Protein 7RGC (pdb70)

Foldseek 3Di:
DLAAFEAEEDADADDDLVLLVVQLVVFQVPFPLDPSYQYEYEYAPVCLLVNLVSDVVTSYAYEHAEAFLDQDDDDPPGHHVVVCVVSRHQEYEADAVVCVVPPDDDLQRLQSNCVRCVVSNRQYEYEDAEEPVCVVVPCGLVRRLVSVCSNCPPPPCLLSYAYEYEHDYPVDLVVVLVSLVSVCVSSVDDNHAYAYAYDDFLVCLLVNCPRSSHRYYHYYPQVSDSVRVSSSVVSVVD/DAFEAEEEADADDDPVLVVVLLVLQQVDAPLDPRYQAEYEYAPVCLLVVLVSCVPGSYAYEHAEAFLDQDDDDPPGHHVVVCVVSRHQEYEADDVVCVVPPVRDLQRLLSNCVSCVVSNRQYEYEDAEEPVCVVVVCTLVRRLVSVCSNPPPPDDLLSYAYEHEHHYPDDDLPPDDLVVVLVSLVSVCVSSVDDNHAYAYAYNDWLVCLQSNLPRPSHRYYHYYPQVSDSVRVSSSVVSNSD

Radius of gyration: 25.05 Å; Cα contacts (8 Å, |Δi|>4): 913; chains: 2; bounding box: 59×47×72 Å

Sequence (480 aa):
SHMKYLIGANFKMYKSHKDLQEYFDQFVNNYACFVNIDLMIAPMTVCLGTASEMTKDSCVHLGAQNMHYEDQGAYTGETSPLILKELGAEYVIIGHSERRQYFGETNQMINKKLKSALQHGIRPILCIGENLEQKELGISKETLKIQLREALQGIDTLDQIDVAYEPVRAITPEEVQDIHEYIRSVLGNEKSRIIYGGSVNDTNADILIAQPAVNGFLIGSASLDPQKFLKILDVVSKMKYLIGANFKMYKSHKDLQEYFDQFVNNYACFVNIDLMIAPMTVCLGTASEMTKDSCVHLGAQNMHYEDQGAYTGETSPLILKELGAEYVIIGHSERRQYFGETNQMINKKLKSALQHGIRPILCIGENLEQKELGISKETLKIQLREALQGIDTLDQIDVAYEPVRAIGTGKSATPEEVQDIHEYIRSVLGNEKSRIIYGGSVNDTNADILIAQPAVNGFLIGSASLDPQKFLKILDVVSK

Organism: NCBI:txid1394709

Structure (mmCIF, N/CA/C/O backbone):
data_7RGC
#
_entry.id   7RGC
#
_cell.length_a   151.797
_cell.length_b   151.797
_cell.length_c   118.439
_cell.angle_alpha   90.000
_cell.angle_beta   90.000
_cell.angle_gamma   120.000
#
_symmetry.space_group_name_H-M   'H 3 2'
#
loop_
_entity.id
_entity.type
_entity.pdbx_description
1 polymer 'Triosephosphate isomerase'
2 water water
#
loop_
_atom_site.group_PDB
_atom_site.id
_atom_site.type_symbol
_atom_site.label_atom_id
_atom_site.label_alt_id
_atom_site.label_comp_id
_atom_site.label_asym_id
_atom_site.label_entity_id
_atom_site.label_seq_id
_atom_site.pdbx_PDB_ins_code
_atom_site.Cartn_x
_atom_site.Cartn_y
_atom_site.Cartn_z
_atom_site.occupancy
_atom_site.B_iso_or_equiv
_atom_site.auth_seq_id
_atom_site.auth_comp_id
_atom_site.auth_asym_id
_atom_site.auth_atom_id
_atom_site.pdbx_PDB_model_num
ATOM 1 N N . SER A 1 1 ? 43.63909 -8.02307 22.68443 1.000 55.89796 -1 SER A N 1
ATOM 2 C CA . SER A 1 1 ? 44.90619 -7.77242 23.38349 1.000 63.80170 -1 SER A CA 1
ATOM 3 C C . SER A 1 1 ? 44.92339 -8.55792 24.70296 1.000 63.76484 -1 SER A C 1
ATOM 4 O O . SER A 1 1 ? 45.97214 -8.98474 25.17778 1.000 66.64844 -1 SER A O 1
ATOM 7 N N . HIS A 1 2 ? 43.74032 -8.73652 25.28850 1.000 60.49236 0 HIS A N 1
ATOM 8 C CA . HIS A 1 2 ? 43.51594 -9.69475 26.36285 1.000 61.18791 0 HIS A CA 1
ATOM 9 C C . HIS A 1 2 ? 43.45454 -11.11648 25.84751 1.000 61.14014 0 HIS A C 1
ATOM 10 O O . HIS A 1 2 ? 43.13661 -12.03512 26.60991 1.000 63.22467 0 HIS A O 1
ATOM 17 N N . MET A 1 3 ? 43.72986 -11.30682 24.56449 1.000 61.65446 1 MET A N 1
ATOM 18 C CA . MET A 1 3 ? 43.38736 -12.53946 23.89191 1.000 55.98972 1 MET A CA 1
ATOM 19 C C . MET A 1 3 ? 44.50703 -12.96997 22.96463 1.000 51.13646 1 MET A C 1
ATOM 20 O O . MET A 1 3 ? 45.04580 -12.15893 22.20790 1.000 48.41554 1 MET A O 1
ATOM 25 N N . LYS A 1 4 ? 44.82456 -14.25518 23.00846 1.000 51.64545 2 LYS A N 1
ATOM 26 C CA . LYS A 1 4 ? 45.64541 -14.88239 21.98897 1.000 48.07018 2 LYS A CA 1
ATOM 27 C C . LYS A 1 4 ? 44.72202 -15.65916 21.06282 1.000 45.78072 2 LYS A C 1
ATOM 28 O O . LYS A 1 4 ? 43.79269 -16.32658 21.52299 1.000 45.01943 2 LYS A O 1
ATOM 30 N N . TYR A 1 5 ? 44.94778 -15.53195 19.75770 1.000 43.00667 3 TYR A N 1
ATOM 31 C CA . TYR A 1 5 ? 44.13642 -16.26635 18.80216 1.000 43.02412 3 TYR A CA 1
ATOM 32 C C . TYR A 1 5 ? 44.51307 -17.74404 18.86404 1.000 46.00551 3 TYR A C 1
ATOM 33 O O . TYR A 1 5 ? 45.67415 -18.09395 19.09491 1.000 43.94085 3 TYR A O 1
ATOM 42 N N . LEU A 1 6 ? 43.52043 -18.61564 18.69374 1.000 42.23744 4 LEU A N 1
ATOM 43 C CA . LEU A 1 6 ? 43.73566 -20.05505 18.68523 1.000 42.01069 4 LEU A CA 1
ATOM 44 C C . LEU A 1 6 ? 43.55830 -20.54630 17.25527 1.000 43.42461 4 LEU A C 1
ATOM 45 O O . LEU A 1 6 ? 42.49018 -20.36091 16.66410 1.000 42.78158 4 LEU A O 1
ATOM 50 N N . ILE A 1 7 ? 44.60096 -21.15497 16.69076 1.000 42.65626 5 ILE A N 1
ATOM 51 C CA . ILE A 1 7 ? 44.52054 -21.69580 15.33668 1.000 45.09153 5 ILE A CA 1
ATOM 52 C C . ILE A 1 7 ? 44.94945 -23.16330 15.37897 1.000 47.61489 5 ILE A C 1
ATOM 53 O O . ILE A 1 7 ? 46.11381 -23.47801 15.67085 1.000 43.15338 5 ILE A O 1
ATOM 58 N N . GLY A 1 8 ? 44.01304 -24.05607 15.09326 1.000 43.38811 6 GLY A N 1
ATOM 59 C CA . GLY A 1 8 ? 44.21153 -25.47924 15.29338 1.000 44.94638 6 GLY A CA 1
ATOM 60 C C . GLY A 1 8 ? 44.08005 -26.26259 14.00778 1.000 44.29024 6 GLY A C 1
ATOM 61 O O . GLY A 1 8 ? 43.27908 -25.91809 13.13349 1.000 42.37400 6 GLY A O 1
ATOM 62 N N . ALA A 1 9 ? 44.87803 -27.31433 13.89007 1.000 43.04573 7 ALA A N 1
ATOM 63 C CA . ALA A 1 9 ? 44.77059 -28.23967 12.78019 1.000 41.67383 7 ALA A CA 1
ATOM 64 C C . ALA A 1 9 ? 44.09183 -29.49533 13.30718 1.000 43.97197 7 ALA A C 1
ATOM 65 O O . ALA A 1 9 ? 44.60748 -30.14290 14.22321 1.000 42.59278 7 ALA A O 1
ATOM 67 N N . ASN A 1 10 ? 42.91481 -29.80632 12.77268 1.000 42.12185 8 ASN A N 1
ATOM 68 C CA . ASN A 1 10 ? 42.26807 -31.09009 13.02600 1.000 41.87498 8 ASN A CA 1
ATOM 69 C C . ASN A 1 10 ? 42.56934 -31.98995 11.82938 1.000 42.20955 8 ASN A C 1
ATOM 70 O O . ASN A 1 10 ? 41.92079 -31.89007 10.78407 1.000 43.57894 8 ASN A O 1
ATOM 75 N N . PHE A 1 11 ? 43.57025 -32.86692 11.98257 1.000 41.05285 9 PHE A N 1
ATOM 76 C CA . PHE A 1 11 ? 43.93721 -33.78099 10.90465 1.000 42.71541 9 PHE A CA 1
ATOM 77 C C . PHE A 1 11 ? 42.86182 -34.83043 10.64223 1.000 43.03574 9 PHE A C 1
ATOM 78 O O . PHE A 1 11 ? 42.88099 -35.46595 9.58094 1.000 43.21238 9 PHE A O 1
ATOM 86 N N . LYS A 1 12 ? 41.92702 -35.01822 11.57944 1.000 42.15863 10 LYS A N 1
ATOM 87 C CA . LYS A 1 12 ? 40.92608 -36.07993 11.49984 1.000 42.76099 10 LYS A CA 1
ATOM 88 C C . LYS A 1 12 ? 41.64844 -37.40763 11.28725 1.000 42.97885 10 LYS A C 1
ATOM 89 O O . LYS A 1 12 ? 42.72939 -37.61995 11.84877 1.000 41.88700 10 LYS A O 1
ATOM 95 N N . MET A 1 13 ? 41.08834 -38.30270 10.47708 1.000 46.73737 11 MET A N 1
ATOM 96 C CA . MET A 1 13 ? 41.67665 -39.63559 10.30226 1.000 46.72720 11 MET A CA 1
ATOM 97 C C . MET A 1 13 ? 42.57341 -39.66675 9.06040 1.000 48.75260 11 MET A C 1
ATOM 98 O O . MET A 1 13 ? 42.33367 -40.39076 8.09067 1.000 49.73156 11 MET A O 1
ATOM 103 N N . TYR A 1 14 ? 43.63673 -38.86078 9.11768 1.000 46.66359 12 TYR A N 1
ATOM 104 C CA . TYR A 1 14 ? 44.56976 -38.70825 8.01029 1.000 49.17920 12 TYR A CA 1
ATOM 105 C C . TYR A 1 14 ? 46.00050 -38.73138 8.51039 1.000 50.46722 12 TYR A C 1
ATOM 106 O O . TYR A 1 14 ? 46.28894 -38.32564 9.64061 1.000 48.53263 12 TYR A O 1
ATOM 115 N N . LYS A 1 15 ? 46.88569 -39.17264 7.60855 1.000 57.85576 13 LYS A N 1
ATOM 116 C CA . LYS A 1 15 ? 48.34554 -39.21190 7.70166 1.000 58.13215 13 LYS A CA 1
ATOM 117 C C . LYS A 1 15 ? 48.87420 -40.47112 8.37289 1.000 59.97940 13 LYS A C 1
ATOM 118 O O . LYS A 1 15 ? 48.49409 -40.80463 9.50121 1.000 57.79623 13 LYS A O 1
ATOM 124 N N . SER A 1 16 ? 49.76045 -41.16703 7.66216 1.000 62.32439 14 SER A N 1
ATOM 125 C CA . SER A 1 16 ? 50.56170 -42.24057 8.22934 1.000 64.58015 14 SER A CA 1
ATOM 126 C C . SER A 1 16 ? 51.56045 -41.67281 9.23798 1.000 63.68610 14 SER A C 1
ATOM 127 O O . SER A 1 16 ? 51.63616 -40.46300 9.46831 1.000 62.43844 14 SER A O 1
ATOM 130 N N . HIS A 1 17 ? 52.34584 -42.56650 9.84830 1.000 64.60872 15 HIS A N 1
ATOM 131 C CA . HIS A 1 17 ? 53.41913 -42.11598 10.73392 1.000 67.11822 15 HIS A CA 1
ATOM 132 C C . HIS A 1 17 ? 54.47569 -41.31804 9.97827 1.000 64.96247 15 HIS A C 1
ATOM 133 O O . HIS A 1 17 ? 55.09858 -40.41721 10.55303 1.000 63.06456 15 HIS A O 1
ATOM 140 N N . LYS A 1 18 ? 54.68049 -41.62715 8.69240 1.000 64.21889 16 LYS A N 1
ATOM 141 C CA . LYS A 1 18 ? 55.70163 -40.95275 7.89714 1.000 65.32220 16 LYS A CA 1
ATOM 142 C C . LYS A 1 18 ? 55.21504 -39.60441 7.38621 1.000 65.01446 16 LYS A C 1
ATOM 143 O O . LYS A 1 18 ? 55.97176 -38.62742 7.39412 1.000 66.73487 16 LYS A O 1
ATOM 145 N N . ASP A 1 19 ? 53.96596 -39.53112 6.92525 1.000 66.68062 17 ASP A N 1
ATOM 146 C CA . ASP A 1 19 ? 53.38998 -38.23276 6.59372 1.000 66.01163 17 ASP A CA 1
ATOM 147 C C . ASP A 1 19 ? 53.43854 -37.29451 7.79117 1.000 63.76539 17 ASP A C 1
ATOM 148 O O . ASP A 1 19 ? 53.71201 -36.10074 7.64221 1.000 62.69690 17 ASP A O 1
ATOM 153 N N . LEU A 1 20 ? 53.15707 -37.81835 8.98712 1.000 64.91291 18 LEU A N 1
ATOM 154 C CA . LEU A 1 20 ? 53.21123 -37.00540 10.19668 1.000 63.59607 18 LEU A CA 1
ATOM 155 C C . LEU A 1 20 ? 54.62928 -36.52821 10.48768 1.000 64.35039 18 LEU A C 1
ATOM 156 O O . LEU A 1 20 ? 54.81764 -35.41986 11.00547 1.000 65.07384 18 LEU A O 1
ATOM 161 N N . GLN A 1 21 ? 55.63516 -37.33994 10.15815 1.000 65.30627 19 GLN A N 1
ATOM 162 C CA . GLN A 1 21 ? 57.02087 -36.92017 10.34727 1.000 63.15960 19 GLN A CA 1
ATOM 163 C C . GLN A 1 21 ? 57.40847 -35.83481 9.35282 1.000 61.13136 19 GLN A C 1
ATOM 164 O O . GLN A 1 21 ? 58.01162 -34.82360 9.72949 1.000 61.07501 19 GLN A O 1
ATOM 166 N N . GLU A 1 22 ? 57.09108 -36.04125 8.06949 1.000 60.66828 20 GLU A N 1
ATOM 167 C CA . GLU A 1 22 ? 57.36486 -35.02223 7.05854 1.000 63.70560 20 GLU A CA 1
ATOM 168 C C . GLU A 1 22 ? 56.67708 -33.70560 7.40143 1.000 62.16138 20 GLU A C 1
ATOM 169 O O . GLU A 1 22 ? 57.21719 -32.62753 7.13477 1.000 63.63656 20 GLU A O 1
ATOM 175 N N . TYR A 1 23 ? 55.48869 -33.77328 8.00298 1.000 60.52021 21 TYR A N 1
ATOM 176 C CA . TYR A 1 23 ? 54.75773 -32.55898 8.34609 1.000 59.53783 21 TYR A CA 1
ATOM 177 C C . TYR A 1 23 ? 55.47148 -31.77749 9.44140 1.000 57.14066 21 TYR A C 1
ATOM 178 O O . TYR A 1 23 ? 55.80953 -30.60542 9.25982 1.000 58.10223 21 TYR A O 1
ATOM 187 N N . PHE A 1 24 ? 55.70525 -32.41402 10.59164 1.000 58.53874 22 PHE A N 1
ATOM 188 C CA . PHE A 1 24 ? 56.23993 -31.69421 11.74367 1.000 58.62960 22 PHE A CA 1
ATOM 189 C C . PHE A 1 24 ? 57.63680 -31.14954 11.46813 1.000 60.29699 22 PHE A C 1
ATOM 190 O O . PHE A 1 24 ? 57.96702 -30.03335 11.88291 1.000 60.91896 22 PHE A O 1
ATOM 198 N N . ASP A 1 25 ? 58.47821 -31.92804 10.78572 1.000 62.46431 23 ASP A N 1
ATOM 199 C CA . ASP A 1 25 ? 59.79714 -31.42688 10.41551 1.000 64.55684 23 ASP A CA 1
ATOM 200 C C . ASP A 1 25 ? 59.66620 -30.15449 9.59184 1.000 60.54233 23 ASP A C 1
ATOM 201 O O . ASP A 1 25 ? 60.21299 -29.10662 9.95060 1.000 61.23183 23 ASP A O 1
ATOM 203 N N . GLN A 1 26 ? 58.89398 -30.22234 8.50644 1.000 61.86011 24 GLN A N 1
ATOM 204 C CA . GLN A 1 26 ? 58.69869 -29.06601 7.64377 1.000 61.47248 24 GLN A CA 1
ATOM 205 C C . GLN A 1 26 ? 57.98546 -27.93877 8.37901 1.000 62.11020 24 GLN A C 1
ATOM 206 O O . GLN A 1 26 ? 58.19922 -26.76084 8.06978 1.000 60.29476 24 GLN A O 1
ATOM 212 N N . PHE A 1 27 ? 57.16986 -28.27339 9.38030 1.000 60.75232 25 PHE A N 1
ATOM 213 C CA . PHE A 1 27 ? 56.40525 -27.24916 10.08445 1.000 58.50360 25 PHE A CA 1
ATOM 214 C C . PHE A 1 27 ? 57.20888 -26.59673 11.21111 1.000 59.44668 25 PHE A C 1
ATOM 215 O O . PHE A 1 27 ? 57.42364 -25.38201 11.20012 1.000 59.61292 25 PHE A O 1
ATOM 223 N N . VAL A 1 28 ? 57.63763 -27.38503 12.20456 1.000 59.86768 26 VAL A N 1
ATOM 224 C CA . VAL A 1 28 ? 58.24493 -26.81527 13.40697 1.000 58.60204 26 VAL A CA 1
ATOM 225 C C . VAL A 1 28 ? 59.43364 -25.93236 13.05234 1.000 63.53054 26 VAL A C 1
ATOM 226 O O . VAL A 1 28 ? 59.61660 -24.85595 13.63213 1.000 62.30099 26 VAL A O 1
ATOM 230 N N . ASN A 1 29 ? 60.23595 -26.34982 12.07251 1.000 66.73916 27 ASN A N 1
ATOM 231 C CA . ASN A 1 29 ? 61.43101 -25.60457 11.69487 1.000 66.02858 27 ASN A CA 1
ATOM 232 C C . ASN A 1 29 ? 61.12694 -24.35303 10.87919 1.000 64.03036 27 ASN A C 1
ATOM 233 O O . ASN A 1 29 ? 62.04366 -23.56590 10.62323 1.000 62.93840 27 ASN A O 1
ATOM 235 N N . ASN A 1 30 ? 59.87465 -24.13982 10.46817 1.000 60.95824 28 ASN A N 1
ATOM 236 C CA . ASN A 1 30 ? 59.55316 -22.99818 9.62816 1.000 61.15617 28 ASN A CA 1
ATOM 237 C C . ASN A 1 30 ? 58.43348 -22.11913 10.16375 1.000 60.96655 28 ASN A C 1
ATOM 238 O O . ASN A 1 30 ? 58.13856 -21.08813 9.54781 1.000 59.79821 28 ASN A O 1
ATOM 243 N N . TYR A 1 31 ? 57.80105 -22.47935 11.27722 1.000 59.76197 29 TYR A N 1
ATOM 244 C CA . TYR A 1 31 ? 56.70125 -21.67967 11.80492 1.000 59.08184 29 TYR A CA 1
ATOM 245 C C . TYR A 1 31 ? 57.23984 -20.69907 12.84195 1.000 56.46895 29 TYR A C 1
ATOM 246 O O . TYR A 1 31 ? 57.93487 -21.09754 13.78423 1.000 51.91016 29 TYR A O 1
ATOM 255 N N . ALA A 1 32 ? 56.88612 -19.42270 12.67668 1.000 56.62106 30 ALA A N 1
ATOM 256 C CA . ALA A 1 32 ? 57.53688 -18.32017 13.37590 1.000 52.85735 30 ALA A CA 1
ATOM 257 C C . ALA A 1 32 ? 57.13370 -18.17750 14.84370 1.000 54.94492 30 ALA A C 1
ATOM 258 O O . ALA A 1 32 ? 57.64091 -17.26965 15.51340 1.000 55.32686 30 ALA A O 1
ATOM 260 N N . CYS A 1 33 ? 56.23377 -19.02171 15.35750 1.000 55.35535 31 CYS A N 1
ATOM 261 C CA . CYS A 1 33 ? 55.81749 -18.98229 16.76633 1.000 53.45344 31 CYS A CA 1
ATOM 262 C C . CYS A 1 33 ? 55.27398 -17.61334 17.17816 1.000 51.77704 31 CYS A C 1
ATOM 263 O O . CYS A 1 33 ? 55.64794 -17.06825 18.21772 1.000 52.84050 31 CYS A O 1
ATOM 266 N N . PHE A 1 34 ? 54.35805 -17.07508 16.36716 1.000 52.96989 32 PHE A N 1
ATOM 267 C CA . PHE A 1 34 ? 53.77050 -15.76298 16.63724 1.000 52.73293 32 PHE A CA 1
ATOM 268 C C . PHE A 1 34 ? 53.24959 -15.66441 18.06459 1.000 52.03475 32 PHE A C 1
ATOM 269 O O . PHE A 1 34 ? 52.60759 -16.58210 18.57448 1.000 51.28846 32 PHE A O 1
ATOM 277 N N . VAL A 1 35 ? 53.53103 -14.53424 18.71157 1.000 47.87519 33 VAL A N 1
ATOM 278 C CA . VAL A 1 35 ? 53.18353 -14.39444 20.12120 1.000 48.89926 33 VAL A CA 1
ATOM 279 C C . VAL A 1 35 ? 51.68129 -14.24390 20.29817 1.000 52.69891 33 VAL A C 1
ATOM 280 O O . VAL A 1 35 ? 51.14082 -14.58635 21.35725 1.000 56.62485 33 VAL A O 1
ATOM 282 N N . ASN A 1 36 ? 50.98131 -13.73829 19.27625 1.000 50.73031 34 ASN A N 1
ATOM 283 C CA . ASN A 1 36 ? 49.54014 -13.53683 19.33895 1.000 49.63891 34 ASN A CA 1
ATOM 284 C C . ASN A 1 36 ? 48.72938 -14.81143 19.11493 1.000 48.75875 34 ASN A C 1
ATOM 285 O O . ASN A 1 36 ? 47.50682 -14.77302 19.29434 1.000 50.41695 34 ASN A O 1
ATOM 287 N N . ILE A 1 37 ? 49.36408 -15.92618 18.74599 1.000 48.89028 35 ILE A N 1
ATOM 288 C CA . ILE A 1 37 ? 48.68116 -17.11907 18.24727 1.000 49.27922 35 ILE A CA 1
ATOM 289 C C . ILE A 1 37 ? 49.03817 -18.30598 19.13641 1.000 50.55425 35 ILE A C 1
ATOM 290 O O . ILE A 1 37 ? 50.21938 -18.55949 19.38402 1.000 48.30579 35 ILE A O 1
ATOM 295 N N . ASP A 1 38 ? 48.01949 -19.02274 19.62468 1.000 47.07248 36 ASP A N 1
ATOM 296 C CA . ASP A 1 38 ? 48.19490 -20.36702 20.17407 1.000 49.19116 36 ASP A CA 1
ATOM 297 C C . ASP A 1 38 ? 48.03745 -21.34277 19.01195 1.000 47.34973 36 ASP A C 1
ATOM 298 O O . ASP A 1 38 ? 46.94167 -21.47013 18.45029 1.000 47.54337 36 ASP A O 1
ATOM 303 N N . LEU A 1 39 ? 49.11525 -22.02804 18.64037 1.000 47.47518 37 LEU A N 1
ATOM 304 C CA . LEU A 1 39 ? 49.07047 -22.93274 17.50245 1.000 47.80643 37 LEU A CA 1
ATOM 305 C C . LEU A 1 39 ? 48.92576 -24.35756 18.01151 1.000 45.16387 37 LEU A C 1
ATOM 306 O O . LEU A 1 39 ? 49.70268 -24.80266 18.86210 1.000 44.08350 37 LEU A O 1
ATOM 311 N N . MET A 1 40 ? 47.95095 -25.06928 17.45180 1.000 46.79834 38 MET A N 1
ATOM 312 C CA . MET A 1 40 ? 47.49006 -26.36040 17.94677 1.000 42.76899 38 MET A CA 1
ATOM 313 C C . MET A 1 40 ? 47.43102 -27.32267 16.77185 1.000 43.42069 38 MET A C 1
ATOM 314 O O . MET A 1 40 ? 46.89620 -26.97708 15.71448 1.000 44.09315 38 MET A O 1
ATOM 319 N N . ILE A 1 41 ? 47.98234 -28.52165 16.94220 1.000 42.74775 39 ILE A N 1
ATOM 320 C CA . ILE A 1 41 ? 47.88368 -29.55838 15.92469 1.000 40.63363 39 ILE A CA 1
ATOM 321 C C . ILE A 1 41 ? 47.37113 -30.81870 16.59597 1.000 39.22475 39 ILE A C 1
ATOM 322 O O . ILE A 1 41 ? 47.84865 -31.19699 17.67079 1.000 39.99597 39 ILE A O 1
ATOM 327 N N . ALA A 1 42 ? 46.37181 -31.43557 15.97949 1.000 38.36275 40 ALA A N 1
ATOM 328 C CA . ALA A 1 42 ? 45.63716 -32.55478 16.55057 1.000 38.96713 40 ALA A CA 1
ATOM 329 C C . ALA A 1 42 ? 45.72170 -33.65597 15.51106 1.000 41.70134 40 ALA A C 1
ATOM 330 O O . ALA A 1 42 ? 44.90041 -33.71347 14.58161 1.000 41.24295 40 ALA A O 1
ATOM 332 N N . PRO A 1 43 ? 46.71120 -34.53587 15.62565 1.000 39.24561 41 PRO A N 1
ATOM 333 C CA . PRO A 1 43 ? 46.80362 -35.70111 14.74994 1.000 44.86507 41 PRO A CA 1
ATOM 334 C C . PRO A 1 43 ? 45.96546 -36.85817 15.29961 1.000 45.31526 41 PRO A C 1
ATOM 335 O O . PRO A 1 43 ? 45.36981 -36.77933 16.37395 1.000 42.07368 41 PRO A O 1
ATOM 339 N N . MET A 1 44 ? 45.96100 -37.95591 14.54724 1.000 43.73310 42 MET A N 1
ATOM 340 C CA . MET A 1 44 ? 45.26489 -39.16476 14.96140 1.000 46.79521 42 MET A CA 1
ATOM 341 C C . MET A 1 44 ? 45.75373 -39.62539 16.32935 1.000 47.24186 42 MET A C 1
ATOM 342 O O . MET A 1 44 ? 46.93356 -39.50186 16.66480 1.000 48.05220 42 MET A O 1
ATOM 347 N N . THR A 1 45 ? 44.82855 -40.17225 17.11953 1.000 47.39104 43 THR A N 1
ATOM 348 C CA . THR A 1 45 ? 45.15373 -40.55434 18.49151 1.000 48.80401 43 THR A CA 1
ATOM 349 C C . THR A 1 45 ? 46.30691 -41.55355 18.53623 1.000 47.56474 43 THR A C 1
ATOM 350 O O . THR A 1 45 ? 47.17878 -41.46655 19.41022 1.000 48.01372 43 THR A O 1
ATOM 354 N N . VAL A 1 46 ? 46.36384 -42.47148 17.56818 1.000 49.60964 44 VAL A N 1
ATOM 355 C CA . VAL A 1 46 ? 47.42899 -43.47677 17.52944 1.000 46.34438 44 VAL A CA 1
ATOM 356 C C . VAL A 1 46 ? 48.79466 -42.85653 17.20471 1.000 52.45000 44 VAL A C 1
ATOM 357 O O . VAL A 1 46 ? 49.83497 -43.46414 17.49483 1.000 50.29524 44 VAL A O 1
ATOM 361 N N . CYS A 1 47 ? 48.83110 -41.64924 16.63030 1.000 49.36008 45 CYS A N 1
ATOM 362 C CA . CYS A 1 47 ? 50.08981 -40.97670 16.32359 1.000 53.70647 45 CYS A CA 1
ATOM 363 C C . CYS A 1 47 ? 50.45273 -39.89669 17.34160 1.000 51.46073 45 CYS A C 1
ATOM 364 O O . CYS A 1 47 ? 51.38566 -39.12514 17.09984 1.000 49.91368 45 CYS A O 1
ATOM 367 N N . LEU A 1 48 ? 49.75338 -39.83644 18.48075 1.000 50.15897 46 LEU A N 1
ATOM 368 C CA . LEU A 1 48 ? 50.01759 -38.78599 19.46266 1.000 50.89583 46 LEU A CA 1
ATOM 369 C C . LEU A 1 48 ? 51.37850 -38.95637 20.13055 1.000 51.31254 46 LEU A C 1
ATOM 370 O O . LEU A 1 48 ? 51.99082 -37.96530 20.53290 1.000 51.30889 46 LEU A O 1
ATOM 375 N N . GLY A 1 49 ? 51.86052 -40.19049 20.27685 1.000 50.26976 47 GLY A N 1
ATOM 376 C CA . GLY A 1 49 ? 53.18975 -40.38988 20.84547 1.000 54.35508 47 GLY A CA 1
ATOM 377 C C . GLY A 1 49 ? 54.29289 -39.86196 19.94397 1.000 52.59564 47 GLY A C 1
ATOM 378 O O . GLY A 1 49 ? 55.19167 -39.14223 20.39322 1.000 55.31663 47 GLY A O 1
ATOM 379 N N . THR A 1 50 ? 54.23804 -40.21885 18.65731 1.000 52.51035 48 THR A N 1
ATOM 380 C CA . THR A 1 50 ? 55.13414 -39.63523 17.66367 1.000 54.81196 48 THR A CA 1
ATOM 381 C C . THR A 1 50 ? 55.05221 -38.11164 17.68764 1.000 55.03334 48 THR A C 1
ATOM 382 O O . THR A 1 50 ? 56.07382 -37.41934 17.78927 1.000 51.61819 48 THR A O 1
ATOM 386 N N . ALA A 1 51 ? 53.82888 -37.57458 17.59870 1.000 53.81961 49 ALA A N 1
ATOM 387 C CA . ALA A 1 51 ? 53.65330 -36.13139 17.49171 1.000 51.35760 49 ALA A CA 1
ATOM 388 C C . ALA A 1 51 ? 54.23862 -35.40891 18.69384 1.000 54.44364 49 ALA A C 1
ATOM 389 O O . ALA A 1 51 ? 54.91058 -34.38493 18.53563 1.000 53.14107 49 ALA A O 1
ATOM 391 N N . SER A 1 52 ? 54.00653 -35.92712 19.90447 1.000 52.16036 50 SER A N 1
ATOM 392 C CA . SER A 1 52 ? 54.52622 -35.24789 21.08872 1.000 52.84326 50 SER A CA 1
ATOM 393 C C . SER A 1 52 ? 56.04716 -35.24707 21.10414 1.000 57.55042 50 SER A C 1
ATOM 394 O O . SER A 1 52 ? 56.66773 -34.24653 21.49161 1.000 59.04302 50 SER A O 1
ATOM 397 N N . GLU A 1 53 ? 56.67203 -36.35154 20.67297 1.000 54.56320 51 GLU A N 1
ATOM 398 C CA . GLU A 1 53 ? 58.12846 -36.35812 20.55355 1.000 57.44415 51 GLU A CA 1
ATOM 399 C C . GLU A 1 53 ? 58.61291 -35.24905 19.62849 1.000 58.70784 51 GLU A C 1
ATOM 400 O O . GLU A 1 53 ? 59.66191 -34.64916 19.87869 1.000 61.62765 51 GLU A O 1
ATOM 402 N N . MET A 1 54 ? 57.85653 -34.93902 18.57807 1.000 59.69304 52 MET A N 1
ATOM 403 C CA . MET A 1 54 ? 58.30294 -33.93953 17.61897 1.000 59.79471 52 MET A CA 1
ATOM 404 C C . MET A 1 54 ? 58.01435 -32.50975 18.05327 1.000 61.28924 52 MET A C 1
ATOM 405 O O . MET A 1 54 ? 58.55206 -31.58554 17.43488 1.000 66.52464 52 MET A O 1
ATOM 410 N N . THR A 1 55 ? 57.20349 -32.29207 19.09601 1.000 61.54652 53 THR A N 1
ATOM 411 C CA . THR A 1 55 ? 56.83465 -30.93604 19.49485 1.000 64.04962 53 THR A CA 1
ATOM 412 C C . THR A 1 55 ? 57.20373 -30.57376 20.92609 1.000 64.22317 53 THR A C 1
ATOM 413 O O . THR A 1 55 ? 56.93663 -29.44234 21.34312 1.000 64.87024 53 THR A O 1
ATOM 417 N N . LYS A 1 56 ? 57.77694 -31.49111 21.69737 1.000 65.72854 54 LYS A N 1
ATOM 418 C CA . LYS A 1 56 ? 58.48469 -31.08078 22.89913 1.000 69.09626 54 LYS A CA 1
ATOM 419 C C . LYS A 1 56 ? 59.60666 -30.13072 22.49407 1.000 72.96951 54 LYS A C 1
ATOM 420 O O . LYS A 1 56 ? 60.25255 -30.32529 21.45875 1.000 75.28383 54 LYS A O 1
ATOM 422 N N . ASP A 1 57 ? 59.82655 -29.08656 23.29807 1.000 67.86260 55 ASP A N 1
ATOM 423 C CA . ASP A 1 57 ? 60.82864 -28.06425 22.98337 1.000 70.50614 55 ASP A CA 1
ATOM 424 C C . ASP A 1 57 ? 60.48210 -27.36407 21.66625 1.000 70.93864 55 ASP A C 1
ATOM 425 O O . ASP A 1 57 ? 61.33043 -27.15737 20.79280 1.000 71.26518 55 ASP A O 1
ATOM 427 N N . SER A 1 58 ? 59.20277 -27.01255 21.53266 1.000 68.25180 56 SER A N 1
ATOM 428 C CA . SER A 1 58 ? 58.65292 -26.34233 20.36224 1.000 63.71646 56 SER A CA 1
ATOM 429 C C . SER A 1 58 ? 57.46144 -25.51689 20.82518 1.000 60.05671 56 SER A C 1
ATOM 430 O O . SER A 1 58 ? 56.94255 -25.71672 21.92707 1.000 62.48637 56 SER A O 1
ATOM 433 N N . CYS A 1 59 ? 57.03272 -24.57474 19.98597 1.000 53.43874 57 CYS A N 1
ATOM 434 C CA . CYS A 1 59 ? 55.86857 -23.77439 20.34462 1.000 55.08479 57 CYS A CA 1
ATOM 435 C C . CYS A 1 59 ? 54.54613 -24.40656 19.91494 1.000 54.51293 57 CYS A C 1
ATOM 436 O O . CYS A 1 59 ? 53.48762 -23.91397 20.32028 1.000 53.23080 57 CYS A O 1
ATOM 439 N N . VAL A 1 60 ? 54.57074 -25.48082 19.12606 1.000 51.96837 58 VAL A N 1
ATOM 440 C CA . VAL A 1 60 ? 53.32944 -26.14444 18.73499 1.000 53.00445 58 VAL A CA 1
ATOM 441 C C . VAL A 1 60 ? 52.73351 -26.84477 19.94749 1.000 51.17847 58 VAL A C 1
ATOM 442 O O . VAL A 1 60 ? 53.38271 -27.70203 20.56573 1.000 48.38135 58 VAL A O 1
ATOM 446 N N . HIS A 1 61 ? 51.49415 -26.47333 20.29042 1.000 45.30211 59 HIS A N 1
ATOM 447 C CA . HIS A 1 61 ? 50.71124 -27.17038 21.30379 1.000 48.42613 59 HIS A CA 1
ATOM 448 C C . HIS A 1 61 ? 50.07057 -28.41509 20.69664 1.000 45.56034 59 HIS A C 1
ATOM 449 O O . HIS A 1 61 ? 49.46340 -28.35098 19.62250 1.000 45.21449 59 HIS A O 1
ATOM 456 N N . LEU A 1 62 ? 50.19542 -29.54308 21.38818 1.000 44.71005 60 LEU A N 1
ATOM 457 C CA . LEU A 1 62 ? 49.59015 -30.78778 20.92875 1.000 41.75701 60 LEU A CA 1
ATOM 458 C C . LEU A 1 62 ? 48.11534 -30.85372 21.32110 1.000 41.17203 60 LEU A C 1
ATOM 459 O O . LEU A 1 62 ? 47.75698 -30.58028 22.46901 1.000 41.68416 60 LEU A O 1
ATOM 464 N N . GLY A 1 63 ? 47.26699 -31.24425 20.37434 1.000 41.24878 61 GLY A N 1
ATOM 465 C CA . GLY A 1 63 ? 45.86578 -31.50389 20.65035 1.000 38.03031 61 GLY A CA 1
ATOM 466 C C . GLY A 1 63 ? 45.46819 -32.93816 20.33738 1.000 38.79873 61 GLY A C 1
ATOM 467 O O . GLY A 1 63 ? 46.01349 -33.56653 19.42854 1.000 40.84800 61 GLY A O 1
ATOM 468 N N . ALA A 1 64 ? 44.51384 -33.45871 21.11423 1.000 39.51124 62 ALA A N 1
ATOM 469 C CA . ALA A 1 64 ? 43.84217 -34.72893 20.85045 1.000 38.70805 62 ALA A CA 1
ATOM 470 C C . ALA A 1 64 ? 42.47263 -34.47320 20.23369 1.000 42.30954 62 ALA A C 1
ATOM 471 O O . ALA A 1 64 ? 41.80188 -33.49002 20.56300 1.000 42.03648 62 ALA A O 1
ATOM 473 N N . GLN A 1 65 ? 42.05535 -35.37187 19.33577 1.000 40.74536 63 GLN A N 1
ATOM 474 C CA . GLN A 1 65 ? 40.80278 -35.20337 18.60378 1.000 40.40507 63 GLN A CA 1
ATOM 475 C C . GLN A 1 65 ? 39.57811 -35.70319 19.36005 1.000 43.61460 63 GLN A C 1
ATOM 476 O O . GLN A 1 65 ? 38.45164 -35.52358 18.87148 1.000 42.61743 63 GLN A O 1
ATOM 482 N N . ASN A 1 66 ? 39.76603 -36.33652 20.51501 1.000 41.15611 64 ASN A N 1
ATOM 483 C CA . ASN A 1 66 ? 38.69198 -36.87075 21.34319 1.000 42.33319 64 ASN A CA 1
ATOM 484 C C . ASN A 1 66 ? 39.34444 -37.42652 22.59847 1.000 43.36090 64 ASN A C 1
ATOM 485 O O . ASN A 1 66 ? 40.55500 -37.66618 22.62873 1.000 42.25969 64 ASN A O 1
ATOM 490 N N . MET A 1 67 ? 38.54667 -37.60244 23.64234 1.000 42.56466 65 MET A N 1
ATOM 491 C CA . MET A 1 67 ? 39.04769 -38.30964 24.81013 1.000 42.55072 65 MET A CA 1
ATOM 492 C C . MET A 1 67 ? 37.84956 -38.76559 25.61762 1.000 40.07482 65 MET A C 1
ATOM 493 O O . MET A 1 67 ? 36.71974 -38.39296 25.33334 1.000 42.17577 65 MET A O 1
ATOM 498 N N . HIS A 1 68 ? 38.11852 -39.58673 26.62152 1.000 40.29452 66 HIS A N 1
ATOM 499 C CA . HIS A 1 68 ? 37.10694 -40.11850 27.51489 1.000 42.52624 66 HIS A CA 1
ATOM 500 C C . HIS A 1 68 ? 37.07117 -39.28923 28.79102 1.000 39.55094 66 HIS A C 1
ATOM 501 O O . HIS A 1 68 ? 37.97978 -38.51746 29.08160 1.000 41.75362 66 HIS A O 1
ATOM 508 N N . TYR A 1 69 ? 36.00805 -39.45213 29.56467 1.000 42.24897 67 TYR A N 1
ATOM 509 C CA . TYR A 1 69 ? 35.88148 -38.61248 30.74881 1.000 46.21257 67 TY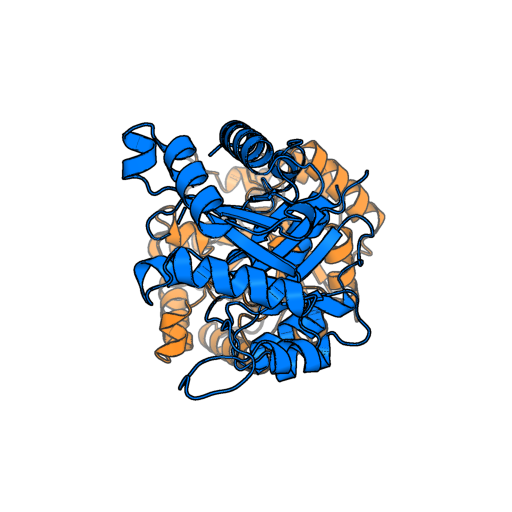R A CA 1
ATOM 510 C C . TYR A 1 69 ? 36.43424 -39.26472 32.00914 1.000 46.97849 67 TYR A C 1
ATOM 511 O O . TYR A 1 69 ? 36.65041 -38.56040 32.99998 1.000 47.37815 67 TYR A O 1
ATOM 520 N N . GLU A 1 70 ? 36.69491 -40.57042 31.99507 1.000 47.41863 68 GLU A N 1
ATOM 521 C CA . GLU A 1 70 ? 37.32700 -41.24436 33.12051 1.000 48.73664 68 GLU A CA 1
ATOM 522 C C . GLU A 1 70 ? 38.83299 -41.36234 32.91145 1.000 46.49373 68 GLU A C 1
ATOM 523 O O . GLU A 1 70 ? 39.33203 -41.38164 31.78386 1.000 44.62697 68 GLU A O 1
ATOM 529 N N . ASP A 1 71 ? 39.55182 -41.45987 34.03113 1.000 48.06293 69 ASP A N 1
ATOM 530 C CA . ASP A 1 71 ? 41.01188 -41.54537 34.00399 1.000 52.67523 69 ASP A CA 1
ATOM 531 C C . ASP A 1 71 ? 41.49967 -42.93760 33.61273 1.000 51.14297 69 ASP A C 1
ATOM 532 O O . ASP A 1 71 ? 42.47885 -43.06976 32.87636 1.000 46.79190 69 ASP A O 1
ATOM 537 N N . GLN A 1 72 ? 40.81353 -43.97243 34.09705 1.000 53.55284 70 GLN A N 1
ATOM 538 C CA . GLN A 1 72 ? 41.12558 -45.38552 33.91894 1.000 52.75892 70 GLN A CA 1
ATOM 539 C C . GLN A 1 72 ? 39.81333 -46.14778 33.86575 1.000 52.22798 70 GLN A C 1
ATOM 540 O O . GLN A 1 72 ? 38.78729 -45.68174 34.36744 1.000 52.42805 70 GLN A O 1
ATOM 546 N N . GLY A 1 73 ? 39.84838 -47.33735 33.27933 1.000 50.34645 71 GLY A N 1
ATOM 547 C CA . GLY A 1 73 ? 38.74766 -48.23623 33.52017 1.000 49.82549 71 GLY A CA 1
ATOM 548 C C . GLY A 1 73 ? 38.33921 -49.00611 32.29267 1.000 48.24145 71 GLY A C 1
ATOM 549 O O . GLY A 1 73 ? 39.00150 -48.98296 31.25328 1.000 45.64488 71 GLY A O 1
ATOM 550 N N . ALA A 1 74 ? 37.20328 -49.68446 32.45036 1.000 47.34056 72 ALA A N 1
ATOM 551 C CA . ALA A 1 74 ? 36.69202 -50.65073 31.48659 1.000 45.35952 72 ALA A CA 1
ATOM 552 C C . ALA A 1 74 ? 35.99493 -49.92418 30.34103 1.000 44.53852 72 ALA A C 1
ATOM 553 O O . ALA A 1 74 ? 34.77955 -49.98513 30.17217 1.000 47.01619 72 ALA A O 1
ATOM 555 N N . TYR A 1 75 ? 36.78869 -49.23087 29.53482 1.000 45.51344 73 TYR A N 1
ATOM 556 C CA . TYR A 1 75 ? 36.25357 -48.46689 28.40670 1.000 45.65657 73 TYR A CA 1
ATOM 557 C C . TYR A 1 75 ? 37.04278 -48.86703 27.17211 1.000 43.70841 73 TYR A C 1
ATOM 558 O O . TYR A 1 75 ? 37.89535 -48.11108 26.69986 1.000 44.42998 73 TYR A O 1
ATOM 567 N N . THR A 1 76 ? 36.75500 -50.06605 26.66399 1.000 41.40768 74 THR A N 1
ATOM 568 C CA . THR A 1 76 ? 37.49886 -50.61094 25.53170 1.000 41.30570 74 THR A CA 1
ATOM 569 C C . THR A 1 76 ? 37.50062 -49.62421 24.36966 1.000 40.05929 74 THR A C 1
ATOM 570 O O . THR A 1 76 ? 36.45765 -49.09594 23.99360 1.000 39.43462 74 THR A O 1
ATOM 574 N N . GLY A 1 77 ? 38.69298 -49.32869 23.85329 1.000 41.77193 75 GLY A N 1
ATOM 575 C CA . GLY A 1 77 ? 38.87103 -48.44166 22.72439 1.000 38.49280 75 GLY A CA 1
ATOM 576 C C . GLY A 1 77 ? 38.92921 -46.96095 23.04341 1.000 42.09370 75 GLY A C 1
ATOM 577 O O . GLY A 1 77 ? 39.01136 -46.15497 22.10712 1.000 39.47122 75 GLY A O 1
ATOM 578 N N . GLU A 1 78 ? 38.89590 -46.57278 24.31751 1.000 40.09709 76 GLU A N 1
ATOM 579 C CA . GLU A 1 78 ? 38.86819 -45.16837 24.70880 1.000 43.94936 76 GLU A CA 1
ATOM 580 C C . GLU A 1 78 ? 40.26026 -44.68559 25.09509 1.000 40.55116 76 GLU A C 1
ATOM 581 O O . GLU A 1 78 ? 41.14814 -45.47801 25.39432 1.000 39.80606 76 GLU A O 1
ATOM 587 N N . THR A 1 79 ? 40.43218 -43.36320 25.10483 1.000 43.94310 77 THR A N 1
ATOM 588 C CA . THR A 1 79 ? 41.71940 -42.71746 25.37366 1.000 41.98624 77 THR A CA 1
ATOM 589 C C . THR A 1 79 ? 41.66047 -42.02942 26.73121 1.000 41.90668 77 THR A C 1
ATOM 590 O O . THR A 1 79 ? 40.78213 -41.20242 26.96600 1.000 44.29604 77 THR A O 1
ATOM 594 N N . SER A 1 80 ? 42.59391 -42.34687 27.60866 1.000 43.42378 78 SER A N 1
ATOM 595 C CA . SER A 1 80 ? 42.49618 -41.74084 28.93292 1.000 47.03713 78 SER A CA 1
ATOM 596 C C . SER A 1 80 ? 43.07755 -40.32413 28.92905 1.000 47.13922 78 SER A C 1
ATOM 597 O O . SER A 1 80 ? 44.13600 -40.08754 28.33496 1.000 50.67492 78 SER A O 1
ATOM 600 N N . PRO A 1 81 ? 42.42008 -39.36906 29.59634 1.000 46.62585 79 PRO A N 1
ATOM 601 C CA . PRO A 1 81 ? 43.02442 -38.02831 29.73064 1.000 49.24470 79 PRO A CA 1
ATOM 602 C C . PRO A 1 81 ? 44.37347 -38.04297 30.44356 1.000 49.74341 79 PRO A C 1
ATOM 603 O O . PRO A 1 81 ? 45.19810 -37.15039 30.20597 1.000 50.99524 79 PRO A O 1
ATOM 607 N N . LEU A 1 82 ? 44.63072 -39.04508 31.29446 1.000 50.92525 80 LEU A N 1
ATOM 608 C CA . LEU A 1 82 ? 45.93724 -39.16006 31.93578 1.000 51.79170 80 LEU A CA 1
ATOM 609 C C . LEU A 1 82 ? 47.03056 -39.41767 30.91802 1.000 50.93488 80 LEU A C 1
ATOM 610 O O . LEU A 1 82 ? 48.12421 -38.85476 31.02116 1.000 54.13388 80 LEU A O 1
ATOM 615 N N . ILE A 1 83 ? 46.77003 -40.28329 29.93962 1.000 49.36040 81 ILE A N 1
ATOM 616 C CA . ILE A 1 83 ? 47.77464 -40.51693 28.90736 1.000 51.60404 81 ILE A CA 1
ATOM 617 C C . ILE A 1 83 ? 48.01028 -39.24470 28.10732 1.000 50.69883 81 ILE A C 1
ATOM 618 O O . ILE A 1 83 ? 49.15633 -38.89018 27.79746 1.000 51.48206 81 ILE A O 1
ATOM 623 N N . LEU A 1 84 ? 46.93364 -38.52164 27.77981 1.000 50.34234 82 LEU A N 1
ATOM 624 C CA . LEU A 1 84 ? 47.10144 -37.24477 27.08965 1.000 49.62806 82 LEU A CA 1
ATOM 625 C C . LEU A 1 84 ? 47.97127 -36.29104 27.89757 1.000 51.73714 82 LEU A C 1
ATOM 626 O O . LEU A 1 84 ? 48.85911 -35.62687 27.34570 1.000 52.26219 82 LEU A O 1
ATOM 631 N N . LYS A 1 85 ? 47.74673 -36.21452 29.20936 1.000 51.02736 83 LYS A N 1
ATOM 632 C CA . LYS A 1 85 ? 48.54997 -35.29728 30.00997 1.000 52.08779 83 LYS A CA 1
ATOM 633 C C . LYS A 1 85 ? 50.00759 -35.73935 30.05741 1.000 53.63879 83 LYS A C 1
ATOM 634 O O . LYS A 1 85 ? 50.91376 -34.90983 29.93074 1.000 53.33812 83 LYS A O 1
ATOM 636 N N . GLU A 1 86 ? 50.26621 -37.04119 30.21440 1.000 52.97350 84 GLU A N 1
ATOM 637 C CA . GLU A 1 86 ? 51.65754 -37.49127 30.23806 1.000 52.78522 84 GLU A CA 1
ATOM 638 C C . GLU A 1 86 ? 52.35572 -37.18612 28.91598 1.000 54.21978 84 GLU A C 1
ATOM 639 O O . GLU A 1 86 ? 53.53740 -36.81564 28.89291 1.000 55.13796 84 GLU A O 1
ATOM 641 N N . LEU A 1 87 ? 51.62698 -37.30609 27.80655 1.000 54.40177 85 LEU A N 1
ATOM 642 C CA . LEU A 1 87 ? 52.14375 -37.02352 26.47281 1.000 53.91093 85 LEU A CA 1
ATOM 643 C C . LEU A 1 87 ? 52.32179 -35.53197 26.19989 1.000 54.01464 85 LEU A C 1
ATOM 644 O O . LEU A 1 87 ? 52.93300 -35.17608 25.18753 1.000 56.25896 85 LEU A O 1
ATOM 649 N N . GLY A 1 88 ? 51.79785 -34.65798 27.05382 1.000 49.30092 86 GLY A N 1
ATOM 650 C CA . GLY A 1 88 ? 51.90202 -33.22724 26.83886 1.000 47.76391 86 GLY A CA 1
ATOM 651 C C . GLY A 1 88 ? 50.78927 -32.60732 26.02415 1.000 46.56487 86 GLY A C 1
ATOM 652 O O . GLY A 1 88 ? 50.93813 -31.46108 25.57403 1.000 48.18578 86 GLY A O 1
ATOM 653 N N . ALA A 1 89 ? 49.68751 -33.32647 25.80726 1.000 49.28712 87 ALA A N 1
ATOM 654 C CA . ALA A 1 89 ? 48.51391 -32.74070 25.17113 1.000 46.71996 87 ALA A CA 1
ATOM 655 C C . ALA A 1 89 ? 48.00028 -31.57873 26.00485 1.000 46.20997 87 ALA A C 1
ATOM 656 O O . ALA A 1 89 ? 47.78979 -31.70626 27.21614 1.000 45.81172 87 ALA A O 1
ATOM 658 N N . GLU A 1 90 ? 47.81915 -30.43430 25.35319 1.000 44.97238 88 GLU A N 1
ATOM 659 C CA . GLU A 1 90 ? 47.28303 -29.25466 26.00876 1.000 43.90868 88 GLU A CA 1
ATOM 660 C C . GLU A 1 90 ? 45.85898 -28.93333 25.58782 1.000 43.12353 88 GLU A C 1
ATOM 661 O O . GLU A 1 90 ? 45.13309 -28.30638 26.36156 1.000 42.34184 88 GLU A O 1
ATOM 667 N N . TYR A 1 91 ? 45.43899 -29.39437 24.41251 1.000 43.93616 89 TYR A N 1
ATOM 668 C CA . TYR A 1 91 ? 44.10338 -29.20802 23.87644 1.000 40.35801 89 TYR A CA 1
ATOM 669 C C . TYR A 1 91 ? 43.43477 -30.55669 23.65281 1.000 41.46433 89 TYR A C 1
ATOM 670 O O . TYR A 1 91 ? 44.10115 -31.57580 23.46710 1.000 41.15543 89 TYR A O 1
ATOM 679 N N . VAL A 1 92 ? 42.10292 -30.56268 23.67430 1.000 42.37740 90 VAL A N 1
ATOM 680 C CA . VAL A 1 92 ? 41.33393 -31.71670 23.21233 1.000 42.68395 90 VAL A CA 1
ATOM 681 C C . VAL A 1 92 ? 40.09671 -31.19635 22.49739 1.000 40.50571 90 VAL A C 1
ATOM 682 O O . VAL A 1 92 ? 39.46676 -30.23680 22.94987 1.000 41.26951 90 VAL A O 1
ATOM 686 N N . ILE A 1 93 ? 39.78307 -31.78998 21.35292 1.000 40.72491 91 ILE A N 1
ATOM 687 C CA . ILE A 1 93 ? 38.57766 -31.45286 20.60761 1.000 41.07140 91 ILE A CA 1
ATOM 688 C C . ILE A 1 93 ? 37.44070 -32.29919 21.16306 1.000 41.26180 91 ILE A C 1
ATOM 689 O O . ILE A 1 93 ? 37.51516 -33.53431 21.14016 1.000 39.63472 91 ILE A O 1
ATOM 694 N N . ILE A 1 94 ? 36.39035 -31.64189 21.66753 1.000 40.14690 92 ILE A N 1
ATOM 695 C CA . ILE A 1 94 ? 35.25164 -32.31788 22.29912 1.000 39.75599 92 ILE A CA 1
ATOM 696 C C . ILE A 1 94 ? 33.99197 -32.07770 21.48108 1.000 38.97804 92 ILE A C 1
ATOM 697 O O . ILE A 1 94 ? 33.64686 -30.92859 21.17237 1.000 43.61577 92 ILE A O 1
ATOM 702 N N . GLY A 1 95 ? 33.28002 -33.14901 21.16845 1.000 38.51057 93 GLY A N 1
ATOM 703 C CA . GLY A 1 95 ? 31.97034 -32.99264 20.57752 1.000 40.45152 93 GLY A CA 1
ATOM 704 C C . GLY A 1 95 ? 31.97749 -32.60518 19.12156 1.000 38.49086 93 GLY A C 1
ATOM 705 O O . GLY A 1 95 ? 31.01710 -31.98905 18.65401 1.000 37.75356 93 GLY A O 1
ATOM 706 N N . HIS A 1 96 ? 33.03443 -32.94844 18.38448 1.000 38.20314 94 HIS A N 1
ATOM 707 C CA . HIS A 1 96 ? 33.03142 -32.71411 16.94762 1.000 37.78485 94 HIS A CA 1
ATOM 708 C C . HIS A 1 96 ? 31.77947 -33.30243 16.30704 1.000 40.64554 94 HIS A C 1
ATOM 709 O O . HIS A 1 96 ? 31.33129 -34.39885 16.66922 1.000 39.05309 94 HIS A O 1
ATOM 716 N N . SER A 1 97 ? 31.23208 -32.57244 15.32935 1.000 36.52261 95 SER A N 1
ATOM 717 C CA . SER A 1 97 ? 30.01052 -33.01142 14.65839 1.000 41.83107 95 SER A CA 1
ATOM 718 C C . SER A 1 97 ? 30.11894 -34.44699 14.15199 1.000 42.04563 95 SER A C 1
ATOM 719 O O . SER A 1 97 ? 29.12582 -35.18587 14.15500 1.000 42.20233 95 SER A O 1
ATOM 722 N N . GLU A 1 98 ? 31.30725 -34.87113 13.72637 1.000 39.78029 96 GLU A N 1
ATOM 723 C CA . GLU A 1 98 ? 31.43829 -36.23698 13.22364 1.000 43.20917 96 GLU A CA 1
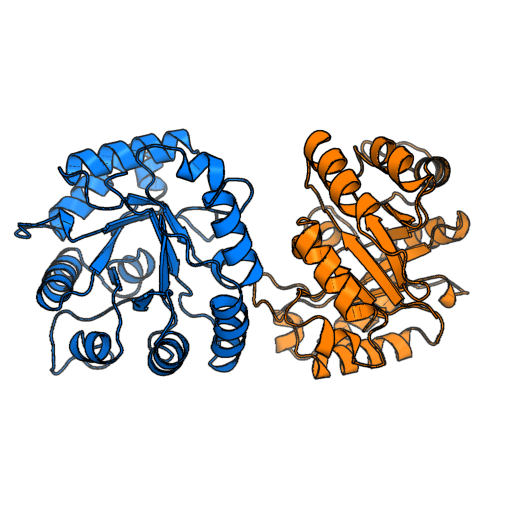ATOM 724 C C . GLU A 1 98 ? 31.16856 -37.26468 14.32227 1.000 40.86630 96 GLU A C 1
ATOM 725 O O . GLU A 1 98 ? 30.53802 -38.29111 14.07239 1.000 44.12770 96 GLU A O 1
ATOM 731 N N . ARG A 1 99 ? 31.62865 -37.00058 15.54690 1.000 43.18029 97 ARG A N 1
ATOM 732 C CA . ARG A 1 99 ? 31.34390 -37.90082 16.66056 1.000 42.05495 97 ARG A CA 1
ATOM 733 C C . ARG A 1 99 ? 29.86196 -37.89502 17.01128 1.000 46.02820 97 ARG A C 1
ATOM 734 O O . ARG A 1 99 ? 29.28483 -38.94889 17.31842 1.000 44.87988 97 ARG A O 1
ATOM 742 N N . ARG A 1 100 ? 29.24298 -36.70532 17.01659 1.000 42.52811 98 ARG A N 1
ATOM 743 C CA . ARG A 1 100 ? 27.81973 -36.59149 17.33393 1.000 44.27610 98 ARG A CA 1
ATOM 744 C C . ARG A 1 100 ? 26.98088 -37.46891 16.41996 1.000 45.38450 98 ARG A C 1
ATOM 745 O O . ARG A 1 100 ? 26.07490 -38.16495 16.88569 1.000 47.11792 98 ARG A O 1
ATOM 753 N N . GLN A 1 101 ? 27.25499 -37.44788 15.11332 1.000 44.79560 99 GLN A N 1
ATOM 754 C CA . GLN A 1 101 ? 26.39162 -38.20541 14.21643 1.000 48.83603 99 GLN A CA 1
ATOM 755 C C . GLN A 1 101 ? 26.73961 -39.69029 14.22225 1.000 50.44636 99 GLN A C 1
ATOM 756 O O . GLN A 1 101 ? 25.84420 -40.53470 14.32603 1.000 56.24315 99 GLN A O 1
ATOM 762 N N . TYR A 1 102 ? 28.02954 -40.03166 14.16666 1.000 48.40668 100 TYR A N 1
ATOM 763 C CA . TYR A 1 102 ? 28.44525 -41.41629 13.95130 1.000 49.97285 100 TYR A CA 1
ATOM 764 C C . TYR A 1 102 ? 28.57300 -42.23832 15.23090 1.000 51.64926 100 TYR A C 1
ATOM 765 O O . TYR A 1 102 ? 28.13720 -43.39379 15.27264 1.000 55.30742 100 TYR A O 1
ATOM 774 N N . PHE A 1 103 ? 29.22920 -41.69980 16.25550 1.000 48.80749 101 PHE A N 1
ATOM 775 C CA . PHE A 1 103 ? 29.72719 -42.51782 17.35525 1.000 51.52284 101 PHE A CA 1
ATOM 776 C C . PHE A 1 103 ? 29.14856 -42.10276 18.69826 1.000 52.81738 101 PHE A C 1
ATOM 777 O O . PHE A 1 103 ? 29.79462 -42.25980 19.73953 1.000 54.77149 101 PHE A O 1
ATOM 785 N N . GLY A 1 104 ? 27.93404 -41.57414 18.67549 1.000 52.84266 102 GLY A N 1
ATOM 786 C CA . GLY A 1 104 ? 27.19666 -41.23107 19.87300 1.000 57.99129 102 GLY A CA 1
ATOM 787 C C . GLY A 1 104 ? 27.90102 -40.37193 20.90722 1.000 56.72386 102 GLY A C 1
ATOM 788 O O . GLY A 1 104 ? 28.06881 -40.81072 22.05149 1.000 57.41470 102 GLY A O 1
ATOM 789 N N . GLU A 1 105 ? 28.33234 -39.16533 20.53638 1.000 52.44523 103 GLU A N 1
ATOM 790 C CA . GLU A 1 105 ? 28.52820 -38.12716 21.53995 1.000 50.88940 103 GLU A CA 1
ATOM 791 C C . GLU A 1 105 ? 27.16212 -37.55686 21.85642 1.000 45.07013 103 GLU A C 1
ATOM 792 O O . GLU A 1 105 ? 26.46076 -37.07935 20.95805 1.000 47.04773 103 GLU A O 1
ATOM 798 N N . THR A 1 106 ? 26.76138 -37.65042 23.10908 1.000 45.62279 104 THR A N 1
ATOM 799 C CA . THR A 1 106 ? 25.63143 -36.88055 23.58989 1.000 44.42376 104 THR A CA 1
ATOM 800 C C . THR A 1 106 ? 26.14436 -35.63709 24.28536 1.000 42.19454 104 THR A C 1
ATOM 801 O O . THR A 1 106 ? 27.30643 -35.55829 24.69422 1.000 41.54772 104 THR A O 1
ATOM 805 N N . ASN A 1 107 ? 25.25578 -34.66719 24.42854 1.000 40.40795 105 ASN A N 1
ATOM 806 C CA . ASN A 1 107 ? 25.59663 -33.50005 25.22584 1.000 46.46497 105 ASN A CA 1
ATOM 807 C C . ASN A 1 107 ? 25.94662 -33.89311 26.65082 1.000 44.49759 105 ASN A C 1
ATOM 808 O O . ASN A 1 107 ? 26.72816 -33.19754 27.30722 1.000 45.76605 105 ASN A O 1
ATOM 813 N N . GLN A 1 108 ? 25.40607 -35.00881 27.14281 1.000 43.73553 106 GLN A N 1
ATOM 814 C CA . GLN A 1 108 ? 25.75242 -35.41330 28.49767 1.000 46.66454 106 GLN A CA 1
ATOM 815 C C . GLN A 1 108 ? 27.17618 -35.92854 28.56072 1.000 44.57397 106 GLN A C 1
ATOM 816 O O . GLN A 1 108 ? 27.91437 -35.60903 29.49951 1.000 44.82306 106 GLN A O 1
ATOM 822 N N . MET A 1 109 ? 27.57685 -36.72600 27.56898 1.000 44.01112 107 MET A N 1
ATOM 823 C CA . MET A 1 109 ? 28.95475 -37.19348 27.49778 1.000 39.84419 107 MET A CA 1
ATOM 824 C C . MET A 1 109 ? 29.91608 -36.02343 27.31966 1.000 42.65351 107 MET A C 1
ATOM 825 O O . MET A 1 109 ? 30.93003 -35.92097 28.02369 1.000 41.68772 107 MET A O 1
ATOM 827 N N . ILE A 1 110 ? 29.61702 -35.14288 26.35996 1.000 39.20261 108 ILE A N 1
ATOM 828 C CA . ILE A 1 110 ? 30.43282 -33.95422 26.12304 1.000 41.07721 108 ILE A CA 1
ATOM 829 C C . ILE A 1 110 ? 30.66161 -33.19203 27.42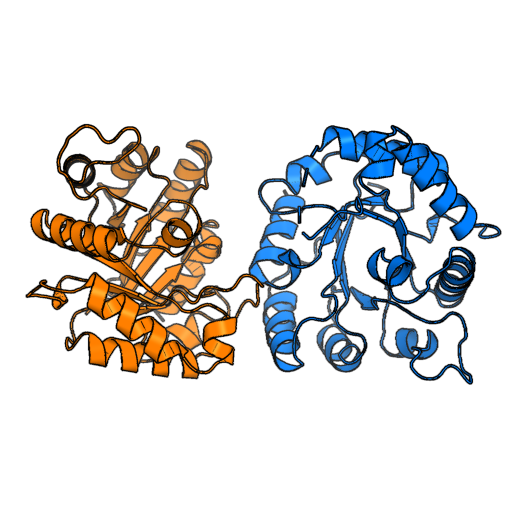091 1.000 39.19691 108 ILE A C 1
ATOM 830 O O . ILE A 1 110 ? 31.77459 -32.73598 27.70815 1.000 41.22952 108 ILE A O 1
ATOM 835 N N . ASN A 1 111 ? 29.61105 -33.06951 28.23291 1.000 41.05459 109 ASN A N 1
ATOM 836 C CA . ASN A 1 111 ? 29.68748 -32.33654 29.49534 1.000 40.44585 109 ASN A CA 1
ATOM 837 C C . ASN A 1 111 ? 30.69993 -32.97032 30.44940 1.000 40.62515 109 ASN A C 1
ATOM 838 O O . ASN A 1 111 ? 31.52192 -32.27157 31.05535 1.000 41.00543 109 ASN A O 1
ATOM 843 N N . LYS A 1 112 ? 30.66803 -34.30043 30.58756 1.000 39.49153 110 LYS A N 1
ATOM 844 C CA . LYS A 1 112 ? 31.64367 -34.96763 31.44605 1.000 40.16209 110 LYS A CA 1
ATOM 845 C C . LYS A 1 112 ? 33.05627 -34.85530 30.88540 1.000 38.14981 110 LYS A C 1
ATOM 846 O O . LYS A 1 112 ? 34.02498 -34.76059 31.65071 1.000 38.33860 110 LYS A O 1
ATOM 852 N N . LYS A 1 113 ? 33.19586 -34.86944 29.55908 1.000 37.39640 111 LYS A N 1
ATOM 853 C CA . LYS A 1 113 ? 34.50691 -34.68282 28.94666 1.000 38.29584 111 LYS A CA 1
ATOM 854 C C . LYS A 1 113 ? 35.06606 -33.28651 29.21008 1.000 39.20793 111 LYS A C 1
ATOM 855 O O . LYS A 1 113 ? 36.26020 -33.13922 29.49188 1.000 42.66817 111 LYS A O 1
ATOM 861 N N . LEU A 1 114 ? 34.22931 -32.24374 29.12940 1.000 41.09327 112 LEU A N 1
ATOM 862 C CA . LEU A 1 114 ? 34.73773 -30.89980 29.41243 1.000 39.49508 112 LEU A CA 1
ATOM 863 C C . LEU A 1 114 ? 35.11981 -30.75845 30.88065 1.000 38.83616 112 LEU A C 1
ATOM 864 O O . LEU A 1 114 ? 36.13989 -30.14260 31.20114 1.000 43.15856 112 LEU A O 1
ATOM 869 N N . LYS A 1 115 ? 34.32915 -31.34079 31.78440 1.000 40.67949 113 LYS A N 1
ATOM 870 C CA . LYS A 1 115 ? 34.68285 -31.33539 33.20096 1.000 40.52270 113 LYS A CA 1
ATOM 871 C C . LYS A 1 115 ? 35.98570 -32.08695 33.44474 1.000 44.31369 113 LYS A C 1
ATOM 872 O O . LYS A 1 115 ? 36.83037 -31.64990 34.23743 1.000 48.20922 113 LYS A O 1
ATOM 878 N N . SER A 1 116 ? 36.17783 -33.20891 32.75381 1.000 41.16746 114 SER A N 1
ATOM 879 C CA . SER A 1 116 ? 37.41049 -33.97444 32.91375 1.000 44.72309 114 SER A CA 1
ATOM 880 C C . SER A 1 116 ? 38.61757 -33.19279 32.40897 1.000 45.72286 114 SER A C 1
ATOM 881 O O . SER A 1 116 ? 39.61569 -33.04161 33.12249 1.000 46.33768 114 SER A O 1
ATOM 884 N N . ALA A 1 117 ? 38.55110 -32.70989 31.16749 1.000 45.91349 115 ALA A N 1
ATOM 885 C CA . ALA A 1 117 ? 39.64440 -31.92346 30.61153 1.000 44.16031 115 ALA A CA 1
ATOM 886 C C . ALA A 1 117 ? 40.02949 -30.77092 31.53480 1.000 45.79156 115 ALA A C 1
ATOM 887 O O . ALA A 1 117 ? 41.21833 -30.46155 31.69226 1.000 45.03488 115 ALA A O 1
ATOM 889 N N . LEU A 1 118 ? 39.03957 -30.12605 32.16445 1.000 44.66720 116 LEU A N 1
ATOM 890 C CA . LEU A 1 118 ? 39.36525 -29.01622 33.05612 1.000 48.96076 116 LEU A CA 1
ATOM 891 C C . LEU A 1 118 ? 40.06008 -29.50663 34.32392 1.000 49.11990 116 LEU A C 1
ATOM 892 O O . LEU A 1 118 ? 40.99203 -28.85694 34.81668 1.000 47.58410 116 LEU A O 1
ATOM 897 N N . GLN A 1 119 ? 39.61791 -30.64087 34.87486 1.000 47.69921 117 GLN A N 1
ATOM 898 C CA . GLN A 1 119 ? 40.25653 -31.14941 36.08345 1.000 49.59713 117 GLN A CA 1
ATOM 899 C C . GLN A 1 119 ? 41.72457 -31.47706 35.83844 1.000 49.66714 117 GLN A C 1
ATOM 900 O O . GLN A 1 119 ? 42.54978 -31.35245 36.75377 1.000 50.24811 117 GLN A O 1
ATOM 902 N N . HIS A 1 120 ? 42.07782 -31.83930 34.60269 1.000 50.60974 118 HIS A N 1
ATOM 903 C CA . HIS A 1 120 ? 43.44311 -32.20391 34.23348 1.000 50.26104 118 HIS A CA 1
ATOM 904 C C . HIS A 1 120 ? 44.21985 -31.06426 33.58962 1.000 49.60564 118 HIS A C 1
ATOM 905 O O . HIS A 1 120 ? 45.34928 -31.28155 33.15309 1.000 49.21208 118 HIS A O 1
ATOM 912 N N . GLY A 1 121 ? 43.64429 -29.87013 33.48200 1.000 52.82851 119 GLY A N 1
ATOM 913 C CA . GLY A 1 121 ? 44.36511 -28.79496 32.82025 1.000 50.18895 119 GLY A CA 1
ATOM 914 C C . GLY A 1 121 ? 44.58849 -28.99214 31.33485 1.000 48.58858 119 GLY A C 1
ATOM 915 O O . GLY A 1 121 ? 45.52780 -28.42655 30.77724 1.000 42.73219 119 GLY A O 1
ATOM 916 N N . ILE A 1 122 ? 43.77523 -29.81318 30.68070 1.000 48.36245 120 ILE A N 1
ATOM 917 C CA . ILE A 1 122 ? 43.73208 -29.85617 29.22614 1.000 45.41177 120 ILE A CA 1
ATOM 918 C C . ILE A 1 122 ? 42.65193 -28.88382 28.77855 1.000 45.04510 120 ILE A C 1
ATOM 919 O O . ILE A 1 122 ? 41.52757 -28.90605 29.29557 1.000 41.34385 120 ILE A O 1
ATOM 924 N N . ARG A 1 123 ? 42.99335 -28.01712 27.83793 1.000 44.18815 121 ARG A N 1
ATOM 925 C CA . ARG A 1 123 ? 42.06001 -26.99589 27.40099 1.000 43.88754 121 ARG A CA 1
ATOM 926 C C . ARG A 1 123 ? 41.14815 -27.59721 26.33645 1.000 42.96023 121 ARG A C 1
ATOM 927 O O . ARG A 1 123 ? 41.64889 -28.07905 25.31167 1.000 44.68527 121 ARG A O 1
ATOM 935 N N . PRO A 1 124 ? 39.84178 -27.64737 26.55485 1.000 39.27567 122 PRO A N 1
ATOM 936 C CA . PRO A 1 124 ? 38.95290 -28.28285 25.58423 1.000 39.49366 122 PRO A CA 1
ATOM 937 C C . PRO A 1 124 ? 38.44475 -27.30780 24.53933 1.000 37.45802 122 PRO A C 1
ATOM 938 O O . PRO A 1 124 ? 38.27089 -26.12532 24.79997 1.000 40.45853 122 PRO A O 1
ATOM 942 N N . ILE A 1 125 ? 38.19931 -27.82581 23.33974 1.000 42.24256 123 ILE A N 1
ATOM 943 C CA . ILE A 1 125 ? 37.58189 -27.07030 22.24843 1.000 40.76887 123 ILE A CA 1
ATOM 944 C C . ILE A 1 125 ? 36.21047 -27.68668 21.98070 1.000 41.38659 123 ILE A C 1
ATOM 945 O O . ILE A 1 125 ? 36.09180 -28.70349 21.28021 1.000 39.15332 123 ILE A O 1
ATOM 950 N N . LEU A 1 126 ? 35.16089 -27.05952 22.50681 1.000 39.12736 124 LEU A N 1
ATOM 951 C CA . LEU A 1 126 ? 33.80554 -27.55368 22.29581 1.000 37.99743 124 LEU A CA 1
ATOM 952 C C . LEU A 1 126 ? 33.33391 -27.22483 20.88127 1.000 37.44524 124 LEU A C 1
ATOM 953 O O . LEU A 1 126 ? 33.31104 -26.05629 20.48428 1.000 38.97097 124 LEU A O 1
ATOM 958 N N . CYS A 1 127 ? 32.91317 -28.24152 20.13438 1.000 38.12073 125 CYS A N 1
ATOM 959 C CA . CYS A 1 127 ? 32.45808 -28.06827 18.76013 1.000 35.50253 125 CYS A CA 1
ATOM 960 C C . CYS A 1 127 ? 30.94644 -27.97990 18.74737 1.000 38.28920 125 CYS A C 1
ATOM 961 O O . CYS A 1 127 ? 30.26494 -28.92639 19.15733 1.000 37.79911 125 CYS A O 1
ATOM 964 N N . ILE A 1 128 ? 30.42716 -26.84631 18.28051 1.000 35.80156 126 ILE A N 1
ATOM 965 C CA . ILE A 1 128 ? 28.99695 -26.66249 18.09032 1.000 38.84688 126 ILE A CA 1
ATOM 966 C C . ILE A 1 128 ? 28.75032 -26.25501 16.64109 1.000 39.46463 126 ILE A C 1
ATOM 967 O O . ILE A 1 128 ? 29.64464 -25.78239 15.93950 1.000 38.56724 126 ILE A O 1
ATOM 972 N N . GLY A 1 129 ? 27.52468 -26.47513 16.18618 1.000 40.11407 127 GLY A N 1
ATOM 973 C CA . GLY A 1 129 ? 27.17325 -26.17645 14.81280 1.000 40.82957 127 GLY A CA 1
ATOM 974 C C . GLY A 1 129 ? 25.77866 -26.64916 14.44207 1.000 42.59564 127 GLY A C 1
ATOM 975 O O . GLY A 1 129 ? 25.33564 -27.71287 14.88866 1.000 39.99078 127 GLY A O 1
ATOM 976 N N . GLU A 1 130 ? 25.07938 -25.85038 13.63748 1.000 42.71282 128 GLU A N 1
ATOM 977 C CA . GLU A 1 130 ? 23.75979 -26.18308 13.12146 1.000 41.83936 128 GLU A CA 1
ATOM 978 C C . GLU A 1 130 ? 23.87664 -26.84154 11.75247 1.000 43.79191 128 GLU A C 1
ATOM 979 O O . GLU A 1 130 ? 24.85446 -26.63153 11.01879 1.000 43.06807 128 GLU A O 1
ATOM 985 N N . ASN A 1 131 ? 22.87278 -27.65726 11.42241 1.000 42.15748 129 ASN A N 1
ATOM 986 C CA . ASN A 1 131 ? 22.78239 -28.27449 10.11060 1.000 43.92194 129 ASN A CA 1
ATOM 987 C C . ASN A 1 131 ? 21.94422 -27.40746 9.17287 1.000 45.73004 129 ASN A C 1
ATOM 988 O O . ASN A 1 131 ? 21.35866 -26.39502 9.57259 1.000 41.91378 129 ASN A O 1
ATOM 993 N N . LEU A 1 132 ? 21.87887 -27.83081 7.90521 1.000 46.79537 130 LEU A N 1
ATOM 994 C CA . LEU A 1 132 ? 21.28264 -26.97671 6.88085 1.000 46.92521 130 LEU A CA 1
ATOM 995 C C . LEU A 1 132 ? 19.78651 -26.80162 7.10022 1.000 47.87568 130 LEU A C 1
ATOM 996 O O . LEU A 1 132 ? 19.25068 -25.70903 6.88609 1.000 49.58178 130 LEU A O 1
ATOM 1001 N N . GLU A 1 133 ? 19.09336 -27.85734 7.54185 1.000 46.31114 131 GLU A N 1
ATOM 1002 C CA . GLU A 1 133 ? 17.67791 -27.70144 7.86102 1.000 47.18765 131 GLU A CA 1
ATOM 1003 C C . GLU A 1 133 ? 17.48210 -26.67720 8.97172 1.000 44.96947 131 GLU A C 1
ATOM 1004 O O . GLU A 1 133 ? 16.54695 -25.87337 8.92725 1.000 43.11325 131 GLU A O 1
ATOM 1006 N N . GLN A 1 134 ? 18.37648 -26.65966 9.95854 1.000 45.61469 132 GLN A N 1
ATOM 1007 C CA . GLN A 1 134 ? 18.19574 -25.72968 11.06597 1.000 42.70539 132 GLN A CA 1
ATOM 1008 C C . GLN A 1 134 ? 18.49892 -24.29441 10.65042 1.000 43.29032 132 GLN A C 1
ATOM 1009 O O . GLN A 1 134 ? 17.86623 -23.36101 11.15539 1.000 42.07038 132 GLN A O 1
ATOM 1015 N N . LYS A 1 135 ? 19.42668 -24.08742 9.71650 1.000 47.69132 133 LYS A N 1
ATOM 1016 C CA . LYS A 1 135 ? 19.58636 -22.72841 9.20141 1.000 46.70515 133 LYS A CA 1
ATOM 1017 C C . LYS A 1 135 ? 18.45185 -22.37033 8.25280 1.000 46.39619 133 LYS A C 1
ATOM 1018 O O . LYS A 1 135 ? 17.95243 -21.23840 8.28403 1.000 47.44609 133 LYS A O 1
ATOM 1020 N N . GLU A 1 136 ? 18.01134 -23.32185 7.42130 1.000 45.09446 134 GLU A N 1
ATOM 1021 C CA . GLU A 1 136 ? 16.91504 -23.02228 6.50522 1.000 49.41917 134 GLU A CA 1
ATOM 1022 C C . GLU A 1 136 ? 15.64001 -22.67155 7.27299 1.000 49.54240 134 GLU A C 1
ATOM 1023 O O . GLU A 1 136 ? 14.89841 -21.75256 6.88371 1.000 46.45292 134 GLU A O 1
ATOM 1029 N N . LEU A 1 137 ? 15.40401 -23.35051 8.40208 1.000 46.33248 135 LEU A N 1
ATOM 1030 C CA . LEU A 1 137 ? 14.25013 -23.03357 9.24649 1.000 47.98962 135 LEU A CA 1
ATOM 1031 C C . LEU A 1 137 ? 14.41887 -21.69216 9.94851 1.000 43.81907 135 LEU A C 1
ATOM 1032 O O . LEU A 1 137 ? 13.43340 -21.03697 10.29897 1.000 53.87462 135 LEU A O 1
ATOM 1037 N N . GLY A 1 138 ? 15.66190 -21.28498 10.18933 1.000 45.88919 136 GLY A N 1
ATOM 1038 C CA . GLY A 1 138 ? 15.95340 -20.04840 10.88387 1.000 46.59083 136 GLY A CA 1
ATOM 1039 C C . GLY A 1 138 ? 16.13950 -20.20485 12.37951 1.000 45.43019 136 GLY A C 1
ATOM 1040 O O . GLY A 1 138 ? 15.75963 -19.32171 13.15572 1.000 46.09404 136 GLY A O 1
ATOM 1041 N N . ILE A 1 139 ? 16.73892 -21.31534 12.79816 1.000 41.42676 137 ILE A N 1
ATOM 1042 C CA . ILE A 1 139 ? 16.87372 -21.62177 14.21628 1.000 41.29818 137 ILE A CA 1
ATOM 1043 C C . ILE A 1 139 ? 18.33112 -21.95639 14.49692 1.000 41.84134 137 ILE A C 1
ATOM 1044 O O . ILE A 1 139 ? 18.64324 -22.68793 15.44126 1.000 40.90142 137 ILE A O 1
ATOM 1049 N N . SER A 1 140 ? 19.23263 -21.39479 13.68505 1.000 43.01795 138 SER A N 1
ATOM 1050 C CA . SER A 1 140 ? 20.66537 -21.62076 13.86322 1.000 42.09257 138 SER A CA 1
ATOM 1051 C C . SER A 1 140 ? 21.12504 -21.21011 15.25500 1.000 40.88144 138 SER A C 1
ATOM 1052 O O . SER A 1 140 ? 21.79082 -21.97668 15.95730 1.000 41.15961 138 SER A O 1
ATOM 1055 N N . LYS A 1 141 ? 20.78355 -19.99781 15.66856 1.000 37.37109 139 LYS A N 1
ATOM 1056 C CA . LYS A 1 141 ? 21.24513 -19.50767 16.96210 1.000 42.03630 139 LYS A CA 1
ATOM 1057 C C . LYS A 1 141 ? 20.61870 -20.29838 18.10318 1.000 38.81497 139 LYS A C 1
ATOM 1058 O O . LYS A 1 141 ? 21.30586 -20.69957 19.04863 1.000 39.83914 139 LYS A O 1
ATOM 1060 N N . GLU A 1 142 ? 19.31372 -20.53696 18.03578 1.000 38.68757 140 GLU A N 1
ATOM 1061 C CA . GLU A 1 142 ? 18.68032 -21.29636 19.10071 1.000 38.51658 140 GLU A CA 1
ATOM 1062 C C . GLU A 1 142 ? 19.29958 -22.68782 19.20437 1.000 39.69752 140 GLU A C 1
ATOM 1063 O O . GLU A 1 142 ? 19.51824 -23.20175 20.30564 1.000 39.70306 140 GLU A O 1
ATOM 1069 N N . THR A 1 143 ? 19.67018 -23.27009 18.06585 1.000 39.60009 141 THR A N 1
ATOM 1070 C CA . THR A 1 143 ? 20.29770 -24.58608 18.05973 1.000 41.28244 141 THR A CA 1
ATOM 1071 C C . THR A 1 143 ? 21.62513 -24.57565 18.81106 1.000 39.60303 141 THR A C 1
ATOM 1072 O O . THR A 1 143 ? 21.91980 -25.49565 19.59118 1.000 38.56427 141 THR A O 1
ATOM 1076 N N . LEU A 1 144 ? 22.43113 -23.53479 18.59479 1.000 39.63979 142 LEU A N 1
ATOM 1077 C CA . LEU A 1 144 ? 23.74459 -23.44259 19.23040 1.000 39.53768 142 LEU A CA 1
ATOM 1078 C C . LEU A 1 144 ? 23.61843 -23.19821 20.72792 1.000 40.64936 142 LEU A C 1
ATOM 1079 O O . LEU A 1 144 ? 24.40129 -23.73856 21.51979 1.000 38.90662 142 LEU A O 1
ATOM 1084 N N . LYS A 1 145 ? 22.63850 -22.38677 21.13699 1.000 40.33325 143 LYS A N 1
ATOM 1085 C CA . LYS A 1 145 ? 22.46569 -22.12187 22.55979 1.000 39.86699 143 LYS A CA 1
ATOM 1086 C C . LYS A 1 145 ? 22.10315 -23.39766 23.30371 1.000 37.93977 143 LYS A C 1
ATOM 1087 O O . LYS A 1 145 ? 22.54586 -23.61168 24.43688 1.000 41.61699 143 LYS A O 1
ATOM 1093 N N . ILE A 1 146 ? 21.29934 -24.25407 22.68041 1.000 35.85424 144 ILE A N 1
ATOM 1094 C CA . ILE A 1 146 ? 20.96211 -25.53704 23.29002 1.000 39.95113 144 ILE A CA 1
ATOM 1095 C C . ILE A 1 146 ? 22.21879 -26.37418 23.45865 1.000 37.82914 144 ILE A C 1
ATOM 1096 O O . ILE A 1 146 ? 22.52821 -26.84814 24.55850 1.000 40.85773 144 ILE A O 1
ATOM 1101 N N . GLN A 1 147 ? 22.97268 -26.55466 22.36883 1.000 39.06543 145 GLN A N 1
ATOM 1102 C CA . GLN A 1 147 ? 24.23419 -27.29282 22.44117 1.000 38.04462 145 GLN A CA 1
ATOM 1103 C C . GLN A 1 147 ? 25.15018 -26.73531 23.52212 1.000 38.12798 145 GLN A C 1
ATOM 1104 O O . GLN A 1 147 ? 25.74377 -27.48871 24.29847 1.000 39.16297 145 GLN A O 1
ATOM 1110 N N . LEU A 1 148 ? 25.29722 -25.41430 23.57735 1.000 36.80185 146 LEU A N 1
ATOM 1111 C CA . LEU A 1 148 ? 26.24661 -24.84011 24.52858 1.000 38.26891 146 LEU A CA 1
ATOM 1112 C C . LEU A 1 148 ? 25.76936 -25.03717 25.96122 1.000 38.85513 146 LEU A C 1
ATOM 1113 O O . LEU A 1 148 ? 26.53706 -25.46273 26.83003 1.000 38.68281 146 LEU A O 1
ATOM 1118 N N . ARG A 1 149 ? 24.50102 -24.72659 26.22418 1.000 35.97085 147 ARG A N 1
ATOM 1119 C CA . ARG A 1 149 ? 23.98624 -24.79792 27.58434 1.000 36.92669 147 ARG A CA 1
ATOM 1120 C C . ARG A 1 149 ? 23.99841 -26.22740 28.10546 1.000 40.31603 147 ARG A C 1
ATOM 1121 O O . ARG A 1 149 ? 24.35825 -26.47298 29.26201 1.000 42.15430 147 ARG A O 1
ATOM 1129 N N . GLU A 1 150 ? 23.60983 -27.18741 27.26754 1.000 38.53893 148 GLU A N 1
ATOM 1130 C CA . GLU A 1 150 ? 23.60495 -28.57065 27.72068 1.000 41.25008 148 GLU A CA 1
ATOM 1131 C C . GLU A 1 150 ? 25.01553 -29.08293 27.94632 1.000 45.07092 148 GLU A C 1
ATOM 1132 O O . GLU A 1 150 ? 25.24024 -29.89474 28.85243 1.000 45.02142 148 GLU A O 1
ATOM 1138 N N . ALA A 1 151 ? 25.97318 -28.60769 27.14816 1.000 40.49619 149 ALA A N 1
ATOM 1139 C CA . ALA A 1 151 ? 27.34811 -29.06133 27.26001 1.000 40.88062 149 ALA A CA 1
ATOM 1140 C C . ALA A 1 151 ? 28.07117 -28.43833 28.44412 1.000 41.04570 149 ALA A C 1
ATOM 1141 O O . ALA A 1 151 ? 29.01873 -29.03721 28.95515 1.000 42.21281 149 ALA A O 1
ATOM 1143 N N . LEU A 1 152 ? 27.63591 -27.26963 28.90618 1.000 39.65179 150 LEU A N 1
ATOM 1144 C CA . LEU A 1 152 ? 28.39058 -26.49995 29.88048 1.000 41.63623 150 LEU A CA 1
ATOM 1145 C C . LEU A 1 152 ? 27.77080 -26.48124 31.26940 1.000 42.36073 150 LEU A C 1
ATOM 1146 O O . LEU A 1 152 ? 28.29573 -25.78395 32.14785 1.000 39.83017 150 LEU A O 1
ATOM 1151 N N . GLN A 1 153 ? 26.68451 -27.22046 31.49859 1.000 41.43980 151 GLN A N 1
ATOM 1152 C CA . GLN A 1 153 ? 25.99698 -27.13443 32.77890 1.000 41.23931 151 GLN A CA 1
ATOM 1153 C C . GLN A 1 153 ? 26.92378 -27.50724 33.93124 1.000 42.20006 151 GLN A C 1
ATOM 1154 O O . GLN A 1 153 ? 27.73134 -28.44133 33.83240 1.000 43.77946 151 GLN A O 1
ATOM 1160 N N . GLY A 1 154 ? 26.81400 -26.74799 35.02446 1.000 39.35545 152 GLY A N 1
ATOM 1161 C CA . GLY A 1 154 ? 27.60251 -26.95485 36.22237 1.000 43.31940 152 GLY A CA 1
ATOM 1162 C C . GLY A 1 154 ? 29.06736 -26.59361 36.12040 1.000 44.34625 152 GLY A C 1
ATOM 1163 O O . GLY A 1 154 ? 29.79724 -26.75460 37.10525 1.000 47.12932 152 GLY A O 1
ATOM 1164 N N . ILE A 1 155 ? 29.52909 -26.11492 34.97257 1.000 46.58716 153 ILE A N 1
ATOM 1165 C CA . ILE A 1 155 ? 30.91430 -25.68125 34.80883 1.000 43.73497 153 ILE A CA 1
ATOM 1166 C C . ILE A 1 155 ? 30.99247 -24.20338 35.17936 1.000 48.95779 153 ILE A C 1
ATOM 1167 O O . ILE A 1 155 ? 30.42000 -23.35613 34.49184 1.000 48.96558 153 ILE A O 1
ATOM 1172 N N . ASP A 1 156 ? 31.72401 -23.88879 36.25517 1.000 50.22612 154 ASP A N 1
ATOM 1173 C CA . ASP A 1 156 ? 31.72950 -22.53496 36.80119 1.000 50.15229 154 ASP A CA 1
ATOM 1174 C C . ASP A 1 156 ? 32.72778 -21.61213 36.12137 1.000 53.88994 154 ASP A C 1
ATOM 1175 O O . ASP A 1 156 ? 32.61269 -20.39195 36.27191 1.000 60.57195 154 ASP A O 1
ATOM 1177 N N . THR A 1 157 ? 33.71136 -22.13425 35.39428 1.000 50.19538 155 THR A N 1
ATOM 1178 C CA . THR A 1 157 ? 34.72533 -21.26190 34.79701 1.000 51.49661 155 THR A CA 1
ATOM 1179 C C . THR A 1 157 ? 34.74132 -21.49767 33.28881 1.000 50.75453 155 THR A C 1
ATOM 1180 O O . THR A 1 157 ? 35.61686 -22.18502 32.75572 1.000 52.83191 155 THR A O 1
ATOM 1184 N N . LEU A 1 158 ? 33.76336 -20.90411 32.60288 1.000 48.05369 156 LEU A N 1
ATOM 1185 C CA . LEU A 1 158 ? 33.65739 -21.01974 31.15504 1.000 44.59010 156 LEU A CA 1
ATOM 1186 C C . LEU A 1 158 ? 34.86458 -20.43042 30.43922 1.000 45.98578 156 LEU A C 1
ATOM 1187 O O . LEU A 1 158 ? 35.12164 -20.78730 29.28445 1.000 45.65825 156 LEU A O 1
ATOM 1192 N N . ASP A 1 159 ? 35.60177 -19.52875 31.09607 1.000 48.27187 157 ASP A N 1
ATOM 1193 C CA . ASP A 1 159 ? 36.79136 -18.92328 30.50429 1.000 48.94718 157 ASP A CA 1
ATOM 1194 C C . ASP A 1 159 ? 37.87179 -19.93333 30.16340 1.000 49.61506 157 ASP A C 1
ATOM 1195 O O . ASP A 1 159 ? 38.76191 -19.60697 29.37306 1.000 44.03367 157 ASP A O 1
ATOM 1200 N N . GLN A 1 160 ? 37.80855 -21.13567 30.74704 1.000 49.43611 158 GLN A N 1
ATOM 1201 C CA . GLN A 1 160 ? 38.75065 -22.22738 30.53472 1.000 52.06182 158 GLN A CA 1
ATOM 1202 C C . GLN A 1 160 ? 38.47324 -23.01842 29.26775 1.000 49.27160 158 GLN A C 1
ATOM 1203 O O . GLN A 1 160 ? 39.19147 -23.98418 28.99068 1.000 49.67407 158 GLN A O 1
ATOM 1209 N N . ILE A 1 161 ? 37.43903 -22.66972 28.51925 1.000 44.52740 159 ILE A N 1
ATOM 1210 C CA . ILE A 1 161 ? 36.92682 -23.50560 27.44421 1.000 43.41647 159 ILE A CA 1
ATOM 1211 C C . ILE A 1 161 ? 36.88270 -22.66147 26.18540 1.000 43.93307 159 ILE A C 1
ATOM 1212 O O . ILE A 1 161 ? 36.43330 -21.51601 26.22681 1.000 43.31882 159 ILE A O 1
ATOM 1217 N N . ASP A 1 162 ? 37.36292 -23.20682 25.08080 1.000 43.41949 160 ASP A N 1
ATOM 1218 C CA . ASP A 1 162 ? 37.21821 -22.55522 23.78823 1.000 42.2233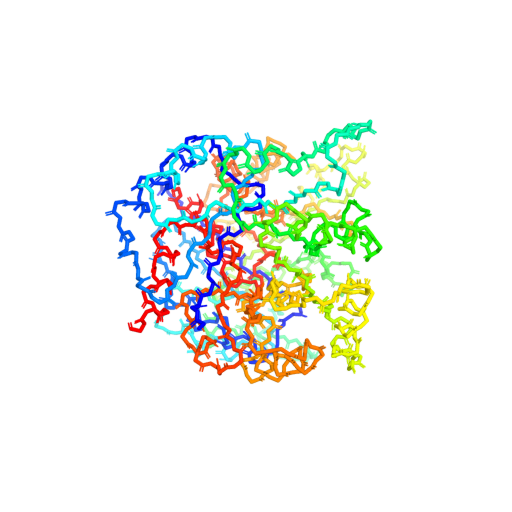9 160 ASP A CA 1
ATOM 1219 C C . ASP A 1 162 ? 36.11056 -23.25043 23.01372 1.000 39.77227 160 ASP A C 1
ATOM 1220 O O . ASP A 1 162 ? 35.72166 -24.36863 23.34318 1.000 38.76701 160 ASP A O 1
ATOM 1225 N N . VAL A 1 163 ? 35.59208 -22.57335 21.99012 1.000 38.05979 161 VAL A N 1
ATOM 1226 C CA . VAL A 1 163 ? 34.48254 -23.08941 21.19299 1.000 37.76723 161 VAL A CA 1
ATOM 1227 C C . VAL A 1 163 ? 34.84481 -22.98895 19.72035 1.000 38.29917 161 VAL A C 1
ATOM 1228 O O . VAL A 1 163 ? 35.27045 -21.92916 19.25173 1.000 36.72401 161 VAL A O 1
ATOM 1232 N N . ALA A 1 164 ? 34.64865 -24.07246 18.98389 1.000 37.69363 162 ALA A N 1
ATOM 1233 C CA . ALA A 1 164 ? 34.77132 -24.04341 17.53477 1.000 37.01228 162 ALA A CA 1
ATOM 1234 C C . ALA A 1 164 ? 33.37825 -24.12484 16.93645 1.000 38.91074 162 ALA A C 1
ATOM 1235 O O . ALA A 1 164 ? 32.64265 -25.08731 17.19334 1.000 38.76148 162 ALA A O 1
ATOM 1237 N N . TYR A 1 165 ? 33.01583 -23.12866 16.13793 1.000 38.42094 163 TYR A N 1
ATOM 1238 C CA . TYR A 1 165 ? 31.74121 -23.14489 15.43406 1.000 40.53503 163 TYR A CA 1
ATOM 1239 C C . TYR A 1 165 ? 31.95951 -23.61511 14.00061 1.000 42.16241 163 TYR A C 1
ATOM 1240 O O . TYR A 1 165 ? 32.75183 -23.02134 13.25654 1.000 39.64814 163 TYR A O 1
ATOM 1249 N N . GLU A 1 166 ? 31.25204 -24.67163 13.61590 1.000 40.94097 164 GLU A N 1
ATOM 1250 C CA . GLU A 1 166 ? 31.28426 -25.13416 12.23666 1.000 43.57985 164 GLU A CA 1
ATOM 1251 C C . GLU A 1 166 ? 29.88241 -25.51527 11.78536 1.000 42.95068 164 GLU A C 1
ATOM 1252 O O . GLU A 1 166 ? 29.25839 -26.39673 12.38851 1.000 41.35998 164 GLU A O 1
ATOM 1258 N N . PRO A 1 167 ? 29.34289 -24.86483 10.75499 1.000 44.59521 165 PRO A N 1
ATOM 1259 C CA . PRO A 1 167 ? 28.06438 -25.32296 10.19749 1.000 45.45905 165 PRO A CA 1
ATOM 1260 C C . PRO A 1 167 ? 28.18787 -26.76848 9.74084 1.000 43.34110 165 PRO A C 1
ATOM 1261 O O . PRO A 1 167 ? 29.13773 -27.14099 9.04923 1.000 47.83456 165 PRO A O 1
ATOM 1265 N N . VAL A 1 168 ? 27.24832 -27.59498 10.17621 1.000 44.20646 166 VAL A N 1
ATOM 1266 C CA . VAL A 1 168 ? 27.24107 -29.00523 9.79781 1.000 41.74751 166 VAL A CA 1
ATOM 1267 C C . VAL A 1 168 ? 26.56447 -29.11783 8.43412 1.000 48.20329 166 VAL A C 1
ATOM 1268 O O . VAL A 1 168 ? 25.39100 -28.75556 8.27943 1.000 45.82838 166 VAL A O 1
ATOM 1272 N N . ARG A 1 169 ? 27.31831 -29.58122 7.43649 1.000 46.80623 167 ARG A N 1
ATOM 1273 C CA . ARG A 1 169 ? 26.87613 -29.66526 6.04946 1.000 49.45406 167 ARG A CA 1
ATOM 1274 C C . ARG A 1 169 ? 27.49367 -30.90018 5.40515 1.000 55.94411 167 ARG A C 1
ATOM 1275 O O . ARG A 1 169 ? 28.48802 -31.44808 5.89522 1.000 57.84913 167 ARG A O 1
ATOM 1283 N N . ALA A 1 170 ? 26.91309 -31.31672 4.27804 1.000 58.08666 168 ALA A N 1
ATOM 1284 C CA . ALA A 1 170 ? 27.45533 -32.44135 3.52301 1.000 62.05109 168 ALA A CA 1
ATOM 1285 C C . ALA A 1 170 ? 28.80223 -32.07935 2.89468 1.000 65.21544 168 ALA A C 1
ATOM 1286 O O . ALA A 1 170 ? 29.11439 -30.90770 2.64616 1.000 63.33098 168 ALA A O 1
ATOM 1288 N N . ILE A 1 171 ? 29.59847 -33.10926 2.61689 1.000 63.85914 169 ILE A N 1
ATOM 1289 C CA . ILE A 1 171 ? 30.95388 -32.90037 2.11056 1.000 67.22235 169 ILE A CA 1
ATOM 1290 C C . ILE A 1 171 ? 30.92698 -32.56569 0.62296 1.000 70.41854 169 ILE A C 1
ATOM 1291 O O . ILE A 1 171 ? 29.85781 -32.49023 0.01385 1.000 75.48689 169 ILE A O 1
ATOM 1293 N N . THR A 1 178 ? 29.20657 -16.66996 5.16721 1.000 63.00164 176 THR A N 1
ATOM 1294 C CA . THR A 1 178 ? 29.76183 -15.34882 4.87842 1.000 56.83887 176 THR A CA 1
ATOM 1295 C C . THR A 1 178 ? 30.41336 -14.75266 6.12710 1.000 56.41036 176 THR A C 1
ATOM 1296 O O . THR A 1 178 ? 30.02821 -15.08243 7.25075 1.000 56.92979 176 THR A O 1
ATOM 1300 N N . PRO A 1 179 ? 31.41120 -13.88640 5.93208 1.000 54.60823 177 PRO A N 1
ATOM 1301 C CA . PRO A 1 179 ? 32.17181 -13.39209 7.09485 1.000 53.97340 177 PRO A CA 1
ATOM 1302 C C . PRO A 1 179 ? 31.31768 -12.64232 8.09662 1.000 56.95903 177 PRO A C 1
ATOM 1303 O O . PRO A 1 179 ? 31.49397 -12.82446 9.30963 1.000 55.27298 177 PRO A O 1
ATOM 1307 N N . GLU A 1 180 ? 30.39896 -11.79285 7.62243 1.000 57.32151 178 GLU A N 1
ATOM 1308 C CA . GLU A 1 180 ? 29.51556 -11.08388 8.53714 1.000 52.82343 178 GLU A CA 1
ATOM 1309 C C . GLU A 1 180 ? 28.55977 -12.05360 9.22002 1.000 53.79855 178 GLU A C 1
ATOM 1310 O O . GLU A 1 180 ? 28.23545 -11.88833 10.40311 1.000 49.79701 178 GLU A O 1
ATOM 1312 N N . GLU A 1 181 ? 28.10758 -13.07866 8.49026 1.000 53.36318 179 GLU A N 1
ATOM 1313 C CA . GLU A 1 181 ? 27.28875 -14.11566 9.10715 1.000 51.29893 179 GLU A CA 1
ATOM 1314 C C . GLU A 1 181 ? 28.07410 -14.88335 10.16600 1.000 49.07613 179 GLU A C 1
ATOM 1315 O O . GLU A 1 181 ? 27.52616 -15.24625 11.21423 1.000 48.58467 179 GLU A O 1
ATOM 1317 N N . VAL A 1 182 ? 29.35797 -15.14092 9.91971 1.000 47.34890 180 VAL A N 1
ATOM 1318 C CA . VAL A 1 182 ? 30.17324 -15.75954 10.95714 1.000 46.54833 180 VAL A CA 1
ATOM 1319 C C . VAL A 1 182 ? 30.24660 -14.85001 12.17580 1.000 44.65310 180 VAL A C 1
ATOM 1320 O O . VAL A 1 182 ? 30.01700 -15.28074 13.31242 1.000 41.36952 180 VAL A O 1
ATOM 1324 N N . GLN A 1 183 ? 30.55021 -13.56987 11.95372 1.000 46.67972 181 GLN A N 1
ATOM 1325 C CA . GLN A 1 183 ? 30.66652 -12.63488 13.06723 1.000 45.22009 181 GLN A CA 1
ATOM 1326 C C . GLN A 1 183 ? 29.38351 -12.61879 13.88587 1.000 43.95901 181 GLN A C 1
ATOM 1327 O O . GLN A 1 183 ? 29.41349 -12.70883 15.11884 1.000 42.17144 181 GLN A O 1
ATOM 1333 N N . ASP A 1 184 ? 28.24449 -12.52482 13.19950 1.000 43.98295 182 ASP A N 1
ATOM 1334 C CA . ASP A 1 184 ? 26.94482 -12.52518 13.86389 1.000 47.36804 182 ASP A CA 1
ATOM 1335 C C . ASP A 1 184 ? 26.76388 -13.76749 14.73338 1.000 45.72609 182 ASP A C 1
ATOM 1336 O O . ASP A 1 184 ? 26.28381 -13.68314 15.87198 1.000 44.91257 182 ASP A O 1
ATOM 1341 N N . ILE A 1 185 ? 27.12463 -14.93667 14.19996 1.000 40.50171 183 ILE A N 1
ATOM 1342 C CA . ILE A 1 185 ? 26.99078 -16.17057 14.96218 1.000 40.13020 183 ILE A CA 1
ATOM 1343 C C . ILE A 1 185 ? 27.95487 -16.17013 16.13783 1.000 42.26691 183 ILE A C 1
ATOM 1344 O O . ILE A 1 185 ? 27.57028 -16.46563 17.27584 1.000 40.58423 183 ILE A O 1
ATOM 1349 N N . HIS A 1 186 ? 29.21522 -15.79108 15.88718 1.000 40.96019 184 HIS A N 1
ATOM 1350 C CA . HIS A 1 186 ? 30.20881 -15.81026 16.95183 1.000 40.85793 184 HIS A CA 1
ATOM 1351 C C . HIS A 1 186 ? 29.85512 -14.81825 18.04359 1.000 37.62133 184 HIS A C 1
ATOM 1352 O O . HIS A 1 186 ? 30.03598 -15.09894 19.23551 1.000 35.41740 184 HIS A O 1
ATOM 1359 N N . GLU A 1 187 ? 29.33970 -13.65067 17.65467 1.000 41.24273 185 GLU A N 1
ATOM 1360 C CA . GLU A 1 187 ? 28.95107 -12.65436 18.64065 1.000 39.22260 185 GLU A CA 1
ATOM 1361 C C . GLU A 1 187 ? 27.83744 -13.18622 19.53708 1.000 42.36228 185 GLU A C 1
ATOM 1362 O O . GLU A 1 187 ? 27.84033 -12.96086 20.75267 1.000 42.12138 185 GLU A O 1
ATOM 1368 N N . TYR A 1 188 ? 26.88317 -13.91073 18.95225 1.000 41.55744 186 TYR A N 1
ATOM 1369 C CA . TYR A 1 188 ? 25.83228 -14.54539 19.74153 1.000 40.44412 186 TYR A CA 1
ATOM 1370 C C . TYR A 1 188 ? 26.40530 -15.60889 20.68167 1.000 38.15810 186 TYR A C 1
ATOM 1371 O O . TYR A 1 188 ? 26.03293 -15.68673 21.86087 1.000 33.79427 186 TYR A O 1
ATOM 1380 N N . ILE A 1 189 ? 27.30431 -16.45068 20.16745 1.000 39.29060 187 ILE A N 1
ATOM 1381 C CA . ILE A 1 189 ? 27.96017 -17.45835 21.00495 1.000 39.06727 187 ILE A CA 1
ATOM 1382 C C . ILE A 1 189 ? 28.68432 -16.79766 22.17437 1.000 39.77646 187 ILE A C 1
ATOM 1383 O O . ILE A 1 189 ? 28.64114 -17.28955 23.31026 1.000 39.30463 187 ILE A O 1
ATOM 1388 N N . ARG A 1 190 ? 29.34842 -15.66593 21.91927 1.000 38.41157 188 ARG A N 1
ATOM 1389 C CA . ARG A 1 190 ? 30.01704 -14.95272 22.99920 1.000 37.25623 188 ARG A CA 1
ATOM 1390 C C . ARG A 1 190 ? 29.03278 -14.61333 24.11549 1.000 38.52030 188 ARG A C 1
ATOM 1391 O O . ARG A 1 190 ? 29.31998 -14.84907 25.29580 1.000 38.39212 188 ARG A O 1
ATOM 1399 N N . SER A 1 191 ? 27.84429 -14.10943 23.75336 1.000 38.69652 189 SER A N 1
ATOM 1400 C CA . SER A 1 191 ? 26.83032 -13.77199 24.75390 1.000 40.19909 189 SER A CA 1
ATOM 1401 C C . SER A 1 191 ? 26.37269 -15.00232 25.52914 1.000 39.39640 189 SER A C 1
ATOM 1402 O O . SER A 1 191 ? 26.13380 -14.93545 26.74242 1.000 39.13540 189 SER A O 1
ATOM 1405 N N . VAL A 1 192 ? 26.23515 -16.13428 24.84822 1.000 37.10566 190 VAL A N 1
ATOM 1406 C CA . VAL A 1 192 ? 25.89954 -17.36539 25.56073 1.000 40.07181 190 VAL A CA 1
ATOM 1407 C C . VAL A 1 192 ? 27.02007 -17.75501 26.51897 1.000 38.96535 190 VAL A C 1
ATOM 1408 O O . VAL A 1 192 ? 26.76358 -18.14504 27.66514 1.000 39.66350 190 VAL A O 1
ATOM 1412 N N . LEU A 1 193 ? 28.28242 -17.61331 26.08809 1.000 34.48547 191 LEU A N 1
ATOM 1413 C CA . LEU A 1 193 ? 29.39232 -17.94421 26.97566 1.000 41.93710 191 LEU A CA 1
ATOM 1414 C C . LEU A 1 193 ? 29.48418 -16.97615 28.15079 1.000 44.15562 191 LEU A C 1
ATOM 1415 O O . LEU A 1 193 ? 29.89521 -17.36017 29.25221 1.000 48.21080 191 LEU A O 1
ATOM 1420 N N . GLY A 1 194 ? 29.14801 -15.71378 27.94357 1.000 41.19149 192 GLY A N 1
ATOM 1421 C CA . GLY A 1 194 ? 29.13944 -14.81050 29.07575 1.000 40.27258 192 GLY A CA 1
ATOM 1422 C C . GLY A 1 194 ? 30.50981 -14.41996 29.58367 1.000 42.64062 192 GLY A C 1
ATOM 1423 O O . GLY A 1 194 ? 30.61752 -13.83374 30.69060 1.000 46.29288 192 GLY A O 1
ATOM 1424 N N . ASN A 1 195 ? 31.56083 -14.75131 28.82141 1.000 46.88785 193 ASN A N 1
ATOM 1425 C CA . ASN A 1 195 ? 32.84737 -14.12436 29.04400 1.000 43.56464 193 ASN A CA 1
ATOM 1426 C C . ASN A 1 195 ? 33.54052 -13.91766 27.72131 1.000 44.49032 193 ASN A C 1
ATOM 1427 O O . ASN A 1 195 ? 33.20962 -14.55143 26.72486 1.000 43.47987 193 ASN A O 1
ATOM 1432 N N . GLU A 1 196 ? 34.55225 -13.07003 27.75967 1.000 39.45843 194 GLU A N 1
ATOM 1433 C CA . GLU A 1 196 ? 35.42670 -12.73322 26.64158 1.000 46.41544 194 GLU A CA 1
ATOM 1434 C C . GLU A 1 196 ? 36.68181 -13.61268 26.55185 1.000 44.96655 194 GLU A C 1
ATOM 1435 O O . GLU A 1 196 ? 37.37274 -13.61285 25.51876 1.000 43.31113 194 GLU A O 1
ATOM 1441 N N . LYS A 1 197 ? 37.04173 -14.31715 27.61940 1.000 43.25996 195 LYS A N 1
ATOM 1442 C CA . LYS A 1 197 ? 38.33630 -14.99306 27.56803 1.000 44.85181 195 LYS A CA 1
ATOM 1443 C C . LYS A 1 197 ? 38.29397 -16.24180 26.68056 1.000 42.81391 195 LYS A C 1
ATOM 1444 O O . LYS A 1 197 ? 39.26252 -16.52678 25.96189 1.000 44.59889 195 LYS A O 1
ATOM 1446 N N . SER A 1 198 ? 37.18903 -16.99444 26.70283 1.000 44.70175 196 SER A N 1
ATOM 1447 C CA . SER A 1 198 ? 37.01400 -18.10630 25.77086 1.000 40.13032 196 SER A CA 1
ATOM 1448 C C . SER A 1 198 ? 37.24705 -17.64917 24.33426 1.000 39.64944 196 SER A C 1
ATOM 1449 O O . SER A 1 198 ? 36.77684 -16.59078 23.91700 1.000 40.99403 196 SER A O 1
ATOM 1452 N N . ARG A 1 199 ? 37.98414 -18.44943 23.57572 1.000 39.01772 197 ARG A N 1
ATOM 1453 C CA . ARG A 1 199 ? 38.16835 -18.20480 22.15008 1.000 39.50263 197 ARG A CA 1
ATOM 1454 C C . ARG A 1 199 ? 37.04676 -18.87899 21.37548 1.000 37.86589 197 ARG A C 1
ATOM 1455 O O . ARG A 1 199 ? 36.73031 -20.04307 21.61838 1.000 37.32336 197 ARG A O 1
ATOM 1463 N N . ILE A 1 200 ? 36.47191 -18.16078 20.43660 1.000 38.38254 198 ILE A N 1
ATOM 1464 C CA . ILE A 1 200 ? 35.44338 -18.69641 19.56246 1.000 40.45281 198 ILE A CA 1
ATOM 1465 C C . ILE A 1 200 ? 36.08589 -18.80198 18.18870 1.000 40.68804 198 ILE A C 1
ATOM 1466 O O . ILE A 1 200 ? 36.25294 -17.79553 17.49527 1.000 39.91124 198 ILE A O 1
ATOM 1471 N N . ILE A 1 201 ? 36.47385 -19.99757 17.79660 1.000 34.48206 199 ILE A N 1
ATOM 1472 C CA . ILE A 1 201 ? 37.19504 -20.16709 16.54687 1.000 36.40321 199 ILE A CA 1
ATOM 1473 C C . ILE A 1 201 ? 36.24703 -20.72811 15.50185 1.000 39.37351 199 ILE A C 1
ATOM 1474 O O . ILE A 1 201 ? 35.33739 -21.51506 15.79889 1.000 38.23218 199 ILE A O 1
ATOM 1479 N N . TYR A 1 202 ? 36.46167 -20.32610 14.25835 1.000 40.09568 200 TYR A N 1
ATOM 1480 C CA . TYR A 1 202 ? 35.59171 -20.73430 13.16318 1.000 44.17114 200 TYR A CA 1
ATOM 1481 C C . TYR A 1 202 ? 36.09290 -22.03213 12.54031 1.000 42.74155 200 TYR A C 1
ATOM 1482 O O . TYR A 1 202 ? 37.28032 -22.16024 12.23494 1.000 47.33311 200 TYR A O 1
ATOM 1491 N N . GLY A 1 203 ? 35.19538 -22.98972 12.34609 1.000 43.82397 201 GLY A N 1
ATOM 1492 C CA . GLY A 1 203 ? 35.60696 -24.25172 11.75933 1.000 42.73660 201 GLY A CA 1
ATOM 1493 C C . GLY A 1 203 ? 35.08392 -24.46453 10.35305 1.000 46.99452 201 GLY A C 1
ATOM 1494 O O . GLY A 1 203 ? 35.28321 -25.52883 9.76724 1.000 49.94580 201 GLY A O 1
ATOM 1495 N N . GLY A 1 204 ? 34.39018 -23.48030 9.79835 1.000 47.36408 202 GLY A N 1
ATOM 1496 C CA . GLY A 1 204 ? 33.95362 -23.57957 8.42398 1.000 47.71215 202 GLY A CA 1
ATOM 1497 C C . GLY A 1 204 ? 35.12388 -23.38577 7.47406 1.000 52.52203 202 GLY A C 1
ATOM 1498 O O . GLY A 1 204 ? 36.29414 -23.44516 7.85429 1.000 51.86554 202 GLY A O 1
ATOM 1499 N N . SER A 1 205 ? 34.79254 -23.12846 6.20763 1.000 54.76102 203 SER A N 1
ATOM 1500 C CA . SER A 1 205 ? 35.81962 -22.98275 5.17739 1.000 55.15744 203 SER A CA 1
ATOM 1501 C C . SER A 1 205 ? 36.76480 -21.83690 5.50381 1.000 59.33044 203 SER A C 1
ATOM 1502 O O . SER A 1 205 ? 36.33043 -20.68410 5.63035 1.000 56.57802 203 SER A O 1
ATOM 1505 N N . VAL A 1 206 ? 38.05818 -22.16013 5.63140 1.000 54.77641 204 VAL A N 1
ATOM 1506 C CA . VAL A 1 206 ? 39.12715 -21.19052 5.87118 1.000 57.30944 204 VAL A CA 1
ATOM 1507 C C . VAL A 1 206 ? 40.30051 -21.55906 4.99594 1.000 59.95508 204 VAL A C 1
ATOM 1508 O O . VAL A 1 206 ? 41.00966 -22.53293 5.27426 1.000 56.18916 204 VAL A O 1
ATOM 1512 N N . ASN A 1 207 ? 40.49839 -20.79022 3.95980 1.000 61.71083 205 ASN A N 1
ATOM 1513 C CA . ASN A 1 207 ? 41.68114 -20.75717 3.13430 1.000 61.69488 205 ASN A CA 1
ATOM 1514 C C . ASN A 1 207 ? 42.43136 -19.43741 3.32768 1.000 64.48794 205 ASN A C 1
ATOM 1515 O O . ASN A 1 207 ? 42.12108 -18.64108 4.21737 1.000 65.72962 205 ASN A O 1
ATOM 1520 N N . ASP A 1 208 ? 43.41583 -19.20145 2.44965 1.000 66.18751 206 ASP A N 1
ATOM 1521 C CA . ASP A 1 208 ? 44.25888 -18.00775 2.47144 1.000 64.37283 206 ASP A CA 1
ATOM 1522 C C . ASP A 1 208 ? 43.54198 -16.79623 1.89388 1.000 65.54049 206 ASP A C 1
ATOM 1523 O O . ASP A 1 208 ? 43.86020 -15.65965 2.26261 1.000 67.87092 206 ASP A O 1
ATOM 1528 N N . THR A 1 209 ? 42.58294 -17.01451 0.98008 1.000 68.11015 207 THR A N 1
ATOM 1529 C CA . THR A 1 209 ? 41.81891 -15.89384 0.43298 1.000 66.63858 207 THR A CA 1
ATOM 1530 C C . THR A 1 209 ? 41.00852 -15.19279 1.51530 1.000 65.50625 207 THR A C 1
ATOM 1531 O O . THR A 1 209 ? 40.75200 -13.98567 1.41911 1.000 68.11914 207 THR A O 1
ATOM 1535 N N . ASN A 1 210 ? 40.61533 -15.91526 2.56489 1.000 64.48398 208 ASN A N 1
ATOM 1536 C CA . ASN A 1 210 ? 39.65598 -15.36380 3.50696 1.000 64.28714 208 ASN A CA 1
ATOM 1537 C C . ASN A 1 210 ? 40.05704 -15.45684 4.97699 1.000 60.99495 208 ASN A C 1
ATOM 1538 O O . ASN A 1 210 ? 39.28635 -15.00658 5.82887 1.000 59.53097 208 ASN A O 1
ATOM 1543 N N . ALA A 1 211 ? 41.21534 -16.02757 5.31208 1.000 59.38323 209 ALA A N 1
ATOM 1544 C CA . ALA A 1 211 ? 41.60142 -16.05904 6.71893 1.000 56.26737 209 ALA A CA 1
ATOM 1545 C C . ALA A 1 211 ? 41.69913 -14.64524 7.29570 1.000 55.17052 209 ALA A C 1
ATOM 1546 O O . ALA A 1 211 ? 41.25972 -14.38987 8.42347 1.000 52.34775 209 ALA A O 1
ATOM 1548 N N . ASP A 1 212 ? 42.24720 -13.70556 6.52884 1.000 58.06274 210 ASP A N 1
ATOM 1549 C CA . ASP A 1 212 ? 42.41402 -12.34828 7.04519 1.000 59.00018 210 ASP A CA 1
ATOM 1550 C C . ASP A 1 212 ? 41.06685 -11.66603 7.28806 1.000 55.64546 210 ASP A C 1
ATOM 1551 O O . ASP A 1 212 ? 40.81068 -11.17676 8.39436 1.000 51.80684 210 ASP A O 1
ATOM 1556 N N . ILE A 1 213 ? 40.19220 -11.62226 6.27169 1.000 57.69196 211 ILE A N 1
ATOM 1557 C CA . ILE A 1 213 ? 38.85977 -11.03487 6.45035 1.000 53.40922 211 ILE A CA 1
ATOM 1558 C C . ILE A 1 213 ? 38.11519 -11.68389 7.61264 1.000 55.32097 211 ILE A C 1
ATOM 1559 O O . ILE A 1 213 ? 37.40704 -11.00575 8.37034 1.000 52.96952 211 ILE A O 1
ATOM 1564 N N . LEU A 1 214 ? 38.26310 -13.00255 7.77701 1.000 52.13983 212 LEU A N 1
ATOM 1565 C CA . LEU A 1 214 ? 37.55692 -13.69666 8.84646 1.000 48.85726 212 LEU A CA 1
ATOM 1566 C C . LEU A 1 214 ? 38.17383 -13.40589 10.21215 1.000 48.98603 212 LEU A C 1
ATOM 1567 O O . LEU A 1 214 ? 37.44645 -13.19069 11.18608 1.000 46.42311 212 LEU A O 1
ATOM 1572 N N . ILE A 1 215 ? 39.50844 -13.41164 10.31693 1.000 49.69251 213 ILE A N 1
ATOM 1573 C CA . ILE A 1 215 ? 40.12651 -13.19366 11.62462 1.000 49.55639 213 ILE A CA 1
ATOM 1574 C C . ILE A 1 215 ? 39.85448 -11.77151 12.11967 1.000 49.50826 213 ILE A C 1
ATOM 1575 O O . ILE A 1 215 ? 39.70550 -11.53763 13.33322 1.000 45.28888 213 ILE A O 1
ATOM 1580 N N . ALA A 1 216 ? 39.71424 -10.81697 11.19356 1.000 50.16254 214 ALA A N 1
ATOM 1581 C CA . ALA A 1 216 ? 39.53146 -9.41974 11.57275 1.000 52.80860 214 ALA A CA 1
ATOM 1582 C C . ALA A 1 216 ? 38.22171 -9.18786 12.30844 1.000 52.68207 214 ALA A C 1
ATOM 1583 O O . ALA A 1 216 ? 38.10347 -8.18879 13.02466 1.000 46.87013 214 ALA A O 1
ATOM 1585 N N . GLN A 1 217 ? 37.24548 -10.08668 12.16505 1.000 51.78819 215 GLN A N 1
ATOM 1586 C CA . GLN A 1 217 ? 35.98638 -9.91270 12.87756 1.000 48.02520 215 GLN A CA 1
ATOM 1587 C C . GLN A 1 217 ? 36.24055 -10.02953 14.37731 1.000 46.79433 215 GLN A C 1
ATOM 1588 O O . GLN A 1 217 ? 36.94178 -10.94653 14.80757 1.000 46.07119 215 GLN A O 1
ATOM 1594 N N . PRO A 1 218 ? 35.72103 -9.11135 15.19475 1.000 45.90868 216 PRO A N 1
ATOM 1595 C CA . PRO A 1 218 ? 36.07524 -9.11650 16.62804 1.000 45.26339 216 PRO A CA 1
ATOM 1596 C C . PRO A 1 218 ? 35.66489 -10.37456 17.36135 1.000 45.59310 216 PRO A C 1
ATOM 1597 O O . PRO A 1 218 ? 36.25892 -10.69069 18.40035 1.000 43.91795 216 PRO A O 1
ATOM 1601 N N . ALA A 1 219 ? 34.64962 -11.08826 16.88557 1.000 41.60598 217 ALA A N 1
ATOM 1602 C CA . ALA A 1 219 ? 34.19650 -12.28619 17.57742 1.000 43.07599 217 ALA A CA 1
ATOM 1603 C C . ALA A 1 219 ? 34.83854 -13.56204 17.03775 1.000 42.17857 217 ALA A C 1
ATOM 1604 O O . ALA A 1 219 ? 34.60534 -14.63390 17.60008 1.000 38.26318 217 ALA A O 1
ATOM 1606 N N . VAL A 1 220 ? 35.65749 -13.47335 15.98758 1.000 46.84110 218 VAL A N 1
ATOM 1607 C CA . VAL A 1 220 ? 36.34274 -14.63087 15.41434 1.000 45.49938 218 VAL A CA 1
ATOM 1608 C C . VAL A 1 220 ? 37.74919 -14.66601 15.99035 1.000 44.05899 218 VAL A C 1
ATOM 1609 O O . VAL A 1 220 ? 38.61114 -13.87322 15.59838 1.000 41.74667 218 VAL A O 1
ATOM 1613 N N . ASN A 1 221 ? 38.00284 -15.60647 16.89780 1.000 40.59824 219 ASN A N 1
ATOM 1614 C CA . ASN A 1 221 ? 39.26035 -15.64279 17.62956 1.000 41.65068 219 ASN A CA 1
ATOM 1615 C C . ASN A 1 221 ? 40.24909 -16.66371 17.05034 1.000 43.15271 219 ASN A C 1
ATOM 1616 O O . ASN A 1 221 ? 41.22039 -17.02395 17.72224 1.000 42.08151 219 ASN A O 1
ATOM 1621 N N . GLY A 1 222 ? 40.03974 -17.11337 15.81255 1.000 42.80540 220 GLY A N 1
ATOM 1622 C CA . GLY A 1 222 ? 40.91264 -18.08351 15.18547 1.000 43.05324 220 GLY A CA 1
ATOM 1623 C C . GLY A 1 222 ? 40.10861 -19.08063 14.37849 1.000 44.79011 220 GLY A C 1
ATOM 1624 O O . GLY A 1 222 ? 38.96279 -18.81128 14.01718 1.000 44.00302 220 GLY A O 1
ATOM 1625 N N . PHE A 1 223 ? 40.71571 -20.24625 14.10129 1.000 43.10277 221 PHE A N 1
ATOM 1626 C CA . PHE A 1 223 ? 40.09323 -21.25998 13.25608 1.000 44.48478 221 PHE A CA 1
ATOM 1627 C C . PHE A 1 223 ? 40.39011 -22.67526 13.75486 1.000 41.49178 221 PHE A C 1
ATOM 1628 O O . PHE A 1 223 ? 41.41451 -22.93262 14.38761 1.000 42.02349 221 PHE A O 1
ATOM 1636 N N . LEU A 1 224 ? 39.47671 -23.59458 13.45025 1.000 42.18408 222 LEU A N 1
ATOM 1637 C CA . LEU A 1 224 ? 39.73677 -25.03299 13.50152 1.000 39.14076 222 LEU A CA 1
ATOM 1638 C C . LEU A 1 224 ? 39.75125 -25.50142 12.05005 1.000 39.76712 222 LEU A C 1
ATOM 1639 O O . LEU A 1 224 ? 38.71804 -25.47579 11.37643 1.000 42.39084 222 LEU A O 1
ATOM 1644 N N . ILE A 1 225 ? 40.92209 -25.89280 11.56057 1.000 42.28762 223 ILE A N 1
ATOM 1645 C CA . ILE A 1 225 ? 41.14456 -26.15420 10.14030 1.000 46.36111 223 ILE A CA 1
ATOM 1646 C C . ILE A 1 225 ? 41.19547 -27.65313 9.90438 1.000 46.06035 223 ILE A C 1
ATOM 1647 O O . ILE A 1 225 ? 41.98442 -28.36380 10.54243 1.000 43.50885 223 ILE A O 1
ATOM 1652 N N . GLY A 1 226 ? 40.38423 -28.12436 8.95934 1.000 46.90621 224 GLY A N 1
ATOM 1653 C CA . GLY A 1 226 ? 40.29088 -29.53419 8.65519 1.000 43.42411 224 GLY A CA 1
ATOM 1654 C C . GLY A 1 226 ? 41.27289 -29.98382 7.59651 1.000 46.91840 224 GLY A C 1
ATOM 1655 O O . GLY A 1 226 ? 42.47736 -30.05563 7.85363 1.000 46.65798 224 GLY A O 1
ATOM 1656 N N . SER A 1 227 ? 40.76686 -30.28706 6.39690 1.000 50.24807 225 SER A N 1
ATOM 1657 C CA . SER A 1 227 ? 41.61011 -30.88578 5.36519 1.000 50.52419 225 SER A CA 1
ATOM 1658 C C . SER A 1 227 ? 42.62185 -29.89243 4.81594 1.000 51.17915 225 SER A C 1
ATOM 1659 O O . SER A 1 227 ? 43.69876 -30.29648 4.36117 1.000 57.87732 225 SER A O 1
ATOM 1662 N N . ALA A 1 228 ? 42.30177 -28.60009 4.84936 1.000 47.58605 226 ALA A N 1
ATOM 1663 C CA . ALA A 1 228 ? 43.25124 -27.59901 4.38115 1.000 53.34099 226 ALA A CA 1
ATOM 1664 C C . ALA A 1 228 ? 44.53573 -27.62258 5.19397 1.000 49.82411 226 ALA A C 1
ATOM 1665 O O . ALA A 1 228 ? 45.60472 -27.30738 4.66156 1.000 55.14399 226 ALA A O 1
ATOM 1667 N N . SER A 1 229 ? 44.46055 -28.01177 6.47056 1.000 48.14990 227 SER A N 1
ATOM 1668 C CA . SER A 1 229 ? 45.63683 -28.02956 7.33601 1.000 46.71508 227 SER A CA 1
ATOM 1669 C C . SER A 1 229 ? 46.56320 -29.21277 7.08524 1.000 48.42701 227 SER A C 1
ATOM 1670 O O . SER A 1 229 ? 47.66857 -29.23884 7.64718 1.000 46.42658 227 SER A O 1
ATOM 1673 N N . LEU A 1 230 ? 46.14855 -30.18418 6.26135 1.000 52.20166 228 LEU A N 1
ATOM 1674 C CA . LEU A 1 230 ? 46.95163 -31.38428 6.02470 1.000 50.58470 228 LEU A CA 1
ATOM 1675 C C . LEU A 1 230 ? 48.24136 -31.08743 5.26110 1.000 55.19478 228 LEU A C 1
ATOM 1676 O O . LEU A 1 230 ? 49.19279 -31.87217 5.34718 1.000 51.20305 228 LEU A O 1
ATOM 1681 N N . ASP A 1 231 ? 48.28399 -29.98512 4.51074 1.000 55.76569 229 ASP A N 1
ATOM 1682 C CA . ASP A 1 231 ? 49.47589 -29.57225 3.78407 1.000 53.61308 229 ASP A CA 1
ATOM 1683 C C . ASP A 1 231 ? 50.23247 -28.57193 4.64592 1.000 53.58930 229 ASP A C 1
ATOM 1684 O O . ASP A 1 231 ? 49.67219 -27.52651 4.99553 1.000 53.70855 229 ASP A O 1
ATOM 1689 N N . PRO A 1 232 ? 51.47497 -28.85248 5.03092 1.000 56.34545 230 PRO A N 1
ATOM 1690 C CA . PRO A 1 232 ? 52.18629 -27.91168 5.91239 1.000 55.73948 230 PRO A CA 1
ATOM 1691 C C . PRO A 1 232 ? 52.33184 -26.52463 5.30251 1.000 57.16236 230 PRO A C 1
ATOM 1692 O O . PRO A 1 232 ? 52.15140 -25.51824 6.00436 1.000 53.70608 230 PRO A O 1
ATOM 1696 N N . GLN A 1 233 ? 52.62844 -26.45414 3.99741 1.000 59.66282 231 GLN A N 1
ATOM 1697 C CA . GLN A 1 233 ? 52.78897 -25.16785 3.32659 1.000 57.90071 231 GLN A CA 1
ATOM 1698 C C . GLN A 1 233 ? 51.49578 -24.37218 3.35713 1.000 56.43915 231 GLN A C 1
ATOM 1699 O O . GLN A 1 233 ? 51.51637 -23.15006 3.54041 1.000 55.52184 231 GLN A O 1
ATOM 1701 N N . LYS A 1 234 ? 50.35558 -25.04612 3.19520 1.000 54.60792 232 LYS A N 1
ATOM 1702 C CA . LYS A 1 234 ? 49.08494 -24.32613 3.20367 1.000 55.93026 232 LYS A CA 1
ATOM 1703 C C . LYS A 1 234 ? 48.73374 -23.83412 4.60475 1.000 53.40244 232 LYS A C 1
ATOM 1704 O O . LYS A 1 234 ? 48.27203 -22.70205 4.77026 1.000 53.42968 232 LYS A O 1
ATOM 1706 N N . PHE A 1 235 ? 48.95513 -24.66359 5.62615 1.000 53.66767 233 PHE A N 1
ATOM 1707 C CA . PHE A 1 235 ? 48.71522 -24.22945 7.00106 1.000 53.22853 233 PHE A CA 1
ATOM 1708 C C . PHE A 1 235 ? 49.62497 -23.06227 7.37435 1.000 53.44930 233 PHE A C 1
ATOM 1709 O O . PHE A 1 235 ? 49.21384 -22.15347 8.10401 1.000 52.55723 233 PHE A O 1
ATOM 1717 N N . LEU A 1 236 ? 50.86998 -23.07798 6.88426 1.000 53.40701 234 LEU A N 1
ATOM 1718 C CA . LEU A 1 236 ? 51.79604 -21.97100 7.11107 1.000 53.63992 234 LEU A CA 1
ATOM 1719 C C . LEU A 1 236 ? 51.33425 -20.70043 6.39936 1.000 54.04568 234 LEU A C 1
ATOM 1720 O O . LEU A 1 236 ? 51.42975 -19.60139 6.96043 1.000 54.75564 234 LEU A O 1
ATOM 1725 N N . LYS A 1 237 ? 50.82274 -20.82617 5.16769 1.000 53.66966 235 LYS A N 1
ATOM 1726 C CA . LYS A 1 237 ? 50.34190 -19.65092 4.44517 1.000 51.38879 235 LYS A CA 1
ATOM 1727 C C . LYS A 1 237 ? 49.12045 -19.04381 5.12589 1.000 55.80674 235 LYS A C 1
ATOM 1728 O O . LYS A 1 237 ? 48.96698 -17.81681 5.15461 1.000 53.90843 235 LYS A O 1
ATOM 1730 N N . ILE A 1 238 ? 48.25198 -19.87974 5.69798 1.000 53.05606 236 ILE A N 1
ATOM 1731 C CA . ILE A 1 238 ? 47.11840 -19.35635 6.45901 1.000 54.78171 236 ILE A CA 1
ATOM 1732 C C . ILE A 1 238 ? 47.60601 -18.57909 7.67831 1.000 54.42009 236 ILE A C 1
ATOM 1733 O O . ILE A 1 238 ? 47.18221 -17.44363 7.92202 1.000 53.96594 236 ILE A O 1
ATOM 1738 N N . LEU A 1 239 ? 48.52146 -19.16554 8.45008 1.000 53.18385 237 LEU A N 1
ATOM 1739 C CA . LEU A 1 239 ? 49.00175 -18.48732 9.64951 1.000 54.38937 237 LEU A CA 1
ATOM 1740 C C . LEU A 1 239 ? 49.66923 -17.15825 9.32251 1.000 57.45193 237 LEU A C 1
ATOM 1741 O O . LEU A 1 239 ? 49.60076 -16.22004 10.12483 1.000 54.13725 237 LEU A O 1
ATOM 1746 N N . ASP A 1 240 ? 50.32014 -17.06424 8.15634 1.000 58.25843 238 ASP A N 1
ATOM 1747 C CA . ASP A 1 240 ? 51.01264 -15.83610 7.77610 1.000 61.31859 238 ASP A CA 1
ATOM 1748 C C . ASP A 1 240 ? 50.01665 -14.74487 7.41557 1.000 60.01525 238 ASP A C 1
ATOM 1749 O O . ASP A 1 240 ? 50.21669 -13.57578 7.76168 1.000 59.09577 238 ASP A O 1
ATOM 1754 N N . VAL A 1 241 ? 48.94397 -15.11638 6.71115 1.000 57.17082 239 VAL A N 1
ATOM 1755 C CA . VAL A 1 241 ? 47.84960 -14.19046 6.43961 1.000 58.00968 239 VAL A CA 1
ATOM 1756 C C . VAL A 1 241 ? 47.22966 -13.69038 7.73920 1.000 59.27097 239 VAL A C 1
ATOM 1757 O O . VAL A 1 241 ? 46.95628 -12.49296 7.89046 1.000 59.12785 239 VAL A O 1
ATOM 1761 N N . VAL A 1 242 ? 47.00285 -14.59346 8.69715 1.000 56.87630 240 VAL A N 1
ATOM 1762 C CA . VAL A 1 242 ? 46.51958 -14.18673 10.01587 1.000 58.62253 240 VAL A CA 1
ATOM 1763 C C . VAL A 1 242 ? 47.51804 -13.24933 10.67136 1.000 60.09637 240 VAL A C 1
ATOM 1764 O O . VAL A 1 242 ? 47.15046 -12.22290 11.25499 1.000 56.86435 240 VAL A O 1
ATOM 1768 N N . SER A 1 243 ? 48.79940 -13.58641 10.57984 1.000 60.66996 241 SER A N 1
ATOM 1769 C CA . SER A 1 243 ? 49.86072 -12.71485 11.05884 1.000 60.66653 241 SER A CA 1
ATOM 1770 C C . SER A 1 243 ? 49.87307 -11.35380 10.36759 1.000 61.08193 241 SER A C 1
ATOM 1771 O O . SER A 1 243 ? 50.64786 -10.48320 10.77641 1.000 62.05390 241 SER A O 1
ATOM 1774 N N . LYS A 1 244 ? 49.02381 -11.14831 9.35890 1.000 65.97661 242 LYS A N 1
ATOM 1775 C CA . LYS A 1 244 ? 48.97146 -9.91893 8.56553 1.000 63.96227 242 LYS A CA 1
ATOM 1776 C C . LYS A 1 244 ? 50.32325 -9.69394 7.89865 1.000 64.86228 242 LYS A C 1
ATOM 1777 O O . LYS A 1 244 ? 50.94991 -10.64201 7.41743 1.000 61.24586 242 LYS A O 1
ATOM 1779 N N . MET B 1 3 ? 71.28577 -28.24647 -21.57889 1.000 60.89212 1 MET B N 1
ATOM 1780 C CA . MET B 1 3 ? 70.02525 -28.21167 -20.82933 1.000 56.62228 1 MET B CA 1
ATOM 1781 C C . MET B 1 3 ? 70.12597 -27.30937 -19.59568 1.000 55.17117 1 MET B C 1
ATOM 1782 O O . MET B 1 3 ? 70.96398 -27.53173 -18.72231 1.000 61.68158 1 MET B O 1
ATOM 1787 N N . LYS B 1 4 ? 69.29695 -26.27798 -19.53285 1.000 49.88430 2 LYS B N 1
ATOM 1788 C CA . LYS B 1 4 ? 69.18218 -25.46951 -18.32892 1.000 50.12227 2 LYS B CA 1
ATOM 1789 C C . LYS B 1 4 ? 67.99748 -25.96350 -17.51238 1.000 47.81152 2 LYS B C 1
ATOM 1790 O O . LYS B 1 4 ? 67.01944 -26.48022 -18.06061 1.000 46.29345 2 LYS B O 1
ATOM 1792 N N . TYR B 1 5 ? 68.10664 -25.83215 -16.19100 1.000 46.78229 3 TYR B N 1
ATOM 1793 C CA . TYR B 1 5 ? 66.94384 -26.04031 -15.34059 1.000 44.33422 3 TYR B CA 1
ATOM 1794 C C . TYR B 1 5 ? 65.84000 -25.07649 -15.76154 1.000 43.54514 3 TYR B C 1
ATOM 1795 O O . TYR B 1 5 ? 66.10097 -23.92034 -16.11250 1.000 45.51460 3 TYR B O 1
ATOM 1804 N N . LEU B 1 6 ? 64.59844 -25.54760 -15.73558 1.000 42.86076 4 LEU B N 1
ATOM 1805 C CA . LEU B 1 6 ? 63.45174 -24.67158 -15.94645 1.000 43.95135 4 LEU B CA 1
ATOM 1806 C C . LEU B 1 6 ? 62.63851 -24.63554 -14.66274 1.000 42.83706 4 LEU B C 1
ATOM 1807 O O . LEU B 1 6 ? 62.09213 -25.66081 -14.24198 1.000 45.28246 4 LEU B O 1
ATOM 1812 N N . ILE B 1 7 ? 62.57329 -23.46375 -14.03650 1.000 43.71460 5 ILE B N 1
ATOM 1813 C CA . ILE B 1 7 ? 61.82957 -23.27314 -12.79462 1.000 42.24230 5 ILE B CA 1
ATOM 1814 C C . ILE B 1 7 ? 60.78128 -22.20480 -13.03748 1.000 44.42617 5 ILE B C 1
ATOM 1815 O O . ILE B 1 7 ? 61.11121 -21.02323 -13.25555 1.000 40.42283 5 ILE B O 1
ATOM 1820 N N . GLY B 1 8 ? 59.51614 -22.60852 -12.98534 1.000 43.14087 6 GLY B N 1
ATOM 1821 C CA . GLY B 1 8 ? 58.40941 -21.72900 -13.29103 1.000 42.32990 6 GLY B CA 1
ATOM 1822 C C . GLY B 1 8 ? 57.60213 -21.41699 -12.04584 1.000 42.91327 6 GLY B C 1
ATOM 1823 O O . GLY B 1 8 ? 57.47070 -22.25667 -11.14985 1.000 41.75994 6 GLY B O 1
ATOM 1824 N N . ALA B 1 9 ? 57.06300 -20.19852 -11.99553 1.000 36.95696 7 ALA B N 1
ATOM 1825 C CA . ALA B 1 9 ? 56.14303 -19.79056 -10.94483 1.000 38.52680 7 ALA B CA 1
ATOM 1826 C C . ALA B 1 9 ? 54.75034 -19.77614 -11.56542 1.000 44.51256 7 ALA B C 1
ATOM 1827 O O . ALA B 1 9 ? 54.49053 -19.00241 -12.49342 1.000 44.04652 7 ALA B O 1
ATOM 1829 N N . ASN B 1 10 ? 53.86159 -20.65211 -11.08449 1.000 38.75338 8 ASN B N 1
ATOM 1830 C CA . ASN B 1 10 ? 52.47084 -20.63821 -11.52586 1.000 41.14717 8 ASN B CA 1
ATOM 1831 C C . ASN B 1 10 ? 51.64645 -19.90422 -10.47283 1.000 39.20836 8 ASN B C 1
ATOM 1832 O O . ASN B 1 10 ? 51.22966 -20.49300 -9.47198 1.000 38.71463 8 ASN B O 1
ATOM 1837 N N . PHE B 1 11 ? 51.40632 -18.60666 -10.71081 1.000 41.75225 9 PHE B N 1
ATOM 1838 C CA . PHE B 1 11 ? 50.64796 -17.79839 -9.76694 1.000 34.99068 9 PHE B CA 1
ATOM 1839 C C . PHE B 1 11 ? 49.18205 -18.21495 -9.69949 1.000 40.06583 9 PHE B C 1
ATOM 1840 O O . PHE B 1 11 ? 48.52253 -17.90833 -8.70260 1.000 40.01465 9 PHE B O 1
ATOM 1848 N N . LYS B 1 12 ? 48.67424 -18.90697 -10.71793 1.000 38.71766 10 LYS B N 1
ATOM 1849 C CA . LYS B 1 12 ? 47.26080 -19.31353 -10.80832 1.000 36.80515 10 LYS B CA 1
ATOM 1850 C C . LYS B 1 12 ? 46.43367 -18.02390 -10.74563 1.000 39.84314 10 LYS B C 1
ATOM 1851 O O . LYS B 1 12 ? 46.86438 -16.99719 -11.29864 1.000 40.86332 10 LYS B O 1
ATOM 1857 N N . MET B 1 13 ? 45.28138 -18.01446 -10.07547 1.000 37.38584 11 MET B N 1
ATOM 1858 C CA . MET B 1 13 ? 44.44281 -16.80640 -10.02445 1.000 42.65985 11 MET B CA 1
ATOM 1859 C C . MET B 1 13 ? 44.73894 -16.01708 -8.75153 1.000 43.11538 11 MET B C 1
ATOM 1860 O O . MET B 1 13 ? 43.90800 -15.88713 -7.85115 1.000 42.37779 11 MET B O 1
ATOM 1865 N N . TYR B 1 14 ? 45.95382 -15.48309 -8.68916 1.000 41.14522 12 TYR B N 1
ATOM 1866 C CA . TYR B 1 14 ? 46.39866 -14.75667 -7.51303 1.000 43.13178 12 TYR B CA 1
ATOM 1867 C C . TYR B 1 14 ? 47.05387 -13.44544 -7.92247 1.000 45.20984 12 TYR B C 1
ATOM 1868 O O . TYR B 1 14 ? 47.68370 -13.35780 -8.98276 1.000 47.97759 12 TYR B O 1
ATOM 1877 N N . LYS B 1 15 ? 46.87878 -12.43279 -7.05670 1.000 43.51586 13 LYS B N 1
ATOM 1878 C CA . LYS B 1 15 ? 47.60614 -11.16107 -7.01736 1.000 48.60670 13 LYS B CA 1
ATOM 1879 C C . LYS B 1 15 ? 46.86795 -10.05407 -7.76044 1.000 47.71244 13 LYS B C 1
ATOM 1880 O O . LYS B 1 15 ? 46.70816 -10.11408 -8.98550 1.000 48.03926 13 LYS B O 1
ATOM 1886 N N . SER B 1 16 ? 46.42541 -9.03364 -7.02107 1.000 48.78373 14 SER B N 1
ATOM 1887 C CA . SER B 1 16 ? 46.03178 -7.76237 -7.62416 1.000 49.57254 14 SER B CA 1
ATOM 1888 C C . SER B 1 16 ? 47.19444 -7.16912 -8.42741 1.000 48.19439 14 SER B C 1
ATOM 1889 O O . SER B 1 16 ? 48.30884 -7.68797 -8.43010 1.000 48.99765 14 SER B O 1
ATOM 1892 N N . HIS B 1 17 ? 46.92260 -6.06223 -9.12656 1.000 51.04317 15 HIS B N 1
ATOM 1893 C CA . HIS B 1 17 ? 48.00656 -5.36875 -9.82491 1.000 51.25368 15 HIS B CA 1
ATOM 1894 C C . HIS B 1 17 ? 49.05581 -4.85395 -8.85239 1.000 48.06718 15 HIS B C 1
ATOM 1895 O O . HIS B 1 17 ? 50.25240 -4.85877 -9.17667 1.000 51.09542 15 HIS B O 1
ATOM 1902 N N . LYS B 1 18 ? 48.63790 -4.41513 -7.65754 1.000 48.70967 16 LYS B N 1
ATOM 1903 C CA . LYS B 1 18 ? 49.60846 -3.94614 -6.66930 1.000 53.34592 16 LYS B CA 1
ATOM 1904 C C . L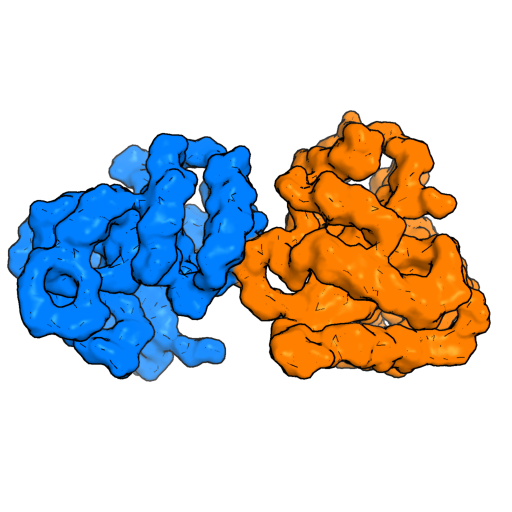YS B 1 18 ? 50.43217 -5.10606 -6.11510 1.000 50.07601 16 LYS B C 1
ATOM 1905 O O . LYS B 1 18 ? 51.64644 -4.97599 -5.92327 1.000 48.26451 16 LYS B O 1
ATOM 1907 N N . ASP B 1 19 ? 49.79172 -6.24247 -5.84676 1.000 45.17384 17 ASP B N 1
ATOM 1908 C CA . ASP B 1 19 ? 50.54163 -7.42000 -5.42586 1.000 49.17950 17 ASP B CA 1
ATOM 1909 C C . ASP B 1 19 ? 51.57888 -7.81166 -6.46808 1.000 47.23940 17 ASP B C 1
ATOM 1910 O O . ASP B 1 19 ? 52.69760 -8.20224 -6.11774 1.000 46.80391 17 ASP B O 1
ATOM 1915 N N . LEU B 1 20 ? 51.21672 -7.73764 -7.75463 1.000 45.50504 18 LEU B N 1
ATOM 1916 C CA . LEU B 1 20 ? 52.14511 -8.13628 -8.80915 1.000 46.00611 18 LEU B CA 1
ATOM 1917 C C . LEU B 1 20 ? 53.30927 -7.15333 -8.91067 1.000 46.42770 18 LEU B C 1
ATOM 1918 O O . LEU B 1 20 ? 54.47015 -7.55969 -9.05072 1.000 45.49083 18 LEU B O 1
ATOM 1923 N N . GLN B 1 21 ? 53.02120 -5.85492 -8.81551 1.000 46.67434 19 GLN B N 1
ATOM 1924 C CA . GLN B 1 21 ? 54.08883 -4.86066 -8.81832 1.000 47.55434 19 GLN B CA 1
ATOM 1925 C C . GLN B 1 21 ? 55.02958 -5.06456 -7.63672 1.000 45.95559 19 GLN B C 1
ATOM 1926 O O . GLN B 1 21 ? 56.25091 -5.09016 -7.80828 1.000 48.63384 19 GLN B O 1
ATOM 1928 N N . GLU B 1 22 ? 54.48169 -5.22631 -6.42494 1.000 45.48470 20 GLU B N 1
ATOM 1929 C CA . GLU B 1 22 ? 55.34428 -5.44478 -5.26261 1.000 46.58301 20 GLU B CA 1
ATOM 1930 C C . GLU B 1 22 ? 56.09955 -6.76770 -5.36414 1.000 49.64439 20 GLU B C 1
ATOM 1931 O O . GLU B 1 22 ? 57.22988 -6.88130 -4.86358 1.000 47.77957 20 GLU B O 1
ATOM 1933 N N . TYR B 1 23 ? 55.51482 -7.77402 -6.01656 1.000 44.18884 21 TYR B N 1
ATOM 1934 C CA . TYR B 1 23 ? 56.26652 -9.00519 -6.24094 1.000 46.99548 21 TYR B CA 1
ATOM 1935 C C . TYR B 1 23 ? 57.46017 -8.74697 -7.15152 1.000 47.60711 21 TYR B C 1
ATOM 1936 O O . TYR B 1 23 ? 58.59087 -9.13615 -6.83879 1.000 49.15727 21 TYR B O 1
ATOM 1945 N N . PHE B 1 24 ? 57.22772 -8.08782 -8.28849 1.000 48.07671 22 PHE B N 1
ATOM 1946 C CA . PHE B 1 24 ? 58.31053 -7.89348 -9.24349 1.000 49.45472 22 PHE B CA 1
ATOM 1947 C C . PHE B 1 24 ? 59.39636 -6.98121 -8.68636 1.000 51.91278 22 PHE B C 1
ATOM 1948 O O . PHE B 1 24 ? 60.56982 -7.15352 -9.02142 1.000 49.73511 22 PHE B O 1
ATOM 1956 N N . ASP B 1 25 ? 59.03415 -6.01702 -7.83472 1.000 53.06557 23 ASP B N 1
ATOM 1957 C CA . ASP B 1 25 ? 60.04683 -5.16437 -7.21649 1.000 49.60068 23 ASP B CA 1
ATOM 1958 C C . ASP B 1 25 ? 60.92958 -5.97356 -6.27364 1.000 54.94038 23 ASP B C 1
ATOM 1959 O O . ASP B 1 25 ? 62.16346 -5.94251 -6.37650 1.000 53.66443 23 ASP B O 1
ATOM 1964 N N . GLN B 1 26 ? 60.30752 -6.70518 -5.34263 1.000 52.14857 24 GLN B N 1
ATOM 1965 C CA . GLN B 1 26 ? 61.06837 -7.56773 -4.45035 1.000 52.41584 24 GLN B CA 1
ATOM 1966 C C . GLN B 1 26 ? 61.89092 -8.57072 -5.24609 1.000 54.72773 24 GLN B C 1
ATOM 1967 O O . GLN B 1 26 ? 63.04732 -8.84976 -4.90778 1.000 54.89567 24 GLN B O 1
ATOM 1969 N N . PHE B 1 27 ? 61.32457 -9.09474 -6.33290 1.000 52.88497 25 PHE B N 1
ATOM 1970 C CA . PHE B 1 27 ? 61.98222 -10.19070 -7.02919 1.000 54.19810 25 PHE B CA 1
ATOM 1971 C C . PHE B 1 27 ? 63.08729 -9.69591 -7.95036 1.000 53.45403 25 PHE B C 1
ATOM 1972 O O . PHE B 1 27 ? 64.20199 -10.22094 -7.92637 1.000 51.23245 25 PHE B O 1
ATOM 1980 N N . VAL B 1 28 ? 62.79760 -8.70226 -8.78564 1.000 52.73315 26 VAL B N 1
ATOM 1981 C CA . VAL B 1 28 ? 63.78580 -8.30844 -9.78103 1.000 53.56728 26 VAL B CA 1
ATOM 1982 C C . VAL B 1 28 ? 64.93275 -7.50543 -9.16671 1.000 56.47170 26 VAL B C 1
ATOM 1983 O O . VAL B 1 28 ? 66.01003 -7.41748 -9.77000 1.000 57.54326 26 VAL B O 1
ATOM 1987 N N . ASN B 1 29 ? 64.75653 -6.96356 -7.95983 1.000 54.08651 27 ASN B N 1
ATOM 1988 C CA . ASN B 1 29 ? 65.85858 -6.35546 -7.22338 1.000 49.95938 27 ASN B CA 1
ATOM 1989 C C . ASN B 1 29 ? 66.73213 -7.37006 -6.49568 1.000 52.62230 27 ASN B C 1
ATOM 1990 O O . ASN B 1 29 ? 67.76616 -6.97815 -5.94175 1.000 47.89645 27 ASN B O 1
ATOM 1992 N N . ASN B 1 30 ? 66.36000 -8.65776 -6.48055 1.000 47.30872 28 ASN B N 1
ATOM 1993 C CA . ASN B 1 30 ? 67.09361 -9.64229 -5.69521 1.000 48.87019 28 ASN B CA 1
ATOM 1994 C C . ASN B 1 30 ? 67.43946 -10.93091 -6.42822 1.000 48.02120 28 ASN B C 1
ATOM 1995 O O . ASN B 1 30 ? 68.22552 -11.71606 -5.89144 1.000 43.86094 28 ASN B O 1
ATOM 2000 N N . TYR B 1 31 ? 66.85827 -11.20308 -7.59642 1.000 48.47415 29 TYR B N 1
ATOM 2001 C CA . TYR B 1 31 ? 67.16949 -12.43166 -8.31411 1.000 45.83915 29 TYR B CA 1
ATOM 2002 C C . TYR B 1 31 ? 68.49243 -12.27391 -9.05344 1.000 46.00177 29 TYR B C 1
ATOM 2003 O O . TYR B 1 31 ? 68.73355 -11.24470 -9.69726 1.000 43.91117 29 TYR B O 1
ATOM 2012 N N . ALA B 1 32 ? 69.34492 -13.29613 -8.96297 1.000 44.56212 30 ALA B N 1
ATOM 2013 C CA . ALA B 1 32 ? 70.71517 -13.22970 -9.46389 1.000 43.86316 30 ALA B CA 1
ATOM 2014 C C . ALA B 1 32 ? 70.84629 -13.61843 -10.93318 1.000 44.11510 30 ALA B C 1
ATOM 2015 O O . ALA B 1 32 ? 71.95988 -13.58915 -11.46865 1.000 42.09331 30 ALA B O 1
ATOM 2017 N N . CYS B 1 33 ? 69.74708 -13.98327 -11.58900 1.000 44.19586 31 CYS B N 1
ATOM 2018 C CA . CYS B 1 33 ? 69.75500 -14.38741 -12.99246 1.000 42.39306 31 CYS B CA 1
ATOM 2019 C C . CYS B 1 33 ? 70.74743 -15.52341 -13.23637 1.000 42.08540 31 CYS B C 1
ATOM 2020 O O . CYS B 1 33 ? 71.53138 -15.49840 -14.18535 1.000 44.44582 31 CYS B O 1
ATOM 2023 N N . PHE B 1 34 ? 70.69435 -16.53318 -12.36211 1.000 40.95302 32 PHE B N 1
ATOM 2024 C CA . PHE B 1 34 ? 71.59568 -17.68708 -12.43434 1.000 44.38573 32 PHE B CA 1
ATOM 2025 C C . PHE B 1 34 ? 71.70165 -18.24907 -13.84940 1.000 44.49194 32 PHE B C 1
ATOM 2026 O O . PHE B 1 34 ? 70.69423 -18.49189 -14.52039 1.000 41.74885 32 PHE B O 1
ATOM 2034 N N . VAL B 1 35 ? 72.94258 -18.46974 -14.28945 1.000 41.60934 33 VAL B N 1
ATOM 2035 C CA . VAL B 1 35 ? 73.20763 -18.79709 -15.68869 1.000 42.85226 33 VAL B CA 1
ATOM 2036 C C . VAL B 1 35 ? 72.57696 -20.12793 -16.07995 1.000 43.80905 33 VAL B C 1
ATOM 2037 O O . VAL B 1 35 ? 72.27408 -20.35383 -17.25890 1.000 43.32740 33 VAL B O 1
ATOM 2041 N N . ASN B 1 36 ? 72.38633 -21.03299 -15.11674 1.000 43.41438 34 ASN B N 1
ATOM 2042 C CA . ASN B 1 36 ? 71.91347 -22.38466 -15.39121 1.000 42.40314 34 ASN B CA 1
ATOM 2043 C C . ASN B 1 36 ? 70.42459 -22.57131 -15.09548 1.000 44.37917 34 ASN B C 1
ATOM 2044 O O . ASN B 1 36 ? 69.95449 -23.71429 -15.05042 1.000 47.83383 34 ASN B O 1
ATOM 2049 N N . ILE B 1 37 ? 69.67427 -21.48782 -14.89537 1.000 44.22867 35 ILE B N 1
ATOM 2050 C CA . ILE B 1 37 ? 68.23997 -21.56001 -14.62692 1.000 47.30222 35 ILE B CA 1
ATOM 2051 C C . ILE B 1 37 ? 67.50844 -20.76521 -15.70299 1.000 44.56293 35 ILE B C 1
ATOM 2052 O O . ILE B 1 37 ? 67.85525 -19.61231 -15.96672 1.000 43.04115 35 ILE B O 1
ATOM 2057 N N . ASP B 1 38 ? 66.52447 -21.39302 -16.34659 1.000 44.90640 36 ASP B N 1
ATOM 2058 C CA . ASP B 1 38 ? 65.50000 -20.67180 -17.09899 1.000 45.51642 36 ASP B CA 1
ATOM 2059 C C . ASP B 1 38 ? 64.41881 -20.29694 -16.09596 1.000 43.15960 36 ASP B C 1
ATOM 2060 O O . ASP B 1 38 ? 63.76335 -21.17421 -15.53303 1.000 42.86755 36 ASP B O 1
ATOM 2065 N N . LEU B 1 39 ? 64.24365 -19.01116 -15.83425 1.000 44.27301 37 LEU B N 1
ATOM 2066 C CA . LEU B 1 39 ? 63.26416 -18.58938 -14.84031 1.000 44.60038 37 LEU B CA 1
ATOM 2067 C C . LEU B 1 39 ? 62.02606 -18.05783 -15.54870 1.000 43.90508 37 LEU B C 1
ATOM 2068 O O . LEU B 1 39 ? 62.10536 -17.11905 -16.34851 1.000 39.33843 37 LEU B O 1
ATOM 2073 N N . MET B 1 40 ? 60.88603 -18.65647 -15.22364 1.000 42.05949 38 MET B N 1
ATOM 2074 C CA . MET B 1 40 ? 59.61695 -18.34080 -15.84822 1.000 40.94512 38 MET B CA 1
ATOM 2075 C C . MET B 1 40 ? 58.64617 -17.94258 -14.74588 1.000 42.63571 38 MET B C 1
ATOM 2076 O O . MET B 1 40 ? 58.61955 -18.56594 -13.67948 1.000 41.82697 38 MET B O 1
ATOM 2081 N N . ILE B 1 41 ? 57.88441 -16.87360 -14.97777 1.000 41.80612 39 ILE B N 1
ATOM 2082 C CA . ILE B 1 41 ? 56.78764 -16.48739 -14.09705 1.000 40.79181 39 ILE B CA 1
ATOM 2083 C C . ILE B 1 41 ? 55.52649 -16.40874 -14.94348 1.000 39.42658 39 ILE B C 1
ATOM 2084 O O . ILE B 1 41 ? 55.53522 -15.79624 -16.01826 1.000 37.45335 39 ILE B O 1
ATOM 2089 N N . ALA B 1 42 ? 54.45971 -17.06842 -14.47843 1.000 38.79950 40 ALA B N 1
ATOM 2090 C CA . ALA B 1 42 ? 53.17166 -17.12126 -15.16724 1.000 36.05774 40 ALA B CA 1
ATOM 2091 C C . ALA B 1 42 ? 52.11690 -16.44237 -14.30242 1.000 40.82401 40 ALA B C 1
ATOM 2092 O O . ALA B 1 42 ? 51.48275 -17.09006 -13.44781 1.000 37.73191 40 ALA B O 1
ATOM 2094 N N . PRO B 1 43 ? 51.87916 -15.14748 -14.49904 1.000 36.30983 41 PRO B N 1
ATOM 2095 C CA . PRO B 1 43 ? 50.81585 -14.46678 -13.76278 1.000 37.21944 41 PRO B CA 1
ATOM 2096 C C . PRO B 1 43 ? 49.44451 -14.77519 -14.35981 1.000 40.62572 41 PRO B C 1
ATOM 2097 O O . PRO B 1 43 ? 49.30713 -15.32744 -15.45644 1.000 39.03209 41 PRO B O 1
ATOM 2101 N N . MET B 1 44 ? 48.42152 -14.41554 -13.58987 1.000 38.65135 42 MET B N 1
ATOM 2102 C CA . MET B 1 44 ? 47.05346 -14.35758 -14.08616 1.000 41.63317 42 MET B CA 1
ATOM 2103 C C . MET B 1 44 ? 47.01591 -13.71327 -15.46995 1.000 42.48615 42 MET B C 1
ATOM 2104 O O . MET B 1 44 ? 47.69659 -12.71271 -15.72110 1.000 40.62084 42 MET B O 1
ATOM 2109 N N . THR B 1 45 ? 46.21354 -14.30168 -16.36509 1.000 37.80259 43 THR B N 1
ATOM 2110 C CA . THR B 1 45 ? 46.21240 -13.90404 -17.77430 1.000 38.91420 43 THR B CA 1
ATOM 2111 C C . THR B 1 45 ? 45.84112 -12.43198 -17.95767 1.000 38.30956 43 THR B C 1
ATOM 2112 O O . THR B 1 45 ? 46.38729 -11.75041 -18.83339 1.000 37.45389 43 THR B O 1
ATOM 2116 N N . VAL B 1 46 ? 44.90063 -11.92558 -17.15779 1.000 39.18586 44 VAL B N 1
ATOM 2117 C CA . VAL B 1 46 ? 44.46887 -10.54320 -17.33428 1.000 38.02903 44 VAL B CA 1
ATOM 2118 C C . VAL B 1 46 ? 45.57707 -9.57240 -16.95302 1.000 38.97874 44 VAL B C 1
ATOM 2119 O O . VAL B 1 46 ? 45.51641 -8.39600 -17.31906 1.000 43.70105 44 VAL B O 1
ATOM 2123 N N . CYS B 1 47 ? 46.61858 -10.04703 -16.26601 1.000 43.18392 45 CYS B N 1
ATOM 2124 C CA . CYS B 1 47 ? 47.73788 -9.21736 -15.84337 1.000 41.62868 45 CYS B CA 1
ATOM 2125 C C . CYS B 1 47 ? 48.99057 -9.43917 -16.67714 1.000 42.75807 45 CYS B C 1
ATOM 2126 O O . CYS B 1 47 ? 50.05680 -8.93911 -16.30717 1.000 44.01213 45 CYS B O 1
ATOM 2129 N N . LEU B 1 48 ? 48.89543 -10.16612 -17.79503 1.000 42.48154 46 LEU B N 1
ATOM 2130 C CA . LEU B 1 48 ? 50.10879 -10.48075 -18.55359 1.000 40.65199 46 LEU B CA 1
ATOM 2131 C C . LEU B 1 48 ? 50.67430 -9.24808 -19.23737 1.000 42.74479 46 LEU B C 1
ATOM 2132 O O . LEU B 1 48 ? 51.88643 -9.17340 -19.46224 1.000 43.73370 46 LEU B O 1
ATOM 2137 N N . GLY B 1 49 ? 49.82087 -8.29045 -19.59798 1.000 42.47653 47 GLY B N 1
ATOM 2138 C CA . GLY B 1 49 ? 50.32837 -7.04398 -20.15595 1.000 44.25558 47 GLY B CA 1
ATOM 2139 C C . GLY B 1 49 ? 51.23067 -6.30929 -19.18591 1.000 44.31215 47 GLY B C 1
ATOM 2140 O O . GLY B 1 49 ? 52.33108 -5.88182 -19.54129 1.000 51.28305 47 GLY B O 1
ATOM 2141 N N . THR B 1 50 ? 50.78661 -6.17427 -17.93479 1.000 46.13569 48 THR B N 1
ATOM 2142 C CA . THR B 1 50 ? 51.60791 -5.51844 -16.91960 1.000 49.73766 48 THR B CA 1
ATOM 2143 C C . THR B 1 50 ? 52.87975 -6.31164 -16.64547 1.000 49.03675 48 THR B C 1
ATOM 2144 O O . THR B 1 50 ? 53.98248 -5.75267 -16.62177 1.000 46.40525 48 THR B O 1
ATOM 2148 N N . ALA B 1 51 ? 52.74325 -7.62107 -16.42617 1.000 43.75992 49 ALA B N 1
ATOM 2149 C CA . ALA B 1 51 ? 53.91663 -8.46941 -16.25561 1.000 45.51064 49 ALA B CA 1
ATOM 2150 C C . ALA B 1 51 ? 54.88316 -8.30745 -17.42764 1.000 46.62345 49 ALA B C 1
ATOM 2151 O O . ALA B 1 51 ? 56.09721 -8.18358 -17.23671 1.000 47.95828 49 ALA B O 1
ATOM 2153 N N . SER B 1 52 ? 54.34323 -8.28865 -18.64996 1.000 43.36193 50 SER B N 1
ATOM 2154 C CA . SER B 1 52 ? 55.13305 -8.09398 -19.86508 1.000 45.21014 50 SER B CA 1
ATOM 2155 C C . SER B 1 52 ? 56.08520 -6.89808 -19.75685 1.000 46.79691 50 SER B C 1
ATOM 2156 O O . SER B 1 52 ? 57.24583 -6.96860 -20.18256 1.000 42.83397 50 SER B O 1
ATOM 2159 N N . GLU B 1 53 ? 55.60537 -5.77623 -19.21484 1.000 50.38698 51 GLU B N 1
ATOM 2160 C CA . GLU B 1 53 ? 56.46072 -4.59601 -19.08484 1.000 47.83828 51 GLU B CA 1
ATOM 2161 C C . GLU B 1 53 ? 57.51790 -4.76061 -18.00003 1.000 53.08215 51 GLU B C 1
ATOM 2162 O O . GLU B 1 53 ? 58.48525 -3.99190 -17.97827 1.000 52.99456 51 GLU B O 1
ATOM 2164 N N . MET B 1 54 ? 57.37397 -5.75875 -17.12656 1.000 53.57549 52 MET B N 1
ATOM 2165 C CA . MET B 1 54 ? 58.33871 -6.02364 -16.06875 1.000 53.11029 52 MET B CA 1
ATOM 2166 C C . MET B 1 54 ? 59.30983 -7.14188 -16.42007 1.000 51.79632 52 MET B C 1
ATOM 2167 O O . MET B 1 54 ? 60.39818 -7.19821 -15.84205 1.000 56.31668 52 MET B O 1
ATOM 2172 N N . THR B 1 55 ? 58.95612 -8.02330 -17.35581 1.000 50.75519 53 THR B N 1
ATOM 2173 C CA . THR B 1 55 ? 59.86610 -9.05645 -17.82912 1.000 47.85671 53 THR B CA 1
ATOM 2174 C C . THR B 1 55 ? 60.61342 -8.66427 -19.09575 1.000 49.72004 53 THR B C 1
ATOM 2175 O O . THR B 1 55 ? 61.58133 -9.35153 -19.45762 1.000 47.75300 53 THR B O 1
ATOM 2179 N N . LYS B 1 56 ? 60.18879 -7.58500 -19.76638 1.000 46.78493 54 LYS B N 1
ATOM 2180 C CA . LYS B 1 56 ? 60.83051 -7.14005 -21.00313 1.000 48.02479 54 LYS B CA 1
ATOM 2181 C C . LYS B 1 56 ? 62.28475 -6.72560 -20.78119 1.000 47.49226 54 LYS B C 1
ATOM 2182 O O . LYS B 1 56 ? 63.09517 -6.79497 -21.71241 1.000 47.06931 54 LYS B O 1
ATOM 2184 N N . ASP B 1 57 ? 62.62607 -6.26810 -19.57507 1.000 47.19796 55 ASP B N 1
ATOM 2185 C CA . ASP B 1 57 ? 63.96672 -5.80559 -19.23291 1.000 47.31005 55 ASP B CA 1
ATOM 2186 C C . ASP B 1 57 ? 64.56380 -6.66336 -18.13043 1.000 47.41129 55 ASP B C 1
ATOM 2187 O O . ASP B 1 57 ? 65.20814 -6.17243 -17.20908 1.000 45.90063 55 ASP B O 1
ATOM 2192 N N . SER B 1 58 ? 64.35057 -7.96873 -18.22364 1.000 47.59045 56 SER B N 1
ATOM 2193 C CA . SER B 1 58 ? 64.59691 -8.87837 -17.12286 1.000 45.80962 56 SER B CA 1
ATOM 2194 C C . SER B 1 58 ? 65.10117 -10.18928 -17.69882 1.000 46.39417 56 SER B C 1
ATOM 2195 O O . SER B 1 58 ? 64.83274 -10.51588 -18.85757 1.000 50.38725 56 SER B O 1
ATOM 2198 N N . CYS B 1 59 ? 65.84938 -10.94018 -16.88911 1.000 41.61500 57 CYS B N 1
ATOM 2199 C CA . CYS B 1 59 ? 66.16741 -12.31033 -17.27960 1.000 46.35484 57 CYS B CA 1
ATOM 2200 C C . CYS B 1 59 ? 64.98323 -13.25406 -17.08521 1.000 45.64236 57 CYS B C 1
ATOM 2201 O O . CYS B 1 59 ? 65.06078 -14.41893 -17.49360 1.000 45.78569 57 CYS B O 1
ATOM 2204 N N . VAL B 1 60 ? 63.89276 -12.76899 -16.48577 1.000 44.98819 58 VAL B N 1
ATOM 2205 C CA . VAL B 1 60 ? 62.69278 -13.57271 -16.29273 1.000 41.94128 58 VAL B CA 1
ATOM 2206 C C . VAL B 1 60 ? 62.00573 -13.79123 -17.63310 1.000 41.87431 58 VAL B C 1
ATOM 2207 O O . VAL B 1 60 ? 61.97035 -12.89636 -18.48406 1.000 42.46073 58 VAL B O 1
ATOM 2211 N N . HIS B 1 61 ? 61.48517 -14.99874 -17.84272 1.000 38.54199 59 HIS B N 1
ATOM 2212 C CA . HIS B 1 61 ? 60.70621 -15.32783 -19.03041 1.000 41.36769 59 HIS B CA 1
ATOM 2213 C C . HIS B 1 61 ? 59.22801 -15.27893 -18.67822 1.000 42.62082 59 HIS B C 1
ATOM 2214 O O . HIS B 1 61 ? 58.79842 -15.90378 -17.70195 1.000 41.01678 59 HIS B O 1
ATOM 2221 N N . LEU B 1 62 ? 58.45971 -14.52916 -19.46022 1.000 43.47754 60 LEU B N 1
ATOM 2222 C CA . LEU B 1 62 ? 57.01425 -14.49750 -19.27675 1.000 39.09148 60 LEU B CA 1
ATOM 2223 C C . LEU B 1 62 ? 56.38542 -15.82133 -19.71238 1.000 39.31508 60 LEU B C 1
ATOM 2224 O O . LEU B 1 62 ? 56.61522 -16.28756 -20.83444 1.000 39.48506 60 LEU B O 1
ATOM 2229 N N . GLY B 1 63 ? 55.58775 -16.41967 -18.82376 1.000 38.74633 61 GLY B N 1
ATOM 2230 C CA . GLY B 1 63 ? 54.75506 -17.56129 -19.17007 1.000 37.30175 61 GLY B CA 1
ATOM 2231 C C . GLY B 1 63 ? 53.28063 -17.23217 -19.02103 1.000 39.70918 61 GLY B C 1
ATOM 2232 O O . GLY B 1 63 ? 52.89623 -16.37870 -18.21928 1.000 36.26378 61 GLY B O 1
ATOM 2233 N N . ALA B 1 64 ? 52.44812 -17.92770 -19.79774 1.000 41.08852 62 ALA B N 1
ATOM 2234 C CA . ALA B 1 64 ? 50.99717 -17.80911 -19.71438 1.000 37.20653 62 ALA B CA 1
ATOM 2235 C C . ALA B 1 64 ? 50.40044 -19.07085 -19.10142 1.000 39.92437 62 ALA B C 1
ATOM 2236 O O . ALA B 1 64 ? 50.93413 -20.16667 -19.26847 1.000 37.48340 62 ALA B O 1
ATOM 2238 N N . GLN B 1 65 ? 49.27537 -18.92163 -18.39891 1.000 41.80731 63 GLN B N 1
ATOM 2239 C CA . GLN B 1 65 ? 48.68752 -20.07401 -17.71958 1.000 37.33765 63 GLN B CA 1
ATOM 2240 C C . GLN B 1 65 ? 47.81664 -20.93266 -18.63285 1.000 41.85850 63 GLN B C 1
ATOM 2241 O O . GLN B 1 65 ? 47.49896 -22.07545 -18.27416 1.000 40.88440 63 GLN B O 1
ATOM 2247 N N . ASN B 1 66 ? 47.42828 -20.41950 -19.79466 1.000 42.44828 64 ASN B N 1
ATOM 2248 C CA . ASN B 1 66 ? 46.53624 -21.12461 -20.70651 1.000 39.37508 64 ASN B CA 1
ATOM 2249 C C . ASN B 1 66 ? 46.55437 -20.36054 -22.01786 1.000 38.95151 64 ASN B C 1
ATOM 2250 O O . ASN B 1 66 ? 47.11190 -19.26802 -22.11064 1.000 36.45960 64 ASN B O 1
ATOM 2255 N N . MET B 1 67 ? 45.89706 -20.92494 -23.01794 1.000 43.19879 65 MET B N 1
ATOM 2256 C CA . MET B 1 67 ? 45.99426 -20.40968 -24.37123 1.000 43.43172 65 MET B CA 1
ATOM 2257 C C . MET B 1 67 ? 45.01479 -21.18575 -25.22706 1.000 42.96128 65 MET B C 1
ATOM 2258 O O . MET B 1 67 ? 44.82861 -22.37846 -25.00179 1.000 45.13768 65 MET B O 1
ATOM 2263 N N . HIS B 1 68 ? 44.37648 -20.51479 -26.18272 1.000 42.36073 66 HIS B N 1
ATOM 2264 C CA . HIS B 1 68 ? 43.55818 -21.24232 -27.14370 1.000 40.35097 66 HIS B CA 1
ATOM 2265 C C . HIS B 1 68 ? 44.44628 -21.81505 -28.24248 1.000 44.03852 66 HIS B C 1
ATOM 2266 O O . HIS B 1 68 ? 45.63079 -21.48999 -28.34983 1.000 42.60409 66 HIS B O 1
ATOM 2273 N N . TYR B 1 69 ? 43.87522 -22.68264 -29.07320 1.000 42.68135 67 TYR B N 1
ATOM 2274 C CA . TYR B 1 69 ? 44.66610 -23.24965 -30.15824 1.000 44.22122 67 TYR B CA 1
ATOM 2275 C C . TYR B 1 69 ? 44.49345 -22.49983 -31.47030 1.000 47.60261 67 TYR B C 1
ATOM 2276 O O . TYR B 1 69 ? 45.31179 -22.68509 -32.37578 1.000 47.04736 67 TYR B O 1
ATOM 2285 N N . GLU B 1 70 ? 43.47427 -21.64502 -31.58802 1.000 47.96456 68 GLU B N 1
ATOM 2286 C CA . GLU B 1 70 ? 43.28057 -20.84468 -32.78607 1.000 45.91709 68 GLU B CA 1
ATOM 2287 C C . GLU B 1 70 ? 43.96546 -19.48993 -32.64567 1.000 47.81731 68 GLU B C 1
A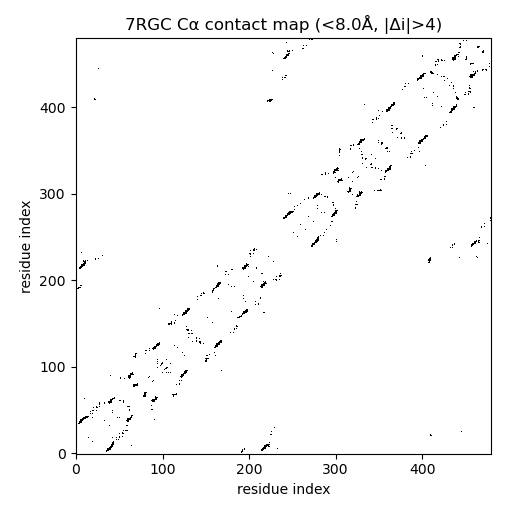TOM 2288 O O . GLU B 1 70 ? 44.18049 -18.99104 -31.53805 1.000 46.22623 68 GLU B O 1
ATOM 2294 N N . ASP B 1 71 ? 44.30974 -18.89411 -33.79075 1.000 46.36153 69 ASP B N 1
ATOM 2295 C CA . ASP B 1 71 ? 44.89910 -17.55908 -33.77260 1.000 46.82129 69 ASP B CA 1
ATOM 2296 C C . ASP B 1 71 ? 43.85247 -16.50193 -33.43241 1.000 47.08290 69 ASP B C 1
ATOM 2297 O O . ASP B 1 71 ? 44.12306 -15.57426 -32.66369 1.000 45.03474 69 ASP B O 1
ATOM 2302 N N . GLN B 1 72 ? 42.65330 -16.63546 -33.98668 1.000 44.58250 70 GLN B N 1
ATOM 2303 C CA . GLN B 1 72 ? 41.54666 -15.73393 -33.70250 1.000 43.45960 70 GLN B CA 1
ATOM 2304 C C . GLN B 1 72 ? 40.25844 -16.46172 -34.03635 1.000 42.90590 70 GLN B C 1
ATOM 2305 O O . GLN B 1 72 ? 40.25644 -17.41166 -34.81888 1.000 43.71803 70 GLN B O 1
ATOM 2307 N N . GLY B 1 73 ? 39.16565 -16.01481 -33.44094 1.000 40.31653 71 GLY B N 1
ATOM 2308 C CA . GLY B 1 73 ? 37.86422 -16.52662 -33.80951 1.000 42.91419 71 GLY B CA 1
ATOM 2309 C C . GLY B 1 73 ? 36.87345 -16.39014 -32.67364 1.000 44.24012 71 GLY B C 1
ATOM 2310 O O . GLY B 1 73 ? 37.12018 -15.70185 -31.68366 1.000 43.51672 71 GLY B O 1
ATOM 2311 N N . ALA B 1 74 ? 35.73879 -17.07482 -32.85035 1.000 42.51929 72 ALA B N 1
ATOM 2312 C CA . ALA B 1 74 ? 34.56938 -16.91775 -31.98653 1.000 39.02957 72 ALA B CA 1
ATOM 2313 C C . ALA B 1 74 ? 34.72194 -17.79082 -30.74215 1.000 41.57624 72 ALA B C 1
ATOM 2314 O O . ALA B 1 74 ? 34.05618 -18.81528 -30.56804 1.000 44.35271 72 ALA B O 1
ATOM 2316 N N . TYR B 1 75 ? 35.63319 -17.37219 -29.86401 1.000 41.62533 73 TYR B N 1
ATOM 2317 C CA . TYR B 1 75 ? 35.96930 -18.13300 -28.66256 1.000 41.08000 73 TYR B CA 1
ATOM 2318 C C . TYR B 1 75 ? 35.91384 -17.18124 -27.47380 1.000 40.30392 73 TYR B C 1
ATOM 2319 O O . TYR B 1 75 ? 36.94282 -16.79514 -26.91316 1.000 43.05936 73 TYR B O 1
ATOM 2328 N N . THR B 1 76 ? 34.69346 -16.81761 -27.09349 1.000 37.50669 74 THR B N 1
ATOM 2329 C CA . THR B 1 76 ? 34.49071 -15.82452 -26.04856 1.000 40.36798 74 THR B CA 1
ATOM 2330 C C . THR B 1 76 ? 35.24733 -16.20798 -24.78549 1.000 40.23736 74 THR B C 1
ATOM 2331 O O . THR B 1 76 ? 35.11091 -17.32618 -24.28329 1.000 36.99788 74 THR B O 1
ATOM 2335 N N . GLY B 1 77 ? 36.07572 -15.27582 -24.29925 1.000 39.86550 75 GLY B N 1
ATOM 2336 C CA . GLY B 1 77 ? 36.82622 -15.45232 -23.07166 1.000 39.58938 75 GLY B CA 1
ATOM 2337 C C . GLY B 1 77 ? 38.16305 -16.13523 -23.22376 1.000 41.61907 75 GLY B C 1
ATOM 2338 O O . GLY B 1 77 ? 38.84796 -16.35407 -22.21097 1.000 39.18954 75 GLY B O 1
ATOM 2339 N N . GLU B 1 78 ? 38.56288 -16.46942 -24.44647 1.000 40.48098 76 GLU B N 1
ATOM 2340 C CA . GLU B 1 78 ? 39.81329 -17.17043 -24.69357 1.000 41.05348 76 GLU B CA 1
ATOM 2341 C C . GLU B 1 78 ? 40.92967 -16.19020 -25.03582 1.000 42.09343 76 GLU B C 1
ATOM 2342 O O . GLU B 1 78 ? 40.69901 -15.00337 -25.29753 1.000 40.28980 76 GLU B O 1
ATOM 2348 N N . THR B 1 79 ? 42.15819 -16.71797 -25.04424 1.000 42.82943 77 THR B N 1
ATOM 2349 C CA . THR B 1 79 ? 43.38301 -15.92920 -25.17050 1.000 44.84003 77 THR B CA 1
ATOM 2350 C C . THR B 1 79 ? 44.14097 -16.38224 -26.41128 1.000 44.21534 77 THR B C 1
ATOM 2351 O O . THR B 1 79 ? 44.42196 -17.57596 -26.57089 1.000 41.90230 77 THR B O 1
ATOM 2355 N N . SER B 1 80 ? 44.47333 -15.43400 -27.28152 1.000 41.51017 78 SER B N 1
ATOM 2356 C CA . SER B 1 80 ? 45.04323 -15.89792 -28.54161 1.000 42.70471 78 SER B CA 1
ATOM 2357 C C . SER B 1 80 ? 46.56546 -15.99516 -28.44545 1.000 45.21262 78 SER B C 1
ATOM 2358 O O . SER B 1 80 ? 47.20586 -15.12891 -27.83767 1.000 42.16620 78 SER B O 1
ATOM 2361 N N . PRO B 1 81 ? 47.15382 -17.04311 -29.03807 1.000 45.60165 79 PRO B N 1
ATOM 2362 C CA . PRO B 1 81 ? 48.62326 -17.13530 -29.06176 1.000 45.02981 79 PRO B CA 1
ATOM 2363 C C . PRO B 1 81 ? 49.27503 -15.92750 -29.70290 1.000 46.23649 79 PRO B C 1
ATOM 2364 O O . PRO B 1 81 ? 50.38784 -15.55602 -29.30694 1.000 42.40257 79 PRO B O 1
ATOM 2368 N N . LEU B 1 82 ? 48.60994 -15.30116 -30.68350 1.000 44.40633 80 LEU B N 1
ATOM 2369 C CA . LEU B 1 82 ? 49.16942 -14.10965 -31.30473 1.000 45.84698 80 LEU B CA 1
ATOM 2370 C C . LEU B 1 82 ? 49.43931 -13.03141 -30.26883 1.000 45.47210 80 LEU B C 1
ATOM 2371 O O . LEU B 1 82 ? 50.41703 -12.29200 -30.37934 1.000 44.49006 80 LEU B O 1
ATOM 2376 N N . ILE B 1 83 ? 48.58968 -12.93609 -29.24678 1.000 45.29127 81 ILE B N 1
ATOM 2377 C CA . ILE B 1 83 ? 48.76792 -11.89730 -28.23619 1.000 47.20281 81 ILE B CA 1
ATOM 2378 C C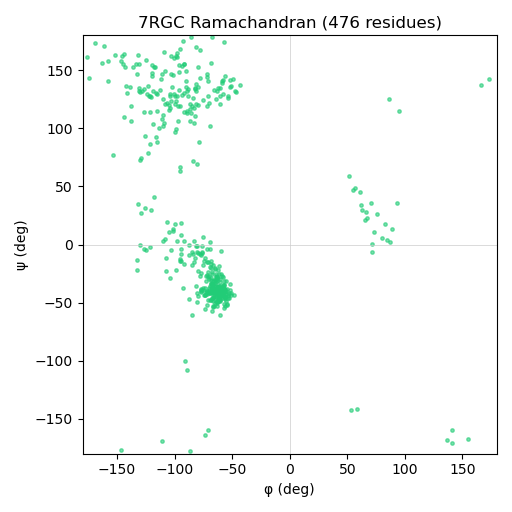 . ILE B 1 83 ? 49.88535 -12.27857 -27.27886 1.000 45.37551 81 ILE B C 1
ATOM 2379 O O . ILE B 1 83 ? 50.67150 -11.42691 -26.85002 1.000 44.99921 81 ILE B O 1
ATOM 2384 N N . LEU B 1 84 ? 49.95790 -13.55570 -26.90267 1.000 42.32674 82 LEU B N 1
ATOM 2385 C CA . LEU B 1 84 ? 51.07816 -14.00016 -26.08270 1.000 44.72460 82 LEU B CA 1
ATOM 2386 C C . LEU B 1 84 ? 52.40441 -13.75872 -26.79309 1.000 45.25306 82 LEU B C 1
ATOM 2387 O O . LEU B 1 84 ? 53.40000 -13.38519 -26.15882 1.000 41.37939 82 LEU B O 1
ATOM 2392 N N . LYS B 1 85 ? 52.44249 -13.97462 -28.11174 1.000 45.78757 83 LYS B N 1
ATOM 2393 C CA . LYS B 1 85 ? 53.66379 -13.68071 -28.85360 1.000 44.20400 83 LYS B CA 1
ATOM 2394 C C . LYS B 1 85 ? 53.97189 -12.19384 -28.79270 1.000 44.35517 83 LYS B C 1
ATOM 2395 O O . LYS B 1 85 ? 55.11510 -11.79712 -28.54299 1.000 46.52540 83 LYS B O 1
ATOM 2397 N N . GLU B 1 86 ? 52.94421 -11.35582 -28.96611 1.000 46.08309 84 GLU B N 1
ATOM 2398 C CA . GLU B 1 86 ? 53.12062 -9.90964 -28.89318 1.000 42.74988 84 GLU B CA 1
ATOM 2399 C C . GLU B 1 86 ? 53.71127 -9.48340 -27.55698 1.000 43.79350 84 GLU B C 1
ATOM 2400 O O . GLU B 1 86 ? 54.57881 -8.60811 -27.50908 1.000 45.82787 84 GLU B O 1
ATOM 2406 N N . LEU B 1 87 ? 53.25246 -10.07816 -26.45662 1.000 44.50050 85 LEU B N 1
ATOM 2407 C CA . LEU B 1 87 ? 53.73837 -9.65702 -25.14661 1.000 44.57259 85 LEU B CA 1
ATOM 2408 C C . LEU B 1 87 ? 55.09490 -10.24747 -24.77778 1.000 46.27667 85 LEU B C 1
ATOM 2409 O O . LEU B 1 87 ? 55.60225 -9.94181 -23.69229 1.000 46.85242 85 LEU B O 1
ATOM 2414 N N . GLY B 1 88 ? 55.69038 -11.08622 -25.62531 1.000 45.40990 86 GLY B N 1
ATOM 2415 C CA . GLY B 1 88 ? 56.94775 -11.71993 -25.26712 1.000 41.30921 86 GLY B CA 1
ATOM 2416 C C . GLY B 1 88 ? 56.80996 -12.96033 -24.40421 1.000 44.51748 86 GLY B C 1
ATOM 2417 O O . GLY B 1 88 ? 57.77647 -13.36281 -23.75412 1.000 43.95580 86 GLY B O 1
ATOM 2418 N N . ALA B 1 89 ? 55.62827 -13.56797 -24.34776 1.000 44.82148 87 ALA B N 1
ATOM 2419 C CA . ALA B 1 89 ? 55.48845 -14.82609 -23.62890 1.000 43.18348 87 ALA B CA 1
ATOM 2420 C C . ALA B 1 89 ? 56.32898 -15.89336 -24.32069 1.000 42.98840 87 ALA B C 1
ATOM 2421 O O . ALA B 1 89 ? 56.22452 -16.09339 -25.53229 1.000 47.62084 87 ALA B O 1
ATOM 2423 N N . GLU B 1 90 ? 57.21118 -16.54254 -23.56980 1.000 39.56410 88 GLU B N 1
ATOM 2424 C CA . GLU B 1 90 ? 58.03873 -17.59123 -24.14921 1.000 43.76075 88 GLU B CA 1
ATOM 2425 C C . GLU B 1 90 ? 57.63595 -18.99078 -23.71521 1.000 41.24129 88 GLU B C 1
ATOM 2426 O O . GLU B 1 90 ? 58.10529 -19.96587 -24.31482 1.000 43.70486 88 GLU B O 1
ATOM 2432 N N . TYR B 1 91 ? 56.77062 -19.11159 -22.71166 1.000 42.75209 89 TYR B N 1
ATOM 2433 C CA . TYR B 1 91 ? 56.25821 -20.38624 -22.22739 1.000 42.11286 89 TYR B CA 1
ATOM 2434 C C . TYR B 1 91 ? 54.73669 -20.30410 -22.12648 1.000 39.49068 89 TYR B C 1
ATOM 2435 O O . TYR B 1 91 ? 54.17277 -19.21750 -21.96904 1.000 42.06847 89 TYR B O 1
ATOM 2444 N N . VAL B 1 92 ? 54.06936 -21.45304 -22.20563 1.000 40.37585 90 VAL B N 1
ATOM 2445 C CA . VAL B 1 92 ? 52.63357 -21.53548 -21.93581 1.000 37.55291 90 VAL B CA 1
ATOM 2446 C C . VAL B 1 92 ? 52.36360 -22.83221 -21.18548 1.000 39.37500 90 VAL B C 1
ATOM 2447 O O . VAL B 1 92 ? 52.84098 -23.89990 -21.58339 1.000 38.80902 90 VAL B O 1
ATOM 2451 N N . ILE B 1 93 ? 51.63355 -22.73387 -20.08035 1.000 41.69459 91 ILE B N 1
ATOM 2452 C CA . ILE B 1 93 ? 51.20944 -23.91240 -19.33088 1.000 39.57340 91 ILE B CA 1
ATOM 2453 C C . ILE B 1 93 ? 49.97801 -24.50153 -20.01583 1.000 41.79320 91 ILE B C 1
ATOM 2454 O O . ILE B 1 93 ? 48.94954 -23.82999 -20.16042 1.000 40.87981 91 ILE B O 1
ATOM 2459 N N . ILE B 1 94 ? 50.07955 -25.75554 -20.44556 1.000 38.48960 92 ILE B N 1
ATOM 2460 C CA . ILE B 1 94 ? 49.04389 -26.41085 -21.23361 1.000 39.55666 92 ILE B CA 1
ATOM 2461 C C . ILE B 1 94 ? 48.53487 -27.61392 -20.45330 1.000 40.85119 92 ILE B C 1
ATOM 2462 O O . ILE B 1 94 ? 49.33155 -28.40878 -19.94006 1.000 44.11374 92 ILE B O 1
ATOM 2467 N N . GLY B 1 95 ? 47.21541 -27.74111 -20.35868 1.000 39.27949 93 GLY B N 1
ATOM 2468 C CA . GLY B 1 95 ? 46.62953 -28.91682 -19.75345 1.000 41.24746 93 GLY B CA 1
ATOM 2469 C C . GLY B 1 95 ? 46.88916 -29.09013 -18.27506 1.000 40.46384 93 GLY B C 1
ATOM 2470 O O . GLY B 1 95 ? 46.92446 -30.22762 -17.79007 1.000 43.12557 93 GLY B O 1
ATOM 2471 N N . HIS B 1 96 ? 47.08826 -27.99751 -17.54677 1.000 36.54189 94 HIS B N 1
ATOM 2472 C CA . HIS B 1 96 ? 47.10171 -28.04787 -16.09116 1.000 37.96309 94 HIS B CA 1
ATOM 2473 C C . HIS B 1 96 ? 45.88385 -28.79666 -15.55556 1.000 43.45294 94 HIS B C 1
ATOM 2474 O O . HIS B 1 96 ? 44.77320 -28.65994 -16.07998 1.000 39.86965 94 HIS B O 1
ATOM 2481 N N . SER B 1 97 ? 46.09571 -29.56606 -14.47797 1.000 41.18227 95 SER B N 1
ATOM 2482 C CA . SER B 1 97 ? 45.02456 -30.37590 -13.90370 1.000 39.97506 95 SER B CA 1
ATOM 2483 C C . SER B 1 97 ? 43.78738 -29.55179 -13.55377 1.000 45.84557 95 SER B C 1
ATOM 2484 O O . SER B 1 97 ? 42.65772 -30.06224 -13.63429 1.000 38.84121 95 SER B O 1
ATOM 2487 N N . GLU B 1 98 ? 43.96351 -28.27713 -13.18172 1.000 39.99525 96 GLU B N 1
ATOM 2488 C CA . GLU B 1 98 ? 42.77960 -27.48837 -12.85402 1.000 43.20367 96 GLU B CA 1
ATOM 2489 C C . GLU B 1 98 ? 41.93199 -27.21055 -14.09275 1.000 42.12939 96 GLU B C 1
ATOM 2490 O O . GLU B 1 98 ? 40.69971 -27.17994 -13.99319 1.000 42.53690 96 GLU B O 1
ATOM 2496 N N . ARG B 1 99 ? 42.56013 -27.03584 -15.26754 1.000 41.04998 97 ARG B N 1
ATOM 2497 C CA . ARG B 1 99 ? 41.78540 -26.90266 -16.50210 1.000 42.81121 97 ARG B CA 1
ATOM 2498 C C . ARG B 1 99 ? 41.06818 -28.19974 -16.84654 1.000 46.84195 97 ARG B C 1
ATOM 2499 O O . ARG B 1 99 ? 39.95458 -28.16839 -17.38209 1.000 46.18050 97 ARG B O 1
ATOM 2507 N N . ARG B 1 100 ? 41.71754 -29.34658 -16.60967 1.000 42.77593 98 ARG B N 1
ATOM 2508 C CA . ARG B 1 100 ? 41.06650 -30.62320 -16.89021 1.000 45.40345 98 ARG B CA 1
ATOM 2509 C C . ARG B 1 100 ? 39.87580 -30.85000 -15.96763 1.000 44.74159 98 ARG B C 1
ATOM 2510 O O . ARG B 1 100 ? 38.83970 -31.37291 -16.39786 1.000 40.10738 98 ARG B O 1
ATOM 2518 N N . GLN B 1 101 ? 40.00925 -30.48068 -14.69093 1.000 43.87029 99 GLN B N 1
ATOM 2519 C CA . GLN B 1 101 ? 38.95432 -30.78510 -13.73270 1.000 47.44578 99 GLN B CA 1
ATOM 2520 C C . GLN B 1 101 ? 37.76897 -29.83813 -13.88009 1.000 48.00697 99 GLN B C 1
ATOM 2521 O O . GLN B 1 101 ? 36.61853 -30.27968 -13.82318 1.000 45.36104 99 GLN B O 1
ATOM 2527 N N . TYR B 1 102 ? 38.02213 -28.54353 -14.09247 1.000 47.55014 100 TYR B N 1
ATOM 2528 C CA . TYR B 1 102 ? 36.98265 -27.52436 -13.97164 1.000 47.72194 100 TYR B CA 1
ATOM 2529 C C . TYR B 1 102 ? 36.45193 -26.99792 -15.29419 1.000 49.60849 100 TYR B C 1
ATOM 2530 O O . TYR B 1 102 ? 35.30606 -26.54119 -15.33749 1.000 50.19550 100 TYR B O 1
ATOM 2539 N N . PHE B 1 103 ? 37.24526 -26.98695 -16.36702 1.000 48.47929 101 PHE B N 1
ATOM 2540 C CA . PHE B 1 103 ? 36.86930 -26.15560 -17.50877 1.000 49.61071 101 PHE B CA 1
ATOM 2541 C C . PHE B 1 103 ? 36.93339 -26.89858 -18.84161 1.000 50.09393 101 PHE B C 1
ATOM 2542 O O . PHE B 1 103 ? 37.26942 -26.30171 -19.87244 1.000 48.26373 101 PHE B O 1
ATOM 2550 N N . GLY B 1 104 ? 36.59861 -28.18692 -18.85050 1.000 46.08668 102 GLY B N 1
ATOM 2551 C CA . GLY B 1 104 ? 36.47967 -28.89887 -20.10970 1.000 50.33944 102 GLY B CA 1
ATOM 2552 C C . GLY B 1 104 ? 37.75169 -29.07582 -20.91715 1.000 52.34566 102 GLY B C 1
ATOM 2553 O O . GLY B 1 104 ? 37.67441 -29.30531 -22.13215 1.000 53.09097 102 GLY B O 1
ATOM 2554 N N . GLU B 1 105 ? 38.92397 -28.98013 -20.29009 1.000 46.74083 103 GLU B N 1
ATOM 2555 C CA . GLU B 1 105 ? 40.17074 -29.24971 -20.99740 1.000 48.18727 103 GLU B CA 1
ATOM 2556 C C . GLU B 1 105 ? 40.30636 -30.74914 -21.27726 1.000 48.38403 103 GLU B C 1
ATOM 2557 O O . GLU B 1 105 ? 40.35904 -31.55914 -20.34542 1.000 48.38388 103 GLU B O 1
ATOM 2563 N N . THR B 1 106 ? 40.38870 -31.11576 -22.55554 1.000 46.47326 104 THR B N 1
ATOM 2564 C CA . THR B 1 106 ? 40.52580 -32.50137 -22.98697 1.000 46.08547 104 THR B CA 1
ATOM 2565 C C . THR B 1 106 ? 41.92088 -32.74720 -23.54333 1.000 46.74268 104 THR B C 1
ATOM 2566 O O . THR B 1 106 ? 42.67218 -31.81650 -23.85958 1.000 42.70830 104 THR B O 1
ATOM 2570 N N . ASN B 1 107 ? 42.26543 -34.02885 -23.68370 1.000 46.94129 105 ASN B N 1
ATOM 2571 C CA . ASN B 1 107 ? 43.53864 -34.35201 -24.32133 1.000 45.78585 105 ASN B CA 1
ATOM 2572 C C . ASN B 1 107 ? 43.55765 -33.90582 -25.78026 1.000 45.60819 105 ASN B C 1
ATOM 2573 O O . ASN B 1 107 ? 44.61049 -33.51870 -26.29648 1.000 45.21158 105 ASN B O 1
ATOM 2578 N N . GLN B 1 108 ? 42.40747 -33.94127 -26.45470 1.000 41.82396 106 GLN B N 1
ATOM 2579 C CA . GLN B 1 108 ? 42.35516 -33.55802 -27.85958 1.000 43.74901 106 GLN B CA 1
ATOM 2580 C C . GLN B 1 108 ? 42.58540 -32.06745 -28.03802 1.000 47.55558 106 GLN B C 1
ATOM 2581 O O . GLN B 1 108 ? 43.18118 -31.64382 -29.03367 1.000 45.48948 106 GLN B O 1
ATOM 2587 N N . MET B 1 109 ? 42.09523 -31.26042 -27.10096 1.000 46.34424 107 MET B N 1
ATOM 2588 C CA . MET B 1 109 ? 42.29334 -29.82090 -27.17168 1.000 46.25950 107 MET B CA 1
ATOM 2589 C C . MET B 1 109 ? 43.71008 -29.46452 -26.74717 1.000 46.27351 107 MET B C 1
ATOM 2590 O O . MET B 1 109 ? 44.33616 -28.58173 -27.34536 1.000 45.16497 107 MET B O 1
ATOM 2595 N N . ILE B 1 110 ? 44.22643 -30.16993 -25.73565 1.000 44.32954 108 ILE B N 1
ATOM 2596 C CA . ILE B 1 110 ? 45.62740 -30.04556 -25.35231 1.000 45.77411 108 ILE B CA 1
ATOM 2597 C C . ILE B 1 110 ? 46.52445 -30.32343 -26.54809 1.000 44.04797 108 ILE B C 1
ATOM 2598 O O . ILE B 1 110 ? 47.50204 -29.60967 -26.78716 1.000 44.16164 108 ILE B O 1
ATOM 2603 N N . ASN B 1 111 ? 46.19664 -31.35597 -27.32672 1.000 43.56069 109 ASN B N 1
ATOM 2604 C CA . ASN B 1 111 ? 46.99522 -31.68061 -28.50489 1.000 45.21926 109 ASN B CA 1
ATOM 2605 C C . ASN B 1 111 ? 47.01092 -30.52114 -29.49753 1.000 43.59045 109 ASN B C 1
ATOM 2606 O O . ASN B 1 111 ? 48.05902 -30.19435 -30.06447 1.000 42.28793 109 ASN B O 1
ATOM 2611 N N . LYS B 1 112 ? 45.86240 -29.87450 -29.71281 1.000 43.36633 110 LYS B N 1
ATOM 2612 C CA . LYS B 1 112 ? 45.84800 -28.71408 -30.60461 1.000 45.04243 110 LYS B CA 1
ATOM 2613 C C . LYS B 1 112 ? 46.63333 -27.54690 -30.01324 1.000 43.42843 110 LYS B C 1
ATOM 2614 O O . LYS B 1 112 ? 47.33089 -26.82896 -30.74176 1.000 46.19899 110 LYS B O 1
ATOM 2620 N N . LYS B 1 113 ? 46.56085 -27.35632 -28.69261 1.000 42.86459 111 LYS B N 1
ATOM 2621 C CA . LYS B 1 113 ? 47.27195 -26.24195 -28.06533 1.000 40.30875 111 LYS B CA 1
ATOM 2622 C C . LYS B 1 113 ? 48.78286 -26.40649 -28.16161 1.000 45.17901 111 LYS B C 1
ATOM 2623 O O . LYS B 1 113 ? 49.50426 -25.42695 -28.39855 1.000 42.36631 111 LYS B O 1
ATOM 2629 N N . LEU B 1 114 ? 49.28598 -27.62966 -27.95542 1.000 42.18309 112 LEU B N 1
ATOM 2630 C CA . LEU B 1 114 ? 50.71850 -27.86326 -28.10244 1.000 41.00740 112 LEU B CA 1
ATOM 2631 C C . LEU B 1 114 ? 51.16294 -27.63468 -29.54086 1.000 41.90746 112 LEU B C 1
ATOM 2632 O O . LEU B 1 114 ? 52.24366 -27.08646 -29.78893 1.000 43.78139 112 LEU B O 1
ATOM 2637 N N . LYS B 1 115 ? 50.35710 -28.07507 -30.50328 1.000 41.93465 113 LYS B N 1
ATOM 2638 C CA . LYS B 1 115 ? 50.68792 -27.84699 -31.90397 1.000 42.56624 113 LYS B CA 1
ATOM 2639 C C . LYS B 1 115 ? 50.74327 -26.35725 -32.20958 1.000 45.21204 113 LYS B C 1
ATOM 2640 O O . LYS B 1 115 ? 51.67711 -25.88087 -32.86588 1.000 45.49439 113 LYS B O 1
ATOM 2646 N N . SER B 1 116 ? 49.74259 -25.60304 -31.73742 1.000 45.08967 114 SER B N 1
ATOM 2647 C CA . SER B 1 116 ? 49.73254 -24.15510 -31.94856 1.000 46.49416 114 SER B CA 1
ATOM 2648 C C . SER B 1 116 ? 50.93127 -23.49590 -31.28261 1.000 44.03955 114 SER B C 1
ATOM 2649 O O . SER B 1 116 ? 51.61862 -22.66887 -31.89667 1.000 45.33326 114 SER B O 1
ATOM 2652 N N . ALA B 1 117 ? 51.21211 -23.86290 -30.02731 1.000 44.77016 115 ALA B N 1
ATOM 2653 C CA . ALA B 1 117 ? 52.34328 -23.26446 -29.31681 1.000 42.83956 115 ALA B CA 1
ATOM 2654 C C . ALA B 1 117 ? 53.65043 -23.46113 -30.08408 1.000 45.36327 115 ALA B C 1
ATOM 2655 O O . ALA B 1 117 ? 54.48438 -22.54942 -30.15505 1.000 42.49701 115 ALA B O 1
ATOM 2657 N N . LEU B 1 118 ? 53.83773 -24.63616 -30.68765 1.000 45.04689 116 LEU B N 1
ATOM 2658 C CA . LEU B 1 118 ? 55.04843 -24.86799 -31.47383 1.000 45.10949 116 LEU B CA 1
ATOM 2659 C C . LEU B 1 118 ? 55.00512 -24.10428 -32.79763 1.000 46.30927 116 LEU B C 1
ATOM 2660 O O . LEU B 1 118 ? 56.02955 -23.58069 -33.24323 1.000 49.40780 116 LEU B O 1
ATOM 2665 N N . GLN B 1 119 ? 53.82963 -24.01472 -33.43617 1.000 47.75844 117 GLN B N 1
ATOM 2666 C CA . GLN B 1 119 ? 53.71748 -23.22121 -34.66009 1.000 46.18977 117 GLN B CA 1
ATOM 2667 C C . GLN B 1 119 ? 54.17475 -21.79279 -34.42259 1.000 48.59133 117 GLN B C 1
ATOM 2668 O O . GLN B 1 119 ? 54.84584 -21.19447 -35.26957 1.000 48.70329 117 GLN B O 1
ATOM 2670 N N . HIS B 1 120 ? 53.82590 -21.23991 -33.26962 1.000 48.16710 118 HIS B N 1
ATOM 2671 C CA . HIS B 1 120 ? 54.11690 -19.86303 -32.92017 1.000 46.72947 118 HIS B CA 1
ATOM 2672 C C . HIS B 1 120 ? 55.39965 -19.72824 -32.12859 1.000 49.09291 118 HIS B C 1
ATOM 2673 O O . HIS B 1 120 ? 55.68920 -18.63973 -31.62229 1.000 49.57353 118 HIS B O 1
ATOM 2680 N N . GLY B 1 121 ? 56.16410 -20.80397 -31.99764 1.000 44.30158 119 GLY B N 1
ATOM 2681 C CA . GLY B 1 121 ? 57.41257 -20.73030 -31.26653 1.000 46.33434 119 GLY B CA 1
ATOM 2682 C C . GLY B 1 121 ? 57.25796 -20.38322 -29.80394 1.000 45.41361 119 GLY B C 1
ATOM 2683 O O . GLY B 1 121 ? 58.15228 -19.76268 -29.22505 1.000 45.73935 119 GLY B O 1
ATOM 2684 N N . ILE B 1 122 ? 56.14234 -20.74690 -29.18780 1.000 43.08628 120 ILE B N 1
ATOM 2685 C CA . ILE B 1 122 ? 55.99389 -20.63132 -27.74421 1.000 43.69164 120 ILE B CA 1
ATOM 2686 C C . ILE B 1 122 ? 56.32599 -21.98219 -27.14038 1.000 43.60383 120 ILE B C 1
ATOM 2687 O O . ILE B 1 122 ? 55.87271 -23.01867 -27.63919 1.000 43.62598 120 ILE B O 1
ATOM 2692 N N . ARG B 1 123 ? 57.13939 -21.98192 -26.09529 1.000 45.10668 121 ARG B N 1
ATOM 2693 C CA . ARG B 1 123 ? 57.57085 -23.26263 -25.54138 1.000 44.11964 121 ARG B CA 1
ATOM 2694 C C . ARG B 1 123 ? 56.49556 -23.78846 -24.59691 1.000 42.38670 121 ARG B C 1
ATOM 2695 O O . ARG B 1 123 ? 56.35381 -23.29278 -23.47168 1.000 41.04976 121 ARG B O 1
ATOM 2703 N N . PRO B 1 124 ? 55.72032 -24.78647 -25.00553 1.000 42.06232 122 PRO B N 1
ATOM 2704 C CA . PRO B 1 124 ? 54.61858 -25.24125 -24.15441 1.000 39.37740 122 PRO B CA 1
ATOM 2705 C C . PRO B 1 124 ? 55.14283 -26.11419 -23.02728 1.000 41.40051 122 PRO B C 1
ATOM 2706 O O . PRO B 1 124 ? 56.07930 -26.89203 -23.20739 1.000 42.37559 122 PRO B O 1
ATOM 2710 N N . ILE B 1 125 ? 54.52958 -25.98758 -21.85772 1.000 41.91780 123 ILE B N 1
ATOM 2711 C CA . ILE B 1 125 ? 54.81539 -26.84630 -20.70695 1.000 37.20661 123 ILE B CA 1
ATOM 2712 C C . ILE B 1 125 ? 53.59740 -27.74294 -20.52339 1.000 41.93407 123 ILE B C 1
ATOM 2713 O O . ILE B 1 125 ? 52.54226 -27.28291 -20.05810 1.000 42.81855 123 ILE B O 1
ATOM 2718 N N . LEU B 1 126 ? 53.70888 -29.01581 -20.90928 1.000 41.38135 124 LEU B N 1
ATOM 2719 C CA . LEU B 1 126 ? 52.56888 -29.92599 -20.82634 1.000 39.75613 124 LEU B CA 1
ATOM 2720 C C . LEU B 1 126 ? 52.47948 -30.50874 -19.42138 1.000 38.04695 124 LEU B C 1
ATOM 2721 O O . LEU B 1 126 ? 53.45826 -31.04244 -18.89851 1.000 39.21975 124 LEU B O 1
ATOM 2726 N N . CYS B 1 127 ? 51.31632 -30.36652 -18.79473 1.000 41.70664 125 CYS B N 1
ATOM 2727 C CA . CYS B 1 127 ? 51.09641 -30.84910 -17.43765 1.000 41.39564 125 CYS B CA 1
ATOM 2728 C C . CYS B 1 127 ? 50.40958 -32.20193 -17.47510 1.000 41.72088 125 CYS B C 1
ATOM 2729 O O . CYS B 1 127 ? 49.35947 -32.35633 -18.11378 1.000 41.45603 125 CYS B O 1
ATOM 2732 N N . ILE B 1 128 ? 50.99149 -33.16851 -16.76728 1.000 38.50735 126 ILE B N 1
ATOM 2733 C CA . ILE B 1 128 ? 50.39316 -34.48283 -16.59120 1.000 39.97316 126 ILE B CA 1
ATOM 2734 C C . ILE B 1 128 ? 50.46115 -34.83170 -15.11563 1.000 42.49061 126 ILE B C 1
ATOM 2735 O O . ILE B 1 128 ? 51.19544 -34.21451 -14.33799 1.000 42.02587 126 ILE B O 1
ATOM 2740 N N . GLY B 1 129 ? 49.66379 -35.82131 -14.73376 1.000 44.07661 127 GLY B N 1
ATOM 2741 C CA . GLY B 1 129 ? 49.57899 -36.21151 -13.34412 1.000 45.81838 127 GLY B CA 1
ATOM 2742 C C . GLY B 1 129 ? 48.40493 -37.11455 -13.03854 1.000 44.98164 127 GLY B C 1
ATOM 2743 O O . GLY B 1 129 ? 47.28876 -36.90263 -13.52528 1.000 44.46943 127 GLY B O 1
ATOM 2744 N N . GLU B 1 130 ? 48.66562 -38.13808 -12.23241 1.000 46.69868 128 GLU B N 1
ATOM 2745 C CA . GLU B 1 130 ? 47.64574 -39.05257 -11.75178 1.000 47.90511 128 GLU B CA 1
ATOM 2746 C C . GLU B 1 130 ? 47.09840 -38.56751 -10.40905 1.000 48.36180 128 GLU B C 1
ATOM 2747 O O . GLU B 1 130 ? 47.76729 -37.84365 -9.66557 1.000 48.40554 128 GLU B O 1
ATOM 2753 N N . ASN B 1 131 ? 45.86284 -38.97008 -10.10543 1.000 46.08424 129 ASN B N 1
ATOM 2754 C CA . ASN B 1 131 ? 45.28061 -38.64380 -8.81439 1.000 47.40760 129 ASN B CA 1
ATOM 2755 C C . ASN B 1 131 ? 45.67117 -39.69510 -7.77639 1.000 48.98022 129 ASN B C 1
ATOM 2756 O O . ASN B 1 131 ? 46.42403 -40.63506 -8.05391 1.000 46.84340 129 ASN B O 1
ATOM 2761 N N . LEU B 1 132 ? 45.15342 -39.52800 -6.55554 1.000 50.17829 130 LEU B N 1
ATOM 2762 C CA . LEU B 1 132 ? 45.51503 -40.43096 -5.46540 1.000 53.71069 130 LEU B CA 1
ATOM 2763 C C . LEU B 1 132 ? 44.99957 -41.84242 -5.73132 1.000 50.20373 130 LEU B C 1
ATOM 2764 O O . LEU B 1 132 ? 45.72393 -42.82520 -5.54414 1.000 53.58724 130 LEU B O 1
ATOM 2769 N N . GLU B 1 133 ? 43.74758 -41.95656 -6.17289 1.000 48.51639 131 GLU B N 1
ATOM 2770 C CA . GLU B 1 133 ? 43.17775 -43.27180 -6.45559 1.000 50.15363 131 GLU B CA 1
ATOM 2771 C C . GLU B 1 133 ? 43.96965 -43.98717 -7.53986 1.000 49.09126 131 GLU B C 1
ATOM 2772 O O . GLU B 1 133 ? 44.27382 -45.17832 -7.41296 1.000 51.40576 131 GLU B O 1
ATOM 2778 N N . GLN B 1 134 ? 44.34374 -43.27070 -8.60203 1.000 48.98012 132 GLN B N 1
ATOM 2779 C CA . GLN B 1 134 ? 45.11345 -43.90128 -9.66900 1.000 47.22074 132 GLN B CA 1
ATOM 2780 C C . GLN B 1 134 ? 46.44945 -44.41318 -9.15390 1.000 47.62057 132 GLN B C 1
ATOM 2781 O O . GLN B 1 134 ? 46.92329 -45.47003 -9.58841 1.000 48.03159 132 GLN B O 1
ATOM 2787 N N . LYS B 1 135 ? 47.06967 -43.68509 -8.21786 1.000 47.00894 133 LYS B N 1
ATOM 2788 C CA . LYS B 1 135 ? 48.30306 -44.17679 -7.61115 1.000 53.44059 133 LYS B CA 1
ATOM 2789 C C . LYS B 1 135 ? 48.03275 -45.41753 -6.76072 1.000 49.91866 133 LYS B C 1
ATOM 2790 O O . LYS B 1 135 ? 48.73440 -46.42550 -6.88252 1.000 50.77478 133 LYS B O 1
ATOM 2792 N N . GLU B 1 136 ? 47.00083 -45.36740 -5.91079 1.000 50.96248 134 GLU B N 1
ATOM 2793 C CA . GLU B 1 136 ? 46.68565 -46.50899 -5.05475 1.000 53.50733 134 GLU B CA 1
ATOM 2794 C C . GLU B 1 136 ? 46.36118 -47.75375 -5.87950 1.000 52.58824 134 GLU B C 1
ATOM 2795 O O . GLU B 1 136 ? 46.74397 -48.87484 -5.51107 1.000 51.08615 134 GLU B O 1
ATOM 2801 N N . LEU B 1 137 ? 45.66968 -47.57786 -7.00788 1.000 49.54834 135 LEU B N 1
ATOM 2802 C CA . LEU B 1 137 ? 45.43221 -48.69426 -7.91356 1.000 46.73097 135 LEU B CA 1
ATOM 2803 C C . LEU B 1 137 ? 46.67951 -49.12382 -8.66158 1.000 45.39893 135 LEU B C 1
ATOM 2804 O O . LEU B 1 137 ? 46.61766 -50.10478 -9.40607 1.000 48.92822 135 LEU B O 1
ATOM 2809 N N . GLY B 1 138 ? 47.79801 -48.43103 -8.50230 1.000 43.21610 136 GLY B N 1
ATOM 2810 C CA . GLY B 1 138 ? 48.99323 -48.84880 -9.20086 1.000 43.60312 136 GLY B CA 1
ATOM 2811 C C . GLY B 1 138 ? 48.94585 -48.61328 -10.69365 1.000 45.26488 136 GLY B C 1
ATOM 2812 O O . GLY B 1 138 ? 49.48439 -49.42106 -11.45717 1.000 45.70174 136 GLY B O 1
ATOM 2813 N N . ILE B 1 139 ? 48.32025 -47.52212 -11.13337 1.000 44.61379 137 ILE B N 1
ATOM 2814 C CA . ILE B 1 139 ? 48.27062 -47.19618 -12.55559 1.000 43.78663 137 ILE B CA 1
ATOM 2815 C C . ILE B 1 139 ? 48.79705 -45.77859 -12.78940 1.000 44.54127 137 ILE B C 1
ATOM 2816 O O . ILE B 1 139 ? 48.37392 -45.08888 -13.72520 1.000 39.69011 137 ILE B O 1
ATOM 2821 N N . SER B 1 140 ? 49.74110 -45.34102 -11.95140 1.000 47.00163 138 SER B N 1
ATOM 2822 C CA . SER B 1 140 ? 50.32310 -44.00883 -12.10649 1.000 46.01491 138 SER B CA 1
ATOM 2823 C C . SER B 1 140 ? 51.00152 -43.86378 -13.46268 1.000 42.19468 138 SER B C 1
ATOM 2824 O O . SER B 1 140 ? 50.60656 -43.03505 -14.28873 1.000 41.16321 138 SER B O 1
ATOM 2827 N N . LYS B 1 141 ? 52.00864 -44.68951 -13.71899 1.000 39.25058 139 LYS B N 1
ATOM 2828 C CA . LYS B 1 141 ? 52.74440 -44.59171 -14.97320 1.000 43.46768 139 LYS B CA 1
ATOM 2829 C C . LYS B 1 141 ? 51.82901 -44.79122 -16.16910 1.000 42.08223 139 LYS B C 1
ATOM 2830 O O . LYS B 1 141 ? 51.99105 -44.12819 -17.20305 1.000 40.04850 139 LYS B O 1
ATOM 2836 N N . GLU B 1 142 ? 50.87770 -45.72751 -16.05373 1.000 41.85973 140 GLU B N 1
ATOM 2837 C CA . GLU B 1 142 ? 49.96279 -46.00363 -17.15290 1.000 40.09222 140 GLU B CA 1
ATOM 2838 C C . GLU B 1 142 ? 49.06165 -44.80941 -17.41160 1.000 41.21021 140 GLU B C 1
ATOM 2839 O O . GLU B 1 142 ? 48.79205 -44.46678 -18.56875 1.000 43.83550 140 GLU B O 1
ATOM 2845 N N . THR B 1 143 ? 48.59171 -44.15942 -16.34574 1.000 41.06039 141 THR B N 1
ATOM 2846 C CA . THR B 1 143 ? 47.79151 -42.95227 -16.51941 1.000 38.86544 141 THR B CA 1
ATOM 2847 C C . THR B 1 143 ? 48.58485 -41.89146 -17.26309 1.000 38.87280 141 THR B C 1
ATOM 2848 O O . THR B 1 143 ? 48.07777 -41.25825 -18.19692 1.000 36.91774 141 THR B O 1
ATOM 2852 N N . LEU B 1 144 ? 49.85590 -41.72354 -16.89386 1.000 43.19640 142 LEU B N 1
ATOM 2853 C CA . LEU B 1 144 ? 50.67835 -40.68598 -17.50252 1.000 39.07720 142 LEU B CA 1
ATOM 2854 C C . LEU B 1 144 ? 50.94704 -40.98349 -18.96751 1.000 39.30391 142 LEU B C 1
ATOM 2855 O O . LEU B 1 144 ? 50.96001 -40.06782 -19.79721 1.000 39.10312 142 LEU B O 1
ATOM 2860 N N . LYS B 1 145 ? 51.16402 -42.25660 -19.30964 1.000 40.79489 143 LYS B N 1
ATOM 2861 C CA . LYS B 1 145 ? 51.49090 -42.57572 -20.69448 1.000 40.94586 143 LYS B CA 1
ATOM 2862 C C . LYS B 1 145 ? 50.32619 -42.22632 -21.60720 1.000 42.03024 143 LYS B C 1
ATOM 2863 O O . LYS B 1 145 ? 50.52310 -41.70775 -22.71707 1.000 41.93636 143 LYS B O 1
ATOM 2869 N N . ILE B 1 146 ? 49.10041 -42.46117 -21.13626 1.000 40.30586 144 ILE B N 1
ATOM 2870 C CA . ILE B 1 146 ? 47.93630 -42.15717 -21.95320 1.000 41.14855 144 ILE B CA 1
ATOM 2871 C C . ILE B 1 146 ? 47.78574 -40.65121 -22.10944 1.000 41.95624 144 ILE B C 1
ATOM 2872 O O . ILE B 1 146 ? 47.61188 -40.14797 -23.22578 1.000 41.87409 144 ILE B O 1
ATOM 2877 N N . GLN B 1 147 ? 47.87722 -39.90963 -20.99567 1.000 41.15075 145 GLN B N 1
ATOM 2878 C CA . GLN B 1 147 ? 47.87467 -38.44747 -21.06576 1.000 40.80594 145 GLN B CA 1
ATOM 2879 C C . GLN B 1 147 ? 48.92869 -37.94430 -22.04156 1.000 42.57760 145 GLN B C 1
ATOM 2880 O O . GLN B 1 147 ? 48.67299 -37.02370 -22.82723 1.000 40.64267 145 GLN B O 1
ATOM 2886 N N . LEU B 1 148 ? 50.11728 -38.55655 -22.02169 1.000 40.46518 146 LEU B N 1
ATOM 2887 C CA . LEU B 1 148 ? 51.20855 -38.06637 -22.86073 1.000 40.96899 146 LEU B CA 1
ATOM 2888 C C . LEU B 1 148 ? 50.97409 -38.41581 -24.32586 1.000 41.85259 146 LEU B C 1
ATOM 2889 O O . LEU B 1 148 ? 51.17214 -37.57683 -25.21200 1.000 38.57648 146 LEU B O 1
ATOM 2894 N N . ARG B 1 149 ? 50.54250 -39.64832 -24.59958 1.000 38.91631 147 ARG B N 1
ATOM 2895 C CA . ARG B 1 149 ? 50.43367 -40.09251 -25.98135 1.000 40.92380 147 ARG B CA 1
ATOM 2896 C C . ARG B 1 149 ? 49.27722 -39.42536 -26.70103 1.000 42.81891 147 ARG B C 1
ATOM 2897 O O . ARG B 1 149 ? 49.39366 -39.06888 -27.88119 1.000 42.96092 147 ARG B O 1
ATOM 2905 N N . GLU B 1 150 ? 48.13937 -39.28531 -26.02613 1.000 41.90625 148 GLU B N 1
ATOM 2906 C CA . GLU B 1 150 ? 47.04198 -38.55420 -26.64612 1.000 42.39986 148 GLU B CA 1
ATOM 2907 C C . GLU B 1 150 ? 47.36276 -37.07304 -26.76997 1.000 43.88932 148 GLU B C 1
ATOM 2908 O O . GLU B 1 150 ? 46.89326 -36.41843 -27.70635 1.000 43.25734 148 GLU B O 1
ATOM 2914 N N . ALA B 1 151 ? 48.18638 -36.53482 -25.86569 1.000 44.27778 149 ALA B N 1
ATOM 2915 C CA . ALA B 1 151 ? 48.53740 -35.11804 -25.95144 1.000 42.60964 149 ALA B CA 1
ATOM 2916 C C . ALA B 1 151 ? 49.52192 -34.87313 -27.08393 1.000 44.21899 149 ALA B C 1
ATOM 2917 O O . ALA B 1 151 ? 49.37623 -33.91538 -27.85573 1.000 42.34033 149 ALA B O 1
ATOM 2919 N N . LEU B 1 152 ? 50.52384 -35.73972 -27.20537 1.000 43.58441 150 LEU B N 1
ATOM 2920 C CA . LEU B 1 152 ? 51.63842 -35.52398 -28.11068 1.000 42.75507 150 LEU B CA 1
ATOM 2921 C C . LEU B 1 152 ? 51.41929 -36.13184 -29.48493 1.000 43.51592 150 LEU B C 1
ATOM 2922 O O . LEU B 1 152 ? 52.30446 -36.02424 -30.33715 1.000 47.25980 150 LEU B O 1
ATOM 2927 N N . GLN B 1 153 ? 50.26010 -36.72530 -29.73720 1.000 42.70215 151 GLN B N 1
ATOM 2928 C CA . GLN B 1 153 ? 50.06407 -37.43862 -30.98688 1.000 42.33584 151 GLN B CA 1
ATOM 2929 C C . GLN B 1 153 ? 50.17751 -36.51236 -32.19532 1.000 49.46272 151 GLN B C 1
ATOM 2930 O O . GLN B 1 153 ? 49.64029 -35.39428 -32.20349 1.000 49.64273 151 GLN B O 1
ATOM 2936 N N . GLY B 1 154 ? 50.91405 -36.97682 -33.20649 1.000 43.62936 152 GLY B N 1
ATOM 2937 C CA . GLY B 1 154 ? 51.09010 -36.26415 -34.45340 1.000 42.96619 152 GLY B CA 1
ATOM 2938 C C . GLY B 1 154 ? 52.11763 -35.15786 -34.42065 1.000 49.40765 152 GLY B C 1
ATOM 2939 O O . GLY B 1 154 ? 52.25025 -34.42930 -35.41220 1.000 51.89495 152 GLY B O 1
ATOM 2940 N N . ILE B 1 155 ? 52.84575 -35.00341 -33.31792 1.000 50.23241 153 ILE B N 1
ATOM 2941 C CA . ILE B 1 155 ? 53.87068 -33.97307 -33.17189 1.000 50.42713 153 ILE B CA 1
ATOM 2942 C C . ILE B 1 155 ? 55.23462 -34.61112 -33.41664 1.000 55.35779 153 ILE B C 1
ATOM 2943 O O . ILE B 1 155 ? 55.62454 -35.54109 -32.70247 1.000 52.44116 153 ILE B O 1
ATOM 2948 N N . ASP B 1 156 ? 55.97140 -34.10011 -34.41274 1.000 59.95458 154 ASP B N 1
ATOM 2949 C CA . ASP B 1 156 ? 57.20417 -34.75108 -34.86647 1.000 63.13848 154 ASP B CA 1
ATOM 2950 C C . ASP B 1 156 ? 58.41100 -34.42996 -33.99120 1.000 62.77407 154 ASP B C 1
ATOM 2951 O O . ASP B 1 156 ? 59.28878 -35.28234 -33.81666 1.000 61.71019 154 ASP B O 1
ATOM 2956 N N . THR B 1 157 ? 58.50031 -33.21148 -33.47148 1.000 57.44265 155 THR B N 1
ATOM 2957 C CA . THR B 1 157 ? 59.67750 -32.75196 -32.74013 1.000 59.18874 155 THR B CA 1
ATOM 2958 C C . THR B 1 157 ? 59.28937 -32.47321 -31.29030 1.000 56.34627 155 THR B C 1
ATOM 2959 O O . THR B 1 157 ? 58.95623 -31.34324 -30.92648 1.000 56.34237 155 THR B O 1
ATOM 2963 N N . LEU B 1 158 ? 59.36773 -33.51170 -30.45629 1.000 55.93326 156 LEU B N 1
ATOM 2964 C CA . LEU B 1 158 ? 59.00007 -33.38362 -29.05151 1.000 51.92187 156 LEU B CA 1
ATOM 2965 C C . LEU B 1 158 ? 60.03829 -32.63432 -28.22668 1.000 52.85484 156 LEU B C 1
ATOM 2966 O O . LEU B 1 158 ? 59.73594 -32.24043 -27.09322 1.000 51.07575 156 LEU B O 1
ATOM 2971 N N . ASP B 1 159 ? 61.25536 -32.44440 -28.74989 1.000 53.07746 157 ASP B N 1
ATOM 2972 C CA . ASP B 1 159 ? 62.29932 -31.79906 -27.95980 1.000 54.82322 157 ASP B CA 1
ATOM 2973 C C . ASP B 1 159 ? 61.98619 -30.34121 -27.67027 1.000 52.46766 157 ASP B C 1
ATOM 2974 O O . ASP B 1 159 ? 62.58263 -29.76256 -26.75439 1.000 48.91273 157 ASP B O 1
ATOM 2979 N N . GLN B 1 160 ? 61.06557 -29.74213 -28.42537 1.000 54.15969 158 GLN B N 1
ATOM 2980 C CA . GLN B 1 160 ? 60.62146 -28.37712 -28.18406 1.000 50.82960 158 GLN B CA 1
ATOM 2981 C C . GLN B 1 160 ? 59.53690 -28.29214 -27.11327 1.000 46.75408 158 GLN B C 1
ATOM 2982 O O . GLN B 1 160 ? 59.03979 -27.19674 -26.84102 1.000 44.50511 158 GLN B O 1
ATOM 2984 N N . ILE B 1 161 ? 59.16496 -29.41172 -26.49602 1.000 47.88064 159 ILE B N 1
ATOM 2985 C CA . ILE B 1 161 ? 58.10622 -29.46267 -25.49079 1.000 46.46032 159 ILE B CA 1
ATOM 2986 C C . ILE B 1 161 ? 58.74219 -29.79168 -24.14819 1.000 47.49740 159 ILE B C 1
ATOM 2987 O O . ILE B 1 161 ? 59.56654 -30.70688 -24.05850 1.000 44.44225 159 ILE B O 1
ATOM 2992 N N . ASP B 1 162 ? 58.37064 -29.04913 -23.11109 1.000 45.41526 160 ASP B N 1
ATOM 2993 C CA . ASP B 1 162 ? 58.71524 -29.41971 -21.74767 1.000 44.03031 160 ASP B CA 1
ATOM 2994 C C . ASP B 1 162 ? 57.50598 -30.07451 -21.08894 1.000 43.06772 160 ASP B C 1
ATOM 2995 O O . ASP B 1 162 ? 56.37246 -29.94369 -21.56022 1.000 38.17433 160 ASP B O 1
ATOM 3000 N N . VAL B 1 163 ? 57.75372 -30.81773 -20.00906 1.000 41.38685 161 VAL B N 1
ATOM 3001 C CA . VAL B 1 163 ? 56.67938 -31.51732 -19.31119 1.000 42.17867 161 VAL B CA 1
ATOM 3002 C C . VAL B 1 163 ? 56.77566 -31.24194 -17.81943 1.000 42.90598 161 VAL B C 1
ATOM 3003 O O . VAL B 1 163 ? 57.86417 -31.28239 -17.24139 1.000 40.96171 161 VAL B O 1
ATOM 3007 N N . ALA B 1 164 ? 55.64008 -30.93125 -17.20495 1.000 39.71707 162 ALA B N 1
ATOM 3008 C CA . ALA B 1 164 ? 55.54466 -30.84935 -15.75674 1.000 42.87237 162 ALA B CA 1
ATOM 3009 C C . ALA B 1 164 ? 54.80905 -32.08084 -15.25090 1.000 43.14107 162 ALA B C 1
ATOM 3010 O O . ALA B 1 164 ? 53.65991 -32.31918 -15.63556 1.000 41.75260 162 ALA B O 1
ATOM 3012 N N . TYR B 1 165 ? 55.46610 -32.86970 -14.40659 1.000 43.72467 163 TYR B N 1
ATOM 3013 C CA . TYR B 1 165 ? 54.74980 -33.92865 -13.70720 1.000 44.45290 163 TYR B CA 1
ATOM 3014 C C . TYR B 1 165 ? 54.06990 -33.29457 -12.49902 1.000 43.00333 163 TYR B C 1
ATOM 3015 O O . TYR B 1 165 ? 54.72691 -32.86752 -11.54428 1.000 40.78473 163 TYR B O 1
ATOM 3024 N N . GLU B 1 166 ? 52.74552 -33.22817 -12.55562 1.000 42.64320 164 GLU B N 1
ATOM 3025 C CA . GLU B 1 166 ? 51.91786 -32.56181 -11.55615 1.000 47.83246 164 GLU B CA 1
ATOM 3026 C C . GLU B 1 166 ? 50.96310 -33.61574 -11.01201 1.000 48.18801 164 GLU B C 1
ATOM 3027 O O . GLU B 1 166 ? 49.85066 -33.77760 -11.52984 1.000 48.77693 164 GLU B O 1
ATOM 3033 N N . PRO B 1 167 ? 51.36748 -34.37806 -9.99661 1.000 48.99111 165 PRO B N 1
ATOM 3034 C CA . PRO B 1 167 ? 50.44401 -35.34383 -9.38308 1.000 48.42697 165 PRO B CA 1
ATOM 3035 C C . PRO B 1 167 ? 49.25633 -34.63611 -8.75078 1.000 48.92465 165 PRO B C 1
ATOM 3036 O O . PRO B 1 167 ? 49.41669 -33.66943 -8.00279 1.000 50.09769 165 PRO B O 1
ATOM 3040 N N . VAL B 1 168 ? 48.05919 -35.13281 -9.05428 1.000 50.35081 166 VAL B N 1
ATOM 3041 C CA . VAL B 1 168 ? 46.80727 -34.52684 -8.60161 1.000 47.57151 166 VAL B CA 1
ATOM 3042 C C . VAL B 1 168 ? 46.44401 -35.11201 -7.24395 1.000 51.86344 166 VAL B C 1
ATOM 3043 O O . VAL B 1 168 ? 46.40233 -36.33899 -7.07335 1.000 51.86343 166 VAL B O 1
ATOM 3047 N N . ARG B 1 169 ? 46.19302 -34.24161 -6.27036 1.000 49.04732 167 ARG B N 1
ATOM 3048 C CA . ARG B 1 169 ? 46.00867 -34.66668 -4.88412 1.000 53.30661 167 ARG B CA 1
ATOM 3049 C C . ARG B 1 169 ? 44.94487 -33.78769 -4.25397 1.000 55.17778 167 ARG B C 1
ATOM 3050 O O . ARG B 1 169 ? 45.18976 -32.60119 -4.01561 1.000 55.50279 167 ARG B O 1
ATOM 3058 N N . ALA B 1 170 ? 43.77326 -34.36466 -3.97922 1.000 52.11188 168 ALA B N 1
ATOM 3059 C CA . ALA B 1 170 ? 42.72347 -33.59900 -3.31191 1.000 56.58135 168 ALA B CA 1
ATOM 3060 C C . ALA B 1 170 ? 43.11921 -33.25660 -1.88000 1.000 58.56615 168 ALA B C 1
ATOM 3061 O O . ALA B 1 170 ? 42.77733 -32.17851 -1.37893 1.000 63.39469 168 ALA B O 1
ATOM 3063 N N . ILE B 1 171 ? 43.83638 -34.16803 -1.20420 1.000 60.56337 169 ILE B N 1
ATOM 3064 C CA . ILE B 1 171 ? 44.38125 -33.93101 0.12825 1.000 60.29089 169 ILE B CA 1
ATOM 3065 C C . ILE B 1 171 ? 45.77127 -33.34393 -0.01941 1.000 63.64463 169 ILE B C 1
ATOM 3066 O O . ILE B 1 171 ? 46.57914 -33.82708 -0.82536 1.000 61.93425 169 ILE B O 1
ATOM 3071 N N . GLY B 1 172 ? 46.05679 -32.30597 0.76579 1.000 63.67622 170 GLY B N 1
ATOM 3072 C CA . GLY B 1 172 ? 47.42128 -31.83626 0.88844 1.000 57.91160 170 GLY B CA 1
ATOM 3073 C C . GLY B 1 172 ? 48.27886 -32.79781 1.69105 1.000 62.45452 170 GLY B C 1
ATOM 3074 O O . GLY B 1 172 ? 47.81848 -33.47958 2.60917 1.000 66.59603 170 GLY B O 1
ATOM 3075 N N . THR B 1 173 ? 49.54662 -32.87548 1.31714 1.000 61.44687 171 THR B N 1
ATOM 3076 C CA . THR B 1 173 ? 50.52226 -33.64112 2.07997 1.000 62.91864 171 THR B CA 1
ATOM 3077 C C . THR B 1 173 ? 51.81414 -32.88593 2.33129 1.000 60.61348 171 THR B C 1
ATOM 3078 O O . THR B 1 173 ? 52.52597 -33.22294 3.28637 1.000 60.45775 171 THR B O 1
ATOM 3080 N N . GLY B 1 174 ? 52.13110 -31.87012 1.52915 1.000 60.28115 172 GLY B N 1
ATOM 3081 C CA . GLY B 1 174 ? 53.47174 -31.33492 1.47213 1.000 63.31134 172 GLY B CA 1
ATOM 3082 C C . GLY B 1 174 ? 54.47565 -32.23892 0.79113 1.000 65.78087 172 GLY B C 1
ATOM 3083 O O . GLY B 1 174 ? 55.62019 -31.81481 0.57949 1.000 67.93377 172 GLY B O 1
ATOM 3084 N N . LYS B 1 175 ? 54.08538 -33.47843 0.43484 1.000 64.50083 173 LYS B N 1
ATOM 3085 C CA . LYS B 1 175 ? 54.95585 -34.44483 -0.24357 1.000 67.58057 173 LYS B CA 1
ATOM 3086 C C . LYS B 1 175 ? 54.04480 -35.38463 -1.03958 1.000 65.03825 173 LYS B C 1
ATOM 3087 O O . LYS B 1 175 ? 53.78252 -36.52422 -0.65038 1.000 67.59048 173 LYS B O 1
ATOM 3089 N N . SER B 1 176 ? 53.55845 -34.89493 -2.18198 1.000 61.54373 174 SER B N 1
ATOM 3090 C CA . SER B 1 176 ? 52.67801 -35.72095 -3.00193 1.000 64.10092 174 SER B CA 1
ATOM 3091 C C . SER B 1 176 ? 53.40320 -36.88852 -3.65396 1.000 63.86699 174 SER B C 1
ATOM 3092 O O . SER B 1 176 ? 52.74470 -37.70264 -4.31605 1.000 65.16373 174 SER B O 1
ATOM 3095 N N . ALA B 1 177 ? 54.72095 -36.99038 -3.48493 1.000 63.21060 175 ALA B N 1
ATOM 3096 C CA . ALA B 1 177 ? 55.46037 -38.19656 -3.84121 1.000 63.57112 175 ALA B CA 1
ATOM 3097 C C . ALA B 1 177 ? 56.81849 -38.15599 -3.15572 1.000 62.28623 175 ALA B C 1
ATOM 3098 O O . ALA B 1 177 ? 57.31963 -37.08850 -2.79772 1.000 62.56439 175 ALA B O 1
ATOM 3100 N N . THR B 1 178 ? 57.40715 -39.33426 -2.96877 1.000 58.56763 176 THR B N 1
ATOM 3101 C CA . THR B 1 178 ? 58.75328 -39.32931 -2.42105 1.000 58.28037 176 THR B CA 1
ATOM 3102 C C . THR B 1 178 ? 59.75797 -39.01836 -3.53334 1.000 56.11765 176 THR B C 1
ATOM 3103 O O . THR B 1 178 ? 59.47958 -39.25413 -4.71346 1.000 55.26555 176 THR B O 1
ATOM 3107 N N . PRO B 1 179 ? 60.91237 -38.44232 -3.18912 1.000 54.08944 177 PRO B N 1
ATOM 3108 C CA . PRO B 1 179 ? 61.91719 -38.14663 -4.22569 1.000 55.20127 177 PRO B CA 1
ATOM 3109 C C . PRO B 1 179 ? 62.24549 -39.32755 -5.12719 1.000 56.21324 177 PRO B C 1
ATOM 3110 O O . PRO B 1 179 ? 62.33437 -39.15680 -6.35079 1.000 54.89104 177 PRO B O 1
ATOM 3114 N N . GLU B 1 180 ? 62.41827 -40.52633 -4.56075 1.000 54.20323 178 GLU B N 1
ATOM 3115 C CA . GLU B 1 180 ? 62.68592 -41.69298 -5.39556 1.000 51.43786 178 GLU B CA 1
ATOM 3116 C C . GLU B 1 180 ? 61.52919 -41.94613 -6.35310 1.000 51.60222 178 GLU B C 1
ATOM 3117 O O . GLU B 1 180 ? 61.74495 -42.23545 -7.53674 1.000 48.11708 178 GLU B O 1
ATOM 3119 N N . GLU B 1 181 ? 60.29190 -41.79576 -5.86645 1.000 52.02706 179 GLU B N 1
ATOM 3120 C CA . GLU B 1 181 ? 59.12416 -41.90741 -6.73776 1.000 50.18878 179 GLU B CA 1
ATOM 3121 C C . GLU B 1 181 ? 59.16524 -40.88121 -7.86083 1.000 49.53388 179 GLU B C 1
ATOM 3122 O O . GLU B 1 181 ? 58.87116 -41.20241 -9.01809 1.000 45.62160 179 GLU B O 1
ATOM 3128 N N . VAL B 1 182 ? 59.52778 -39.63924 -7.54344 1.000 49.63207 180 VAL B N 1
ATOM 3129 C CA . VAL B 1 182 ? 59.58221 -38.61777 -8.58202 1.000 49.94889 180 VAL B CA 1
ATOM 3130 C C . VAL B 1 182 ? 60.61017 -39.00513 -9.63262 1.000 46.36411 180 VAL B C 1
ATOM 3131 O O . VAL B 1 182 ? 60.34668 -38.94869 -10.84125 1.000 44.24127 180 VAL B O 1
ATOM 3135 N N . GLN B 1 183 ? 61.78987 -39.42900 -9.18106 1.000 46.97191 181 GLN B N 1
ATOM 3136 C CA . GLN B 1 183 ? 62.83240 -39.86364 -10.10523 1.000 47.09776 181 GLN B CA 1
ATOM 3137 C C . GLN B 1 183 ? 62.30475 -40.95242 -11.03043 1.000 43.84953 181 GLN B C 1
ATOM 3138 O O . GLN B 1 183 ? 62.38771 -40.84430 -12.25981 1.000 40.71137 181 GLN B O 1
ATOM 3144 N N . ASP B 1 184 ? 61.70539 -41.98400 -10.44732 1.000 45.18097 182 ASP B N 1
ATOM 3145 C CA . ASP B 1 184 ? 61.17461 -43.09468 -11.23087 1.000 47.00793 182 ASP B CA 1
ATOM 3146 C C . ASP B 1 184 ? 60.14368 -42.61133 -12.24715 1.000 47.11208 182 ASP B C 1
ATOM 3147 O O . ASP B 1 184 ? 60.17654 -42.99818 -13.42269 1.000 47.13333 182 ASP B O 1
ATOM 3152 N N . ILE B 1 185 ? 59.21929 -41.75716 -11.80880 1.000 44.41557 183 ILE B N 1
ATOM 3153 C CA . ILE B 1 185 ? 58.20956 -41.22189 -12.71708 1.000 42.65790 183 ILE B CA 1
ATOM 3154 C C . ILE B 1 185 ? 58.87170 -40.44534 -13.84700 1.000 43.80419 183 ILE B C 1
ATOM 3155 O O . ILE B 1 185 ? 58.55448 -40.63609 -15.03025 1.000 41.21986 183 ILE B O 1
ATOM 3160 N N . HIS B 1 186 ? 59.80019 -39.54723 -13.48865 1.000 41.43592 184 HIS B N 1
ATOM 3161 C CA . HIS B 1 186 ? 60.47924 -38.72686 -14.48481 1.000 41.94328 184 HIS B CA 1
ATOM 3162 C C . HIS B 1 186 ? 61.26085 -39.58804 -15.47309 1.000 42.74721 184 HIS B C 1
ATOM 3163 O O . HIS B 1 186 ? 61.24221 -39.32103 -16.68326 1.000 40.48661 184 HIS B O 1
ATOM 3170 N N . GLU B 1 187 ? 61.95684 -40.62703 -14.98199 1.000 41.81886 185 GLU B N 1
ATOM 3171 C CA . GLU B 1 187 ? 62.60022 -41.56538 -15.89773 1.000 41.99064 185 GLU B CA 1
ATOM 3172 C C . GLU B 1 187 ? 61.57914 -42.13848 -16.86828 1.000 44.80060 185 GLU B C 1
ATOM 3173 O O . GLU B 1 187 ? 61.80251 -42.16996 -18.08571 1.000 44.36627 185 GLU B O 1
ATOM 3179 N N . TYR B 1 188 ? 60.44828 -42.60847 -16.34014 1.000 41.76489 186 TYR B N 1
ATOM 3180 C CA . TYR B 1 188 ? 59.43262 -43.17375 -17.21146 1.000 42.44584 186 TYR B CA 1
ATOM 3181 C C . TYR B 1 188 ? 59.03086 -42.15557 -18.26544 1.000 45.36854 186 TYR B C 1
ATOM 3182 O O . TYR B 1 188 ? 59.11685 -42.42471 -19.47003 1.000 44.57235 186 TYR B O 1
ATOM 3191 N N . ILE B 1 189 ? 58.65806 -40.94913 -17.82226 1.000 43.88571 187 ILE B N 1
ATOM 3192 C CA . ILE B 1 189 ? 58.25227 -39.89825 -18.74995 1.000 42.95722 187 ILE B CA 1
ATOM 3193 C C . ILE B 1 189 ? 59.32786 -39.67772 -19.80077 1.000 42.30275 187 ILE B C 1
ATOM 3194 O O . ILE B 1 189 ? 59.04213 -39.60819 -21.00256 1.000 43.35556 187 ILE B O 1
ATOM 3199 N N . ARG B 1 190 ? 60.58720 -39.59622 -19.36112 1.000 38.56130 188 ARG B N 1
ATOM 3200 C CA . ARG B 1 190 ? 61.68394 -39.39910 -20.30013 1.000 43.33784 188 ARG B CA 1
ATOM 3201 C C . ARG B 1 190 ? 61.69001 -40.48318 -21.35815 1.000 46.28279 188 ARG B C 1
ATOM 3202 O O . ARG B 1 190 ? 61.92759 -40.20563 -22.54028 1.000 45.98850 188 ARG B O 1
ATOM 3210 N N . SER B 1 191 ? 61.37952 -41.71809 -20.95329 1.000 42.06756 189 SER B N 1
ATOM 3211 C CA . SER B 1 191 ? 61.31024 -42.82258 -21.90044 1.000 49.39758 189 SER B CA 1
ATOM 3212 C C . SER B 1 191 ? 60.20781 -42.59225 -22.92383 1.000 51.11373 189 SER B C 1
ATOM 3213 O O . SER B 1 191 ? 60.43125 -42.70572 -24.13581 1.000 52.81324 189 SER B O 1
ATOM 3216 N N . VAL B 1 192 ? 59.00352 -42.27612 -22.45210 1.000 47.35825 190 VAL B N 1
ATOM 3217 C CA . VAL B 1 192 ? 57.90771 -41.99033 -23.37214 1.000 50.35262 190 VAL B CA 1
ATOM 3218 C C . VAL B 1 192 ? 58.27316 -40.83120 -24.28758 1.000 50.75947 190 VAL B C 1
ATOM 3219 O O . VAL B 1 192 ? 57.93033 -40.82661 -25.47739 1.000 50.22322 190 VAL B O 1
ATOM 3223 N N . LEU B 1 193 ? 59.00319 -39.84636 -23.75849 1.000 45.91204 191 LEU B N 1
ATOM 3224 C CA . LEU B 1 193 ? 59.30039 -38.65951 -24.55074 1.000 51.43502 191 LEU B CA 1
ATOM 3225 C C . LEU B 1 193 ? 60.31946 -38.95792 -25.64337 1.000 54.51218 191 LEU B C 1
ATOM 3226 O O . LEU B 1 193 ? 60.33644 -38.27382 -26.67639 1.000 56.07689 191 LEU B O 1
ATOM 3231 N N . GLY B 1 194 ? 61.17456 -39.95387 -25.42959 1.000 48.98557 192 GLY B N 1
ATOM 3232 C CA . GLY B 1 194 ? 62.13727 -40.36498 -26.44429 1.000 52.03738 192 GLY B CA 1
ATOM 3233 C C . GLY B 1 194 ? 63.12948 -39.28581 -26.81467 1.000 56.81704 192 GLY B C 1
ATOM 3234 O O . GLY B 1 194 ? 63.58121 -39.22436 -27.96610 1.000 57.87844 192 GLY B O 1
ATOM 3235 N N . ASN B 1 195 ? 63.50729 -38.45365 -25.84721 1.000 55.90810 193 ASN B N 1
ATOM 3236 C CA . ASN B 1 195 ? 64.17205 -37.18732 -26.10494 1.000 49.22103 193 ASN B CA 1
ATOM 3237 C C . ASN B 1 195 ? 64.93343 -36.79050 -24.85525 1.000 51.38232 193 ASN B C 1
ATOM 3238 O O . ASN B 1 195 ? 64.41925 -36.95396 -23.74756 1.000 51.40798 193 ASN B O 1
ATOM 3243 N N . GLU B 1 196 ? 66.13727 -36.24394 -25.03394 1.000 49.05706 194 GLU B N 1
ATOM 3244 C CA . GLU B 1 196 ? 66.95479 -35.81926 -23.90750 1.000 48.20813 194 GLU B CA 1
ATOM 3245 C C . GLU B 1 196 ? 66.95104 -34.30747 -23.68434 1.000 49.67318 194 GLU B C 1
ATOM 3246 O O . GLU B 1 196 ? 67.52049 -33.84941 -22.68931 1.000 49.33469 194 GLU B O 1
ATOM 3248 N N . LYS B 1 197 ? 66.30377 -33.52684 -24.56178 1.000 49.28603 195 LYS B N 1
ATOM 3249 C CA . LYS B 1 197 ? 66.27453 -32.06593 -24.47431 1.000 48.77087 195 LYS B CA 1
ATOM 3250 C C . LYS B 1 197 ? 65.06518 -31.52765 -23.70324 1.000 46.82616 195 LYS B C 1
ATOM 3251 O O . LYS B 1 197 ? 65.20529 -30.55016 -22.96777 1.000 44.97214 195 LYS B O 1
ATOM 3253 N N . SER B 1 198 ? 63.88433 -32.13329 -23.84481 1.000 43.87589 196 SER B N 1
ATOM 3254 C CA . SER B 1 198 ? 62.74765 -31.76378 -23.00265 1.000 46.45862 196 SER B CA 1
ATOM 3255 C C . SER B 1 198 ? 63.16762 -31.70351 -21.54190 1.000 44.56537 196 SER B C 1
ATOM 3256 O O . SER B 1 198 ? 63.81672 -32.61814 -21.02777 1.000 39.01236 196 SER B O 1
ATOM 3259 N N . ARG B 1 199 ? 62.78735 -30.62841 -20.87034 1.000 45.30517 197 ARG B N 1
ATOM 3260 C CA . ARG B 1 199 ? 62.84849 -30.61210 -19.41902 1.000 44.69549 197 ARG B CA 1
ATOM 3261 C C . ARG B 1 199 ? 61.61132 -31.30452 -18.85521 1.000 45.67330 197 ARG B C 1
ATOM 3262 O O . ARG B 1 199 ? 60.48549 -31.07390 -19.31037 1.000 45.17680 197 ARG B O 1
ATOM 3270 N N . ILE B 1 200 ? 61.82315 -32.16198 -17.86963 1.000 42.44356 198 ILE B N 1
ATOM 3271 C CA . ILE B 1 200 ? 60.73876 -32.79329 -17.12617 1.000 42.74655 198 ILE B CA 1
ATOM 3272 C C . ILE B 1 200 ? 60.80279 -32.19635 -15.72881 1.000 43.66755 198 ILE B C 1
ATOM 3273 O O . ILE B 1 200 ? 61.75254 -32.45217 -14.98276 1.000 45.62919 198 ILE B O 1
ATOM 3278 N N . ILE B 1 201 ? 59.83943 -31.34544 -15.38620 1.000 41.35610 199 ILE B N 1
ATOM 3279 C CA . ILE B 1 201 ? 59.87462 -30.60134 -14.13302 1.000 42.11443 199 ILE B CA 1
ATOM 3280 C C . ILE B 1 201 ? 58.77539 -31.09731 -13.20400 1.000 41.25708 199 ILE B C 1
ATOM 3281 O O . ILE B 1 201 ? 57.66659 -31.42471 -13.64337 1.000 40.83851 199 ILE B O 1
ATOM 3286 N N . TYR B 1 202 ? 59.08915 -31.14738 -11.91350 1.000 41.23494 200 TYR B N 1
ATOM 3287 C CA . TYR B 1 202 ? 58.17136 -31.66261 -10.90872 1.000 42.50022 200 TYR B CA 1
ATOM 3288 C C . TYR B 1 202 ? 57.25954 -30.54179 -10.44049 1.000 44.24360 200 TYR B C 1
ATOM 3289 O O . TYR B 1 202 ? 57.72455 -29.54438 -9.87735 1.000 44.82424 200 TYR B O 1
ATOM 3298 N N . GLY B 1 203 ? 55.96727 -30.69802 -10.68512 1.000 47.33439 201 GLY B N 1
ATOM 3299 C CA . GLY B 1 203 ? 55.01269 -29.71180 -10.24045 1.000 41.63260 201 GLY B CA 1
ATOM 3300 C C . GLY B 1 203 ? 54.20332 -30.21383 -9.06542 1.000 45.85779 201 GLY B C 1
ATOM 3301 O O . GLY B 1 203 ? 53.12141 -29.69517 -8.78654 1.000 45.27221 201 GLY B O 1
ATOM 3302 N N . GLY B 1 204 ? 54.69868 -31.23609 -8.37246 1.000 47.66619 202 GLY B N 1
ATOM 3303 C CA . GLY B 1 204 ? 54.05508 -31.63837 -7.13990 1.000 49.02609 202 GLY B CA 1
ATOM 3304 C C . GLY B 1 204 ? 54.28682 -30.60626 -6.05742 1.000 50.81504 202 GLY B C 1
ATOM 3305 O O . GLY B 1 204 ? 54.62960 -29.45922 -6.35255 1.000 49.94854 202 GLY B O 1
ATOM 3306 N N . SER B 1 205 ? 54.12930 -31.00236 -4.80091 1.000 52.87228 203 SER B N 1
ATOM 3307 C CA . SER B 1 205 ? 54.34623 -30.09958 -3.67322 1.000 56.42526 203 SER B CA 1
ATOM 3308 C C . SER B 1 205 ? 55.83257 -29.79025 -3.55477 1.000 55.83800 203 SER B C 1
ATOM 3309 O O . SER B 1 205 ? 56.60371 -30.60942 -3.05560 1.000 59.75852 203 SER B O 1
ATOM 3312 N N . VAL B 1 206 ? 56.25089 -28.60871 -4.01021 1.000 54.34366 204 VAL B N 1
ATOM 3313 C CA . VAL B 1 206 ? 57.64722 -28.17809 -3.92462 1.000 54.95288 204 VAL B CA 1
ATOM 3314 C C . VAL B 1 206 ? 57.72387 -26.95482 -3.02779 1.000 57.81815 204 VAL B C 1
ATOM 3315 O O . VAL B 1 206 ? 56.97355 -25.99025 -3.22114 1.000 56.97682 204 VAL B O 1
ATOM 3319 N N . ASN B 1 207 ? 58.63488 -26.98603 -2.06311 1.000 57.87854 205 ASN B N 1
ATOM 3320 C CA . ASN B 1 207 ? 58.85828 -25.83573 -1.20357 1.000 62.08678 205 ASN B CA 1
ATOM 3321 C C . ASN B 1 207 ? 60.33561 -25.78788 -0.82937 1.000 63.45632 205 ASN B C 1
ATOM 3322 O O . ASN B 1 207 ? 61.13857 -26.61488 -1.27140 1.000 62.95891 205 ASN B O 1
ATOM 3327 N N . ASP B 1 208 ? 60.68539 -24.81561 0.01365 1.000 63.27131 206 ASP B N 1
ATOM 3328 C CA . ASP B 1 208 ? 62.07887 -24.56027 0.33608 1.000 63.41307 206 ASP B CA 1
ATOM 3329 C C . ASP B 1 208 ? 62.71269 -25.63721 1.21717 1.000 65.59965 206 ASP B C 1
ATOM 3330 O O . ASP B 1 208 ? 63.94543 -25.68065 1.30101 1.000 62.81654 206 ASP B O 1
ATOM 3335 N N . THR B 1 209 ? 61.93052 -26.51674 1.85704 1.000 65.93946 207 THR B N 1
ATOM 3336 C CA . THR B 1 209 ? 62.52349 -27.57684 2.67578 1.000 66.20409 207 THR B CA 1
ATOM 3337 C C . THR B 1 209 ? 62.71376 -28.90721 1.94964 1.000 61.75712 207 THR B C 1
ATOM 3338 O O . THR B 1 209 ? 63.34387 -29.80663 2.51515 1.000 58.57132 207 THR B O 1
ATOM 3342 N N . ASN B 1 210 ? 62.19531 -29.07062 0.73140 1.000 61.23211 208 ASN B N 1
ATOM 3343 C CA . ASN B 1 210 ? 62.47436 -30.27853 -0.03562 1.000 57.19474 208 ASN B CA 1
ATOM 3344 C C . ASN B 1 210 ? 63.05516 -30.01449 -1.41687 1.000 57.28520 208 ASN B C 1
ATOM 3345 O O . ASN B 1 210 ? 63.42174 -30.97393 -2.10291 1.000 58.27676 208 ASN B O 1
ATOM 3350 N N . ALA B 1 211 ? 63.15947 -28.75239 -1.84167 1.000 59.00128 209 ALA B N 1
ATOM 3351 C CA . ALA B 1 211 ? 63.62806 -28.46005 -3.19145 1.000 56.29613 209 ALA B CA 1
ATOM 3352 C C . ALA B 1 211 ? 65.00981 -29.04317 -3.45466 1.000 52.31294 209 ALA B C 1
ATOM 3353 O O . ALA B 1 211 ? 65.33542 -29.35703 -4.60506 1.000 52.59369 209 ALA B O 1
ATOM 3355 N N . ASP B 1 212 ? 65.83374 -29.19712 -2.41230 1.000 54.54855 210 ASP B N 1
ATOM 3356 C CA . ASP B 1 212 ? 67.19859 -29.68157 -2.61709 1.000 55.08893 210 ASP B CA 1
ATOM 3357 C C . ASP B 1 212 ? 67.20719 -31.16397 -2.96972 1.000 53.44904 210 ASP B C 1
ATOM 3358 O O . ASP B 1 212 ? 67.80901 -31.57348 -3.97204 1.000 51.22761 210 ASP B O 1
ATOM 3360 N N . ILE B 1 213 ? 66.54568 -31.98730 -2.15628 1.000 53.93283 211 ILE B N 1
ATOM 3361 C CA . ILE B 1 213 ? 66.53771 -33.41580 -2.44492 1.000 56.14461 211 ILE B CA 1
ATOM 3362 C C . ILE B 1 213 ? 65.75600 -33.71615 -3.71973 1.000 56.25391 211 ILE B C 1
ATOM 3363 O O . ILE B 1 213 ? 66.05186 -34.70488 -4.40217 1.000 57.63650 211 ILE B O 1
ATOM 3368 N N . LEU B 1 214 ? 64.79981 -32.85770 -4.09044 1.000 53.17745 212 LEU B N 1
ATOM 3369 C CA . LEU B 1 214 ? 64.05094 -33.06638 -5.32559 1.000 51.86098 212 LEU B CA 1
ATOM 3370 C C . LEU B 1 214 ? 64.89270 -32.74869 -6.55580 1.000 51.40091 212 LEU B C 1
ATOM 3371 O O . LEU B 1 214 ? 65.03906 -33.59075 -7.44821 1.000 48.93560 212 LEU B O 1
ATOM 3376 N N . ILE B 1 215 ? 65.44994 -31.53355 -6.62256 1.000 51.19796 213 ILE B N 1
ATOM 3377 C CA . ILE B 1 215 ? 66.24944 -31.13973 -7.77741 1.000 47.29787 213 ILE B CA 1
ATOM 3378 C C . ILE B 1 215 ? 67.51084 -31.98214 -7.88471 1.000 51.56168 213 ILE B C 1
ATOM 3379 O O . ILE B 1 215 ? 68.08866 -32.09908 -8.97648 1.000 48.31360 213 ILE B O 1
ATOM 3384 N N . ALA B 1 216 ? 67.93281 -32.60721 -6.77779 1.000 53.75090 214 ALA B N 1
ATOM 3385 C CA . ALA B 1 216 ? 69.09750 -33.48524 -6.81425 1.000 55.46411 214 ALA B CA 1
ATOM 3386 C C . ALA B 1 216 ? 68.87077 -34.67887 -7.72700 1.000 53.45164 214 ALA B C 1
ATOM 3387 O O . ALA B 1 216 ? 69.82340 -35.16818 -8.34494 1.000 54.98856 214 ALA B O 1
ATOM 3389 N N . GLN B 1 217 ? 67.63209 -35.15329 -7.83325 1.000 50.75651 215 GLN B N 1
ATOM 3390 C CA . GLN B 1 217 ? 67.36027 -36.29590 -8.69209 1.000 50.10551 215 GLN B CA 1
ATOM 3391 C C . GLN B 1 217 ? 67.72664 -35.95814 -10.13597 1.000 50.84061 215 GLN B C 1
ATOM 3392 O O . GLN B 1 217 ? 67.41557 -34.86363 -10.61844 1.000 51.31409 215 GLN B O 1
ATOM 3398 N N . PRO B 1 218 ? 68.42225 -36.85354 -10.84052 1.000 52.94756 216 PRO B N 1
ATOM 3399 C CA . PRO B 1 218 ? 68.93107 -36.49933 -12.17815 1.000 51.66492 216 PRO B CA 1
ATOM 3400 C C . PRO B 1 218 ? 67.85484 -36.38364 -13.23776 1.000 47.90473 216 PRO B C 1
ATOM 3401 O O . PRO B 1 218 ? 68.07211 -35.69810 -14.24279 1.000 49.07344 216 PRO B O 1
ATOM 3405 N N . ALA B 1 219 ? 66.71170 -37.02959 -13.06187 1.000 44.30831 217 ALA B N 1
ATOM 3406 C CA . ALA B 1 219 ? 65.62341 -36.85933 -14.01483 1.000 47.59880 217 ALA B CA 1
ATOM 3407 C C . ALA B 1 219 ? 64.76264 -35.62555 -13.73117 1.000 47.01244 217 ALA B C 1
ATOM 3408 O O . ALA B 1 219 ? 63.91996 -35.27645 -14.56637 1.000 46.90681 217 ALA B O 1
ATOM 3410 N N . VAL B 1 220 ? 64.96349 -34.94960 -12.59986 1.000 47.15263 218 VAL B N 1
ATOM 3411 C CA . VAL B 1 220 ? 64.22677 -33.73221 -12.26419 1.000 46.82293 218 VAL B CA 1
ATOM 3412 C C . VAL B 1 220 ? 64.95272 -32.53413 -12.87319 1.000 45.67360 218 VAL B C 1
ATOM 3413 O O . VAL B 1 220 ? 65.98579 -32.09887 -12.36072 1.000 49.29001 218 VAL B O 1
ATOM 3417 N N . ASN B 1 221 ? 64.38346 -31.96920 -13.94003 1.000 43.36638 219 ASN B N 1
ATOM 3418 C CA . ASN B 1 221 ? 64.98505 -30.87996 -14.70196 1.000 43.69665 219 ASN B CA 1
ATOM 3419 C C . ASN B 1 221 ? 64.51026 -29.47709 -14.26039 1.000 46.48839 219 ASN B C 1
ATOM 3420 O O . ASN B 1 221 ? 64.63044 -28.52353 -15.04140 1.000 44.37253 219 ASN B O 1
ATOM 3425 N N . GLY B 1 222 ? 63.94765 -29.33378 -13.05310 1.000 46.90229 220 GLY B N 1
ATOM 3426 C CA . GLY B 1 222 ? 63.40629 -28.07798 -12.57552 1.000 40.51740 220 GLY B CA 1
ATOM 3427 C C . GLY B 1 222 ? 62.06547 -28.29858 -11.89135 1.000 46.29775 220 GLY B C 1
ATOM 3428 O O . GLY B 1 222 ? 61.66497 -29.43102 -11.60660 1.000 40.88738 220 GLY B O 1
ATOM 3429 N N . PHE B 1 223 ? 61.35327 -27.19360 -11.62969 1.000 44.03230 221 PHE B N 1
ATOM 3430 C CA . PHE B 1 223 ? 60.06385 -27.23349 -10.94747 1.000 41.41546 221 PHE B CA 1
ATOM 3431 C C . PHE B 1 223 ? 59.03177 -26.37173 -11.66783 1.000 44.02482 221 PHE B C 1
ATOM 3432 O O . PHE B 1 223 ? 59.38077 -25.42740 -12.38227 1.000 38.13001 221 PHE B O 1
ATOM 3440 N N . LEU B 1 224 ? 57.74722 -26.70793 -11.46613 1.000 37.97503 222 LEU B N 1
ATOM 3441 C CA . LEU B 1 224 ? 56.62469 -25.81430 -11.75406 1.000 41.82468 222 LEU B CA 1
ATOM 3442 C C . LEU B 1 224 ? 55.94405 -25.59929 -10.40904 1.000 42.88265 222 LEU B C 1
ATOM 3443 O O . LEU B 1 224 ? 55.24691 -26.48952 -9.91533 1.000 40.44540 222 LEU B O 1
ATOM 3448 N N . ILE B 1 225 ? 56.15953 -24.43779 -9.79632 1.000 41.04976 223 ILE B N 1
ATOM 3449 C CA . ILE B 1 225 ? 55.77243 -24.22228 -8.40737 1.000 41.59660 223 ILE B CA 1
ATOM 3450 C C . ILE B 1 225 ? 54.50640 -23.37861 -8.35989 1.000 44.04505 223 ILE B C 1
ATOM 3451 O O . ILE B 1 225 ? 54.42505 -22.31687 -8.99705 1.000 45.00583 223 ILE B O 1
ATOM 3456 N N . GLY B 1 226 ? 53.51462 -23.84121 -7.60172 1.000 42.82555 224 GLY B N 1
ATOM 3457 C CA . GLY B 1 226 ? 52.32692 -23.03764 -7.42069 1.000 42.50898 224 GLY B CA 1
ATOM 3458 C C . GLY B 1 226 ? 52.40471 -22.12747 -6.21104 1.000 46.85146 224 GLY B C 1
ATOM 3459 O O . GLY B 1 226 ? 53.05687 -21.07799 -6.23983 1.000 45.77100 224 GLY B O 1
ATOM 3460 N N . SER B 1 227 ? 51.76535 -22.57197 -5.12666 1.000 48.80308 225 SER B N 1
ATOM 3461 C CA . SER B 1 227 ? 51.55262 -21.74897 -3.93895 1.000 46.68677 225 SER B CA 1
ATOM 3462 C C . SER B 1 227 ? 52.85205 -21.15473 -3.40701 1.000 46.97262 225 SER B C 1
ATOM 3463 O O . SER B 1 227 ? 52.89223 -19.97770 -3.02360 1.000 48.75503 225 SER B O 1
ATOM 3466 N N . ALA B 1 228 ? 53.92743 -21.94727 -3.37568 1.000 47.59287 226 ALA B N 1
ATOM 3467 C CA . ALA B 1 228 ? 55.18067 -21.46248 -2.80235 1.000 47.59524 226 ALA B CA 1
ATOM 3468 C C . ALA B 1 228 ? 55.75682 -20.29594 -3.59425 1.000 48.86810 226 ALA B C 1
ATOM 3469 O O . ALA B 1 228 ? 56.49810 -19.47641 -3.03929 1.000 50.28758 226 ALA B O 1
ATOM 3471 N N . SER B 1 229 ? 55.42471 -20.18950 -4.87990 1.000 46.54119 227 SER B N 1
ATOM 3472 C CA . SER B 1 229 ? 55.97652 -19.12605 -5.70719 1.000 42.95054 227 SER B CA 1
ATOM 3473 C C . SER B 1 229 ? 55.30241 -17.77400 -5.47763 1.000 45.45644 227 SER B C 1
ATOM 3474 O O . SER B 1 229 ? 55.77978 -16.76001 -6.00255 1.000 43.20445 227 SER B O 1
ATOM 3477 N N . LEU B 1 230 ? 54.21882 -17.72042 -4.70440 1.000 47.02073 228 LEU B N 1
ATOM 3478 C CA . LEU B 1 230 ? 53.51881 -16.45538 -4.49982 1.000 42.78589 228 LEU B CA 1
ATOM 3479 C C . LEU B 1 230 ? 54.20137 -15.56721 -3.47095 1.000 46.54902 228 LEU B C 1
ATOM 3480 O O . LEU B 1 230 ? 53.98405 -14.34611 -3.48462 1.000 42.46067 228 LEU B O 1
ATOM 3485 N N . ASP B 1 231 ? 55.00454 -16.14486 -2.57315 1.000 47.89393 229 ASP B N 1
ATOM 3486 C CA . ASP B 1 231 ? 55.80739 -15.34983 -1.65154 1.000 50.80207 229 ASP B CA 1
ATOM 3487 C C . ASP B 1 231 ? 57.17179 -15.11989 -2.28732 1.000 49.54481 229 ASP B C 1
ATOM 3488 O O . ASP B 1 231 ? 57.92146 -16.09201 -2.49548 1.000 44.52937 229 ASP B O 1
ATOM 3493 N N . PRO B 1 232 ? 57.53017 -13.88424 -2.64132 1.000 48.86441 230 PRO B N 1
ATOM 3494 C CA . PRO B 1 232 ? 58.80438 -13.66357 -3.34352 1.000 48.39913 230 PRO B CA 1
ATOM 3495 C C . PRO B 1 232 ? 60.02728 -14.17950 -2.59032 1.000 46.38763 230 PRO B C 1
ATOM 3496 O O . PRO B 1 232 ? 60.93184 -14.73274 -3.22479 1.000 45.43889 230 PRO B O 1
ATOM 3500 N N . GLN B 1 233 ? 60.06927 -14.04330 -1.25869 1.000 46.98954 231 GLN B N 1
ATOM 3501 C CA . GLN B 1 233 ? 61.21987 -14.51847 -0.48792 1.000 47.33619 231 GLN B CA 1
ATOM 3502 C C . GLN B 1 233 ? 61.34544 -16.04031 -0.53829 1.000 51.52586 231 GLN B C 1
ATOM 3503 O O . GLN B 1 233 ? 62.44893 -16.58411 -0.72173 1.000 49.04809 231 GLN B O 1
ATOM 3505 N N . LYS B 1 234 ? 60.22932 -16.75126 -0.35299 1.000 47.87918 232 LYS B N 1
ATOM 3506 C CA . LYS B 1 234 ? 60.27995 -18.20385 -0.40603 1.000 46.86064 232 LYS B CA 1
ATOM 3507 C C . LYS B 1 234 ? 60.72610 -18.67881 -1.78255 1.000 48.14259 232 LYS B C 1
ATOM 3508 O O . LYS B 1 234 ? 61.51579 -19.62780 -1.89660 1.000 51.68137 232 LYS B O 1
ATOM 3510 N N . PHE B 1 235 ? 60.23491 -18.02768 -2.84372 1.000 44.16070 233 PHE B N 1
ATOM 3511 C CA . PHE B 1 235 ? 60.61469 -18.43890 -4.19042 1.000 45.86892 233 PHE B CA 1
ATOM 3512 C C . PHE B 1 235 ? 62.09210 -18.15580 -4.45015 1.000 47.01827 233 PHE B C 1
ATOM 3513 O O . PHE B 1 235 ? 62.76223 -18.93090 -5.14468 1.000 48.26657 233 PHE B O 1
ATOM 3521 N N . LEU B 1 236 ? 62.62800 -17.08185 -3.87358 1.000 44.40177 234 LEU B N 1
ATOM 3522 C CA . LEU B 1 236 ? 64.05892 -16.83410 -4.02135 1.000 49.57382 234 LEU B CA 1
ATOM 3523 C C . LEU B 1 236 ? 64.87970 -17.87884 -3.27265 1.000 50.37215 234 LEU B C 1
ATOM 3524 O O . LEU B 1 236 ? 65.88882 -18.36329 -3.79690 1.000 49.74071 234 LEU B O 1
ATOM 3529 N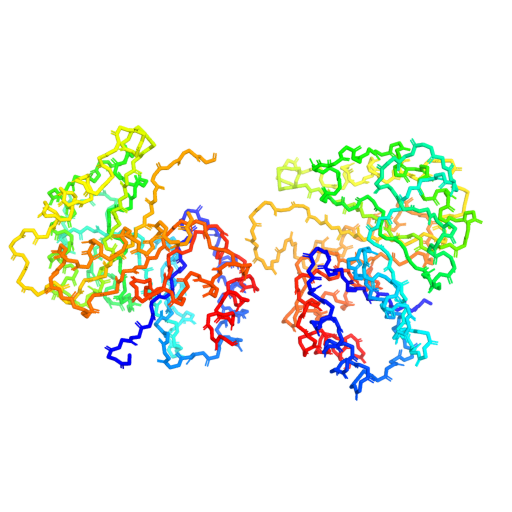 N . LYS B 1 237 ? 64.44971 -18.25817 -2.06038 1.000 50.56418 235 LYS B N 1
ATOM 3530 C CA . LYS B 1 237 ? 65.16341 -19.29254 -1.31294 1.000 51.27396 235 LYS B CA 1
ATOM 3531 C C . LYS B 1 237 ? 65.24471 -20.58350 -2.11089 1.000 50.80595 235 LYS B C 1
ATOM 3532 O O . LYS B 1 237 ? 66.27776 -21.26788 -2.10117 1.000 51.13071 235 LYS B O 1
ATOM 3534 N N . ILE B 1 238 ? 64.17194 -20.91816 -2.83029 1.000 51.37704 236 ILE B N 1
ATOM 3535 C CA . ILE B 1 238 ? 64.16063 -22.13774 -3.63554 1.000 51.38227 236 ILE B CA 1
ATOM 3536 C C . ILE B 1 238 ? 65.11799 -21.99939 -4.80887 1.000 50.96519 236 ILE B C 1
ATOM 3537 O O . ILE B 1 238 ? 65.84001 -22.94463 -5.15560 1.000 51.95765 236 ILE B O 1
ATOM 3542 N N . LEU B 1 239 ? 65.13200 -20.82615 -5.45034 1.000 48.49027 237 LEU B N 1
ATOM 3543 C CA . LEU B 1 239 ? 66.04582 -20.63618 -6.57112 1.000 49.73415 237 LEU B CA 1
ATOM 3544 C C . LEU B 1 239 ? 67.50172 -20.70121 -6.11308 1.000 50.88834 237 LEU B C 1
ATOM 3545 O O . LEU B 1 239 ? 68.35559 -21.23662 -6.83175 1.000 48.73339 237 LEU B O 1
ATOM 3550 N N . ASP B 1 240 ? 67.79298 -20.19635 -4.90624 1.000 49.55790 238 ASP B N 1
ATOM 3551 C CA . ASP B 1 240 ? 69.13770 -20.31364 -4.33728 1.000 51.96163 238 ASP B CA 1
ATOM 3552 C C . ASP B 1 240 ? 69.53945 -21.77878 -4.17226 1.000 53.96719 238 ASP B C 1
ATOM 3553 O O . ASP B 1 240 ? 70.65941 -22.18040 -4.52318 1.000 54.33181 238 ASP B O 1
ATOM 3558 N N . VAL B 1 241 ? 68.63669 -22.58972 -3.61830 1.000 50.95051 239 VAL B N 1
ATOM 3559 C CA . VAL B 1 241 ? 68.90674 -24.01555 -3.47311 1.000 49.25947 239 VAL B CA 1
ATOM 3560 C C . VAL B 1 241 ? 69.22559 -24.63541 -4.82950 1.000 52.28912 239 VAL B C 1
ATOM 3561 O O . VAL B 1 241 ? 70.19370 -25.39437 -4.97071 1.000 53.06749 239 VAL B O 1
ATOM 3565 N N . VAL B 1 242 ? 68.43676 -24.29940 -5.85528 1.000 51.23421 240 VAL B N 1
ATOM 3566 C CA . VAL B 1 242 ? 68.64548 -24.88098 -7.18060 1.000 50.96397 240 VAL B CA 1
ATOM 3567 C C . VAL B 1 242 ? 70.01406 -24.49386 -7.73882 1.000 52.02134 240 VAL B C 1
ATOM 3568 O O . VAL B 1 242 ? 70.72483 -25.32756 -8.31387 1.000 52.58363 240 VAL B O 1
ATOM 3572 N N . SER B 1 243 ? 70.41847 -23.23599 -7.56970 1.000 48.75252 241 SER B N 1
ATOM 3573 C CA . SER B 1 243 ? 71.77430 -22.87220 -7.98687 1.000 50.55997 241 SER B CA 1
ATOM 3574 C C . SER B 1 243 ? 72.85278 -23.49456 -7.10874 1.000 51.43049 241 SER B C 1
ATOM 3575 O O . SER B 1 243 ? 74.03436 -23.24170 -7.35273 1.000 52.99026 241 SER B O 1
ATOM 3578 N N . LYS B 1 244 ? 72.47072 -24.30107 -6.11668 1.000 56.77600 242 LYS B N 1
ATOM 3579 C CA . LYS B 1 244 ? 73.37584 -24.96174 -5.16606 1.000 52.79682 242 LYS B CA 1
ATOM 3580 C C . LYS B 1 244 ? 74.16754 -23.92795 -4.36642 1.000 53.41010 242 LYS B C 1
ATOM 3581 O O . LYS B 1 244 ? 73.58397 -23.12238 -3.62566 1.000 53.73632 242 LYS B O 1
#

InterPro domains:
  IPR000652 Triosephosphate isomerase [PF00121] (4-238)
  IPR000652 Triosephosphate isomerase [PS51440] (2-239)
  IPR000652 Triosephosphate isomerase [PTHR21139] (2-240)
  IPR000652 Triosephosphate isomerase [TIGR00419] (4-230)
  IPR000652 Triosephosphate isomerase [cd00311] (4-238)
  IPR013785 Aldolase-type TIM barrel [G3DSA:3.20.20.70] (1-243)
  IPR022896 Triosephosphate isomerase, bacterial/eukaryotic [MF_00147_B] (1-239)
  IPR035990 Triosephosphate isomerase superfamily [SSF51351] (2-240)

B-factor: mean 47.73, std 7.35, range [32.86, 76.19]

Secondary structure (DSSP, 8-state):
----EEEEEE--S---HHHHHHHHHHHHTT----TTEEEEEE--GGGHHHHHHHHTTSSPEEEES---SSSSSS-TT---HHHHHHHTEEEEEES-HHHHHHS---HHHHHHHHHHHHHTTPEEEEEE--BHHHHHHT-HHHHHHHHHHHHHTT-S-GGG-EEEE--B----HHHHHHHHHHHHHHHT-SSS-EEE-S---TTTHHHHHTSTT--EEEE-GGGGSHHHHHHHHHHHT-/--EEEEEE--S---HHHHHHHHHHHHTT----TTEEEEEE--GGGHHHHHHHHTTSSPEEEES---SSSSSS-TT---HHHHHHTTEEEEEES-HHHHHHS---HHHHHHHHHHHHHTT-EEEEEE---HHHHHTT-HHHHHHHHHHHHHTT-S-GGG-EEEE----SS--S-SS-HHHHHHHHHHHHHHHT-SSS-EEE-SS--TTTHHHHHHSTT--EEEESGGGGSHHHHHHHHHHHT-

Solvent-accessible surface area: 20601 Å² total; per-residue (Å²): 155,130,36,34,77,0,0,0,0,7,1,55,157,92,27,61,97,70,60,1,36,62,0,2,68,12,0,46,87,61,14,73,62,51,108,59,14,34,2,0,0,0,2,49,60,105,4,3,37,38,0,15,81,67,11,74,118,40,45,7,43,5,0,0,32,21,0,14,70,70,45,136,59,107,86,148,78,78,30,22,0,83,102,1,45,92,56,41,7,78,10,0,2,0,0,12,27,60,66,55,122,142,125,59,17,77,31,88,22,0,3,89,10,0,91,12,0,44,92,54,67,2,57,0,0,0,10,4,8,4,61,92,60,51,37,131,137,55,70,20,26,100,20,0,80,105,24,0,126,78,0,13,87,79,19,104,66,36,54,75,0,0,0,2,11,56,31,55,107,104,156,126,49,68,48,8,28,92,29,0,102,64,0,32,76,13,6,66,36,103,49,0,13,0,0,21,10,14,97,9,66,46,99,36,0,64,85,5,14,76,34,115,9,1,2,0,0,12,5,20,70,42,0,2,31,0,29,35,0,29,35,4,0,76,39,16,47,121,134,31,74,0,0,0,0,8,0,62,156,80,36,66,100,74,76,1,35,64,4,5,98,42,0,66,85,97,20,67,63,45,153,57,13,36,2,0,0,0,1,42,52,118,5,3,40,48,0,16,77,53,13,78,136,33,51,6,44,2,0,0,31,20,1,14,50,71,58,86,58,108,86,147,76,76,30,26,0,82,84,1,50,140,49,41,7,81,10,0,2,0,0,13,19,57,64,57,128,142,121,57,10,71,32,124,47,0,11,72,1,0,90,12,0,44,89,55,67,3,64,0,0,0,0,2,8,3,57,68,116,50,30,138,115,56,66,22,63,97,20,0,81,103,24,0,133,78,0,13,108,70,21,143,84,37,62,33,0,0,0,0,4,20,10,53,55,112,51,24,28,0,40,17,14,65,36,71,95,0,28,64,14,0,92,54,0,55,84,23,3,68,38,85,51,0,13,0,0,1,14,12,29,10,8,58,69,15,0,57,93,4,18,67,31,113,14,3,13,0,0,8,2,19,72,20,0,31,78,30,69,29,0,30,42,0,0,75,50,7,36,123

Nearest PDB structures (foldseek):
  7rgc-assembly1_B-3  TM=1.004E+00  e=1.875E-52  candidate division SR1 bacterium RAAC1_SR1_1
  2btm-assembly1_B  TM=9.603E-01  e=1.332E-28  Geobacillus stearothermophilus
  1btm-assembly1_B  TM=9.589E-01  e=1.799E-28  Geobacillus stearothermophilus
  4nvt-assembly2_B  TM=9.243E-01  e=5.699E-25  Brucella melitensis ATCC 23457
  3kxq-assembly1_B  TM=8.893E-01  e=5.512E-23  Bartonella henselae